Protein AF-A0A183SEM6-F1 (afdb_monomer_lite)

pLDDT: mean 70.95, std 29.08, range [21.05, 98.25]

Sequence (421 aa):
MVSKLGGPHFDLVSGVPAAAIPLATCIALKTKIPMILCRKAAKDYGTKKVIEGIWKKGQHCLVVEDVVTYGDSVAETTDLLRANGLIVNHAVVVVERQQGATQNLAANRNVKLHALLTFNDLLMTLLNDGCISEERVQAAKSYNAKWQFNSVRSLRPAASLSDVHFSPDIGQLLFQYMKTKCSRLCLTFDSPAYAEEIISLAERLAPKLCALMLHPELVPDFSPDFTDRLRLLANRKGFLLIADRKLADVGKITRHQLIGGQFRLADWCDLLTVHALTGTDQLAALRKLKQSAQQSTSLSALIVGEIDTESEPHLGDDEAVICPTIGIADRLGYQHVLSISHPDENIIQQMPAPRPRVHLRGLLPRRKAEEGVGQQETVFHTRAQKKEAFIVAATETVGTQHALPGSVVRPDAGIEVTKDN

Radius of gyration: 31.83 Å; chains: 1; bounding box: 105×72×71 Å

Organism: Schistocephalus solidus (NCBI:txid70667)

Foldseek 3Di:
DVVPPPDDDAQEEEEQPDPRRVVSVVVCVVVVRHYKYADPAFDPDDPSDRIDDDDDAAGEYEYEYAEDAQCVSVVVVCVVCVVVRYHYQEYEYAEYAQLANQVNCCPVPNHHYHYVYYVVNVLVVCVVVVVDDPVVSVVSVVVSVCRHNPNDPPVCVLVPVVVDDDPPPVVVLLVVLCVQLVEDDEAEDPAADELVRLLVVCLVCLSHHAEYEYQLVSHPPDAPVSLVSVQVSCVVSRHFYEYEPQADDALVVLLCVCCHDRCVVQVRGLEYEYECNRPCRVVVSVVVQCVDPVRPGNYDYDYCPDDDDPDDPDDDDDDPDSDPPPPPPPDPDDDDDDPDDDDDDDDDDDDDDDDDDDDDDDDDDDDDDDDDDDDDDDDDDDDDDDDDDDDDDDDDDDDDDDDDYDDDDDDDDYDDDDDDD

Structure (mmCIF, N/CA/C/O backbone):
data_AF-A0A183SEM6-F1
#
_entry.id   AF-A0A183SEM6-F1
#
loop_
_atom_site.group_PDB
_atom_site.id
_atom_site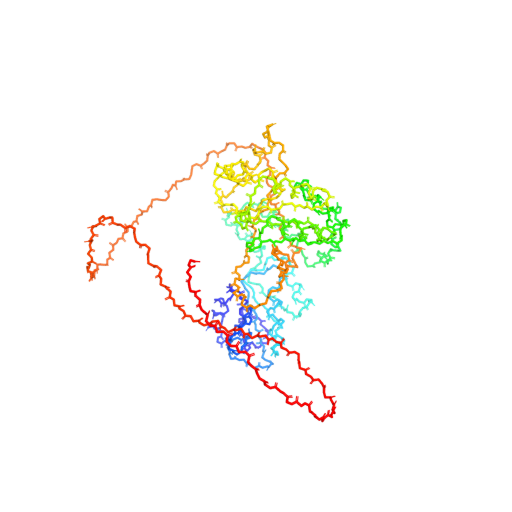.type_symbol
_atom_site.label_atom_id
_atom_site.label_alt_id
_atom_site.label_comp_id
_atom_site.label_asym_id
_atom_site.label_entity_id
_atom_site.label_seq_id
_atom_site.pdbx_PDB_ins_code
_atom_site.Cartn_x
_atom_site.Cartn_y
_atom_site.Cartn_z
_atom_site.occupancy
_atom_site.B_iso_or_equiv
_atom_site.auth_seq_id
_atom_site.auth_comp_id
_atom_site.auth_asym_id
_atom_site.auth_atom_id
_atom_site.pdbx_PDB_model_num
ATOM 1 N N . MET A 1 1 ? -15.946 -21.617 -17.859 1.00 68.75 1 MET A N 1
ATOM 2 C CA . MET A 1 1 ? -15.611 -20.240 -18.270 1.00 68.75 1 MET A CA 1
ATOM 3 C C . MET A 1 1 ? -14.484 -20.249 -19.287 1.00 68.75 1 MET A C 1
ATOM 5 O O . MET A 1 1 ? -14.795 -20.012 -20.437 1.00 68.75 1 MET A O 1
ATOM 9 N N . VAL A 1 2 ? -13.252 -20.641 -18.928 1.00 71.50 2 VAL A N 1
ATOM 10 C CA . VAL A 1 2 ? -12.099 -20.709 -19.860 1.00 71.50 2 VAL A CA 1
ATOM 11 C C . VAL A 1 2 ? -12.403 -21.494 -21.146 1.00 71.50 2 VAL A C 1
ATOM 13 O O . VAL A 1 2 ? -12.196 -20.981 -22.237 1.00 71.50 2 VAL A O 1
ATOM 16 N N . SER A 1 3 ? -13.021 -22.676 -21.038 1.00 66.69 3 SER A N 1
ATOM 17 C CA . SER A 1 3 ? -13.449 -23.489 -22.193 1.00 66.69 3 SER A CA 1
ATOM 18 C C . SER A 1 3 ? -14.551 -22.865 -23.064 1.00 66.69 3 SER A C 1
ATOM 20 O O . SER A 1 3 ? -14.801 -23.340 -24.164 1.00 66.69 3 SER A O 1
ATOM 22 N N . LYS A 1 4 ? -15.233 -21.825 -22.570 1.00 65.94 4 LYS A N 1
ATOM 23 C CA . LYS A 1 4 ? -16.342 -21.130 -23.243 1.00 65.94 4 LYS A CA 1
ATOM 24 C C . LYS A 1 4 ? -15.936 -19.754 -23.788 1.00 65.94 4 LYS A C 1
ATOM 26 O O . LYS A 1 4 ? -16.792 -19.059 -24.319 1.00 65.94 4 LYS A O 1
ATOM 31 N N . LEU A 1 5 ? -14.671 -19.339 -23.651 1.00 67.00 5 LEU A N 1
ATOM 32 C CA . LEU A 1 5 ? -14.230 -17.978 -23.992 1.00 67.00 5 LEU A CA 1
ATOM 33 C C . LEU A 1 5 ? -14.243 -17.646 -25.495 1.00 67.00 5 LEU A C 1
ATOM 35 O O . LEU A 1 5 ? -13.982 -16.496 -25.833 1.00 67.00 5 LEU A O 1
ATOM 39 N N . GLY A 1 6 ? -14.571 -18.595 -26.382 1.00 51.41 6 GLY A N 1
ATOM 40 C CA . GLY A 1 6 ? -14.838 -18.342 -27.809 1.00 51.41 6 GLY A CA 1
ATOM 41 C C . GLY A 1 6 ? -13.723 -17.610 -28.571 1.00 51.41 6 GLY A C 1
ATOM 42 O O . GLY A 1 6 ? -13.995 -17.007 -29.603 1.00 51.41 6 GLY A O 1
ATOM 43 N N . GLY A 1 7 ? -12.499 -17.609 -28.035 1.00 54.56 7 GLY A N 1
ATOM 44 C CA . GLY A 1 7 ? -11.352 -16.836 -28.512 1.00 54.56 7 GLY A CA 1
ATOM 45 C C . GLY A 1 7 ? -10.198 -17.723 -28.989 1.00 54.56 7 GLY A C 1
ATOM 46 O O . GLY A 1 7 ? -10.381 -18.938 -29.100 1.00 54.56 7 GLY A O 1
ATOM 47 N N . PRO A 1 8 ? -9.018 -17.137 -29.281 1.00 55.16 8 PRO A N 1
ATOM 48 C CA . PRO A 1 8 ? -7.863 -17.886 -29.763 1.00 55.16 8 PRO A CA 1
ATOM 49 C C . PRO A 1 8 ? -7.499 -19.016 -28.798 1.00 55.16 8 PRO A C 1
ATOM 51 O O . PRO A 1 8 ? -7.670 -18.905 -27.583 1.00 55.16 8 PRO A O 1
ATOM 54 N N . HIS A 1 9 ? -6.988 -20.107 -29.362 1.00 80.88 9 HIS A N 1
ATOM 55 C CA . HIS A 1 9 ? -6.357 -21.175 -28.601 1.00 80.88 9 HIS A CA 1
ATOM 56 C C . HIS A 1 9 ? -5.271 -20.565 -27.699 1.00 80.88 9 HIS A C 1
ATOM 58 O O . HIS A 1 9 ? -4.384 -19.869 -28.191 1.00 80.88 9 HIS A O 1
ATOM 64 N N . PHE A 1 10 ? -5.367 -20.766 -26.383 1.00 92.31 10 PHE A N 1
ATOM 65 C CA . PHE A 1 10 ? -4.325 -20.330 -25.455 1.00 92.31 10 PHE A CA 1
ATOM 66 C C . PHE A 1 10 ? -3.257 -21.412 -25.374 1.00 92.31 10 PHE A C 1
ATOM 68 O O . PHE A 1 10 ? -3.556 -22.568 -25.078 1.00 92.31 10 PHE A O 1
ATOM 75 N N . ASP A 1 11 ? -2.012 -21.023 -25.606 1.00 95.19 11 ASP A N 1
ATOM 76 C CA . ASP A 1 11 ? -0.867 -21.926 -25.536 1.00 95.19 11 ASP A CA 1
ATOM 77 C C . ASP A 1 11 ? -0.330 -22.041 -24.111 1.00 95.19 11 ASP A C 1
ATOM 79 O O . ASP A 1 11 ? 0.285 -23.047 -23.765 1.00 95.19 11 ASP A O 1
ATOM 83 N N . LEU A 1 12 ? -0.535 -20.996 -23.303 1.00 97.00 12 LEU A N 1
ATOM 84 C CA . LEU A 1 12 ? -0.020 -20.877 -21.946 1.00 97.00 12 LEU A CA 1
ATOM 85 C C . LEU A 1 12 ? -1.071 -20.274 -21.008 1.00 97.00 12 LEU A C 1
ATOM 87 O O . LEU A 1 12 ? -1.920 -19.479 -21.421 1.00 97.00 12 LEU A O 1
ATOM 91 N N . VAL A 1 13 ? -0.964 -20.594 -19.722 1.00 96.56 13 VAL A N 1
ATOM 92 C CA . VAL A 1 13 ? -1.668 -19.898 -18.640 1.00 96.56 13 VAL A CA 1
ATOM 93 C C . VAL A 1 13 ? -0.667 -19.391 -17.604 1.00 96.56 13 VAL A C 1
ATOM 95 O O . VAL A 1 13 ? 0.294 -20.084 -17.274 1.00 96.56 13 VAL A O 1
ATOM 98 N N . SER A 1 14 ? -0.885 -18.186 -17.086 1.00 97.12 14 SER A N 1
ATOM 99 C CA . SER A 1 14 ? -0.081 -17.597 -16.013 1.00 97.12 14 SER A CA 1
ATOM 100 C C . SER A 1 14 ? -0.993 -16.998 -14.951 1.00 97.12 14 SER A C 1
ATOM 102 O O . SER A 1 14 ? -1.895 -16.225 -15.269 1.00 97.12 14 SER A O 1
ATOM 104 N N . GLY A 1 15 ? -0.777 -17.371 -13.693 1.00 96.44 15 GLY A N 1
ATOM 105 C CA . GLY A 1 15 ? -1.459 -16.756 -12.556 1.00 96.44 15 GLY A CA 1
ATOM 106 C C . GLY A 1 15 ? -0.686 -15.542 -12.066 1.00 96.44 15 GLY A C 1
ATOM 107 O O . GLY A 1 15 ? 0.537 -15.621 -11.929 1.00 96.44 15 GLY A O 1
ATOM 108 N N . VAL A 1 16 ? -1.381 -14.446 -11.768 1.00 94.62 16 VAL A N 1
ATOM 109 C CA . VAL A 1 16 ? -0.766 -13.296 -11.100 1.00 94.62 16 VAL A CA 1
ATOM 110 C C . VAL A 1 16 ? -0.279 -13.723 -9.702 1.00 94.62 16 VAL A C 1
ATOM 112 O O . VAL A 1 16 ? -1.039 -14.303 -8.917 1.00 94.62 16 VAL A O 1
ATOM 115 N N . PRO A 1 17 ? 1.005 -13.509 -9.366 1.00 87.81 17 PRO A N 1
ATOM 116 C CA . PRO A 1 17 ? 1.529 -13.924 -8.072 1.00 87.81 17 PRO A CA 1
ATOM 117 C C . PRO A 1 17 ? 0.968 -13.100 -6.901 1.00 87.81 17 PRO A C 1
ATOM 119 O O . PRO A 1 17 ? 0.936 -11.872 -6.961 1.00 87.81 17 PRO A O 1
ATOM 122 N N . ALA A 1 18 ? 0.622 -13.701 -5.758 1.00 86.69 18 ALA A N 1
ATOM 123 C CA . ALA A 1 18 ? 0.718 -15.129 -5.413 1.00 86.69 18 ALA A CA 1
ATOM 124 C C . ALA A 1 18 ? -0.643 -15.854 -5.398 1.00 86.69 18 ALA A C 1
ATOM 126 O O . ALA A 1 18 ? -0.702 -17.063 -5.628 1.00 86.69 18 ALA A O 1
ATOM 127 N N . ALA A 1 19 ? -1.729 -15.123 -5.133 1.00 89.38 19 ALA A N 1
ATOM 128 C CA . ALA A 1 19 ? -3.041 -15.690 -4.824 1.00 89.38 19 ALA A CA 1
ATOM 129 C C . ALA A 1 19 ? -3.693 -16.414 -6.012 1.00 89.38 19 ALA A C 1
ATOM 131 O O . ALA A 1 19 ? -4.399 -17.404 -5.816 1.00 89.38 19 ALA A O 1
ATOM 132 N N . ALA A 1 20 ? -3.403 -15.996 -7.247 1.00 94.12 2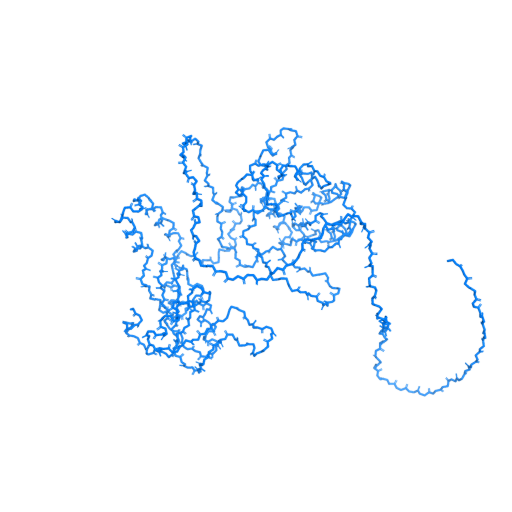0 ALA A N 1
ATOM 133 C CA . ALA A 1 20 ? -3.969 -16.622 -8.436 1.00 94.12 20 ALA A CA 1
ATOM 134 C C . ALA A 1 20 ? -3.182 -17.847 -8.937 1.00 94.12 20 ALA A C 1
ATOM 136 O O . ALA A 1 20 ? -3.650 -18.548 -9.836 1.00 94.12 20 ALA A O 1
ATOM 137 N N . ILE A 1 21 ? -2.019 -18.167 -8.353 1.00 93.94 21 ILE A N 1
ATOM 138 C CA . ILE A 1 21 ? -1.197 -19.322 -8.761 1.00 93.94 21 ILE A CA 1
ATOM 139 C C . ILE A 1 21 ? -1.955 -20.653 -8.593 1.00 93.94 21 ILE A C 1
ATOM 141 O O . ILE A 1 21 ? -1.994 -21.429 -9.555 1.00 93.94 21 ILE A O 1
ATOM 145 N N . PRO A 1 22 ? -2.608 -20.953 -7.447 1.00 96.25 22 PRO A N 1
ATOM 146 C CA . PRO A 1 22 ? -3.384 -22.186 -7.304 1.00 96.25 22 PRO A CA 1
ATOM 147 C C . PRO A 1 22 ? -4.559 -22.264 -8.288 1.00 96.25 22 PRO A C 1
ATOM 149 O O . PRO A 1 22 ? -4.861 -23.339 -8.813 1.00 96.25 22 PRO A O 1
ATOM 152 N N . LEU A 1 23 ? -5.196 -21.127 -8.593 1.00 95.25 23 LEU A N 1
ATOM 153 C CA . LEU A 1 23 ? -6.287 -21.050 -9.567 1.00 95.25 23 LEU A CA 1
ATOM 154 C C . LEU A 1 23 ? -5.790 -21.343 -10.986 1.00 95.25 23 LEU A C 1
ATOM 156 O O . LEU A 1 23 ? -6.362 -22.193 -11.672 1.00 95.25 23 LEU A O 1
ATOM 160 N N . ALA A 1 24 ? -4.694 -20.706 -11.404 1.00 95.56 24 ALA A N 1
ATOM 161 C CA . ALA A 1 24 ? -4.040 -20.969 -12.682 1.00 95.56 24 ALA A CA 1
ATOM 162 C C . ALA A 1 24 ? -3.592 -22.434 -12.797 1.00 95.56 24 ALA A C 1
ATOM 164 O O . ALA A 1 24 ? -3.803 -23.059 -13.835 1.00 95.56 24 ALA A O 1
ATOM 165 N N . THR A 1 25 ? -3.086 -23.017 -11.706 1.00 95.56 25 THR A N 1
ATOM 166 C CA . THR A 1 25 ? -2.716 -24.440 -11.635 1.00 95.56 25 THR A CA 1
ATOM 167 C C . THR A 1 25 ? -3.931 -25.336 -11.880 1.00 95.56 25 THR A C 1
ATOM 169 O O . THR A 1 25 ? -3.885 -26.251 -12.704 1.00 95.56 25 THR A O 1
ATOM 172 N N . CYS A 1 26 ? -5.059 -25.057 -11.220 1.00 95.06 26 CYS A N 1
ATOM 173 C CA . CYS A 1 26 ? -6.300 -25.806 -11.426 1.00 95.06 26 CYS A CA 1
ATOM 174 C C . CYS A 1 26 ? -6.819 -25.682 -12.866 1.00 95.06 26 CYS A C 1
ATOM 176 O O . CYS A 1 26 ? -7.302 -26.665 -13.439 1.00 95.06 26 CYS A O 1
ATOM 178 N N . ILE A 1 27 ? -6.713 -24.491 -13.463 1.00 93.06 27 ILE A N 1
ATOM 179 C CA . ILE A 1 27 ? -7.078 -24.250 -14.863 1.00 93.06 27 ILE A CA 1
ATOM 180 C C . ILE A 1 27 ? -6.174 -25.064 -15.791 1.00 93.06 27 ILE A C 1
ATOM 182 O O . ILE A 1 27 ? -6.699 -25.787 -16.638 1.00 93.06 27 ILE A O 1
ATOM 186 N N . ALA A 1 28 ? -4.854 -25.018 -15.607 1.00 94.44 28 ALA A N 1
ATOM 187 C CA . ALA A 1 28 ? -3.884 -25.777 -16.397 1.00 94.44 28 ALA A CA 1
ATOM 188 C C . ALA A 1 28 ? -4.168 -27.287 -16.355 1.00 94.44 28 ALA A C 1
ATOM 190 O O . ALA A 1 28 ? -4.280 -27.941 -17.391 1.00 94.44 28 ALA A O 1
ATOM 191 N N . LEU A 1 29 ? -4.393 -27.842 -15.158 1.00 93.88 29 LEU A N 1
ATOM 192 C CA . LEU A 1 29 ? -4.668 -29.271 -14.972 1.00 93.88 29 LEU A CA 1
ATOM 193 C C . LEU A 1 29 ? -5.950 -29.735 -15.676 1.00 93.88 29 LEU A C 1
ATOM 195 O O . LEU A 1 29 ? -5.971 -30.832 -16.253 1.00 93.88 29 LEU A O 1
ATOM 199 N N . LYS A 1 30 ? -7.008 -28.912 -15.626 1.00 92.75 30 LYS A N 1
ATOM 200 C CA . LYS A 1 30 ? -8.309 -29.211 -16.244 1.00 92.75 30 LYS A CA 1
ATOM 201 C C . LYS A 1 30 ? -8.315 -28.998 -17.755 1.00 92.75 30 LYS A C 1
ATOM 203 O O . LYS A 1 30 ? -8.950 -29.771 -18.462 1.00 92.75 30 LYS A O 1
ATOM 208 N N . THR A 1 31 ? -7.644 -27.958 -18.241 1.00 89.88 31 THR A N 1
ATOM 209 C CA . THR A 1 31 ? -7.641 -27.582 -19.668 1.00 89.88 31 THR A CA 1
ATOM 210 C C . THR A 1 31 ? -6.516 -28.232 -20.464 1.00 89.88 31 THR A C 1
ATOM 212 O O . THR A 1 31 ? -6.572 -28.226 -21.686 1.00 89.88 31 THR A O 1
ATOM 215 N N . LYS A 1 32 ? -5.511 -28.794 -19.781 1.00 91.62 32 LYS A N 1
ATOM 216 C CA . LYS A 1 32 ? -4.257 -29.292 -20.367 1.00 91.62 32 LYS A CA 1
ATOM 217 C C . LYS A 1 32 ? -3.419 -28.213 -21.063 1.00 91.62 32 LYS A C 1
ATOM 219 O O . LYS A 1 32 ? -2.480 -28.551 -21.776 1.00 91.62 32 LYS A O 1
ATOM 224 N N . ILE A 1 33 ? -3.706 -26.936 -20.810 1.00 93.94 33 ILE A N 1
ATOM 225 C CA . ILE A 1 33 ? -2.869 -25.816 -21.243 1.00 93.94 33 ILE A CA 1
ATOM 226 C C . ILE A 1 33 ? -1.652 -25.735 -20.303 1.00 93.94 33 ILE A C 1
ATOM 228 O O . ILE A 1 33 ? -1.846 -25.693 -19.084 1.00 93.94 33 ILE A O 1
ATOM 232 N N . PRO A 1 34 ? -0.409 -25.725 -20.821 1.00 95.38 34 PRO A N 1
ATOM 233 C CA . PRO A 1 34 ? 0.791 -25.552 -20.008 1.00 95.38 34 PRO A CA 1
ATOM 234 C C . PRO A 1 34 ? 0.765 -24.267 -19.173 1.00 95.38 34 PRO A C 1
ATOM 236 O O . PRO A 1 34 ? 0.323 -23.215 -19.631 1.00 95.38 34 PRO A O 1
ATOM 239 N N . MET A 1 35 ? 1.275 -24.342 -17.945 1.00 95.88 35 MET A N 1
ATOM 240 C CA . MET A 1 35 ? 1.383 -23.189 -17.054 1.00 95.88 35 MET A CA 1
ATOM 241 C C . MET A 1 35 ? 2.810 -22.645 -17.025 1.00 95.88 35 MET A C 1
ATOM 243 O O . MET A 1 35 ? 3.772 -23.411 -16.955 1.00 95.88 35 MET A O 1
ATOM 247 N N . ILE A 1 36 ? 2.921 -21.321 -17.013 1.00 96.62 36 ILE A N 1
ATOM 248 C CA . ILE A 1 36 ? 4.140 -20.587 -16.664 1.00 96.62 36 ILE A CA 1
ATOM 249 C C . ILE A 1 36 ? 3.896 -19.752 -15.408 1.00 96.62 36 ILE A C 1
ATOM 251 O O . ILE A 1 36 ? 2.752 -19.488 -15.032 1.00 96.62 36 ILE A O 1
ATOM 255 N N . LEU A 1 37 ? 4.975 -19.343 -14.748 1.00 92.81 37 LEU A N 1
ATOM 256 C CA . LEU A 1 37 ? 4.913 -18.533 -13.536 1.00 92.81 37 LEU A CA 1
ATOM 257 C C . LEU A 1 37 ? 5.765 -17.275 -13.700 1.00 92.81 37 LEU A C 1
ATOM 259 O O . LEU A 1 37 ? 6.971 -17.359 -13.917 1.00 92.81 37 LEU A O 1
ATOM 263 N N . CYS A 1 38 ? 5.144 -16.112 -13.544 1.00 88.12 38 CYS A N 1
ATOM 264 C CA . CYS A 1 38 ? 5.856 -14.843 -13.428 1.00 88.12 38 CYS A CA 1
ATOM 265 C C . CYS A 1 38 ? 6.365 -14.658 -11.992 1.00 88.12 38 CYS A C 1
ATOM 267 O O . CYS A 1 38 ? 5.668 -15.000 -11.039 1.00 88.12 38 CYS A O 1
ATOM 269 N N . ARG A 1 39 ? 7.563 -14.103 -11.811 1.00 75.62 39 ARG A N 1
ATOM 270 C CA . ARG A 1 39 ? 8.061 -13.669 -10.495 1.00 75.62 39 ARG A CA 1
ATOM 271 C C . ARG A 1 39 ? 7.871 -12.156 -10.349 1.00 75.62 39 ARG A C 1
ATOM 273 O O . ARG A 1 39 ? 8.020 -11.435 -11.329 1.00 75.62 39 ARG A O 1
ATOM 280 N N . LYS A 1 40 ? 7.586 -11.675 -9.129 1.00 65.19 40 LYS A N 1
ATOM 281 C CA . LYS A 1 40 ? 7.569 -10.227 -8.828 1.00 65.19 40 LYS A CA 1
ATOM 282 C C . LYS A 1 40 ? 8.971 -9.601 -8.829 1.00 65.19 40 LYS A C 1
ATOM 284 O O . LYS A 1 40 ? 9.100 -8.452 -9.218 1.00 65.19 40 LYS A O 1
ATOM 289 N N . ALA A 1 41 ? 10.000 -10.364 -8.459 1.00 59.81 41 ALA A N 1
ATOM 290 C CA . ALA A 1 41 ? 11.400 -9.944 -8.490 1.00 59.81 41 ALA A CA 1
ATOM 291 C C . ALA A 1 41 ? 12.276 -11.012 -9.169 1.00 59.81 41 ALA A C 1
ATOM 293 O O . ALA A 1 41 ? 12.003 -12.218 -9.073 1.00 59.81 41 ALA A O 1
ATOM 294 N N . ALA A 1 42 ? 13.316 -10.573 -9.882 1.00 55.84 42 ALA A N 1
ATOM 295 C CA . ALA A 1 42 ? 14.339 -11.473 -10.407 1.00 55.84 42 ALA A CA 1
ATOM 296 C C . ALA A 1 42 ? 15.181 -12.028 -9.247 1.00 55.84 42 ALA A C 1
ATOM 298 O O . ALA A 1 42 ? 15.347 -11.371 -8.232 1.00 55.84 42 ALA A O 1
ATOM 299 N N . LYS A 1 43 ? 15.714 -13.245 -9.387 1.00 50.06 43 LYS A N 1
ATOM 300 C CA . LYS A 1 43 ? 16.716 -13.751 -8.436 1.00 50.06 43 LYS A CA 1
ATOM 301 C C . LYS A 1 43 ? 18.045 -13.012 -8.628 1.00 50.06 43 LYS A C 1
ATOM 303 O O . LYS A 1 43 ? 18.485 -12.900 -9.774 1.00 50.06 43 LYS A O 1
ATOM 308 N N . ASP A 1 44 ? 18.736 -12.687 -7.537 1.00 46.09 44 ASP A N 1
ATOM 309 C CA . ASP A 1 44 ? 20.109 -12.146 -7.577 1.00 46.09 44 ASP A CA 1
ATOM 310 C C . ASP A 1 44 ? 21.155 -13.197 -7.961 1.00 46.09 44 ASP A C 1
ATOM 312 O O . ASP A 1 44 ? 22.206 -12.873 -8.517 1.00 46.09 44 ASP A O 1
ATOM 316 N N . TYR A 1 45 ? 20.831 -14.482 -7.766 1.00 43.31 45 TYR A N 1
ATOM 317 C CA . TYR A 1 45 ? 21.693 -15.611 -8.112 1.00 43.31 45 TYR A CA 1
ATOM 318 C C . TYR A 1 45 ? 20.993 -16.642 -9.019 1.00 43.31 45 TYR A C 1
ATOM 320 O O . TYR A 1 45 ? 19.817 -16.979 -8.843 1.00 43.31 45 TYR A O 1
ATOM 328 N N . GLY A 1 46 ? 21.721 -17.181 -10.004 1.00 57.22 46 GLY A N 1
ATOM 329 C CA . GLY A 1 46 ? 21.207 -18.112 -11.021 1.00 57.22 46 GLY A CA 1
ATOM 330 C C . GLY A 1 46 ? 20.810 -17.430 -12.341 1.00 57.22 46 GLY A C 1
ATOM 331 O O . GLY A 1 46 ? 21.304 -16.360 -12.671 1.00 57.22 46 GLY A O 1
ATOM 332 N N . THR A 1 47 ? 19.917 -18.039 -13.134 1.00 54.03 47 THR A N 1
ATOM 333 C CA . THR A 1 47 ? 19.626 -17.618 -14.527 1.00 54.03 47 THR A CA 1
ATOM 334 C C . THR A 1 47 ? 18.880 -16.280 -14.687 1.00 54.03 47 THR A C 1
ATOM 336 O O . THR A 1 47 ? 18.490 -15.960 -15.807 1.00 54.03 47 THR A O 1
ATOM 339 N N . LYS A 1 48 ? 18.621 -15.529 -13.602 1.00 61.25 48 LYS A N 1
ATOM 340 C CA . LYS A 1 48 ? 17.888 -14.239 -13.574 1.00 61.25 48 LYS A CA 1
ATOM 341 C C . LYS A 1 48 ? 16.564 -14.224 -14.366 1.00 61.25 48 LYS A C 1
ATOM 343 O O . LYS A 1 48 ? 16.129 -13.190 -14.863 1.00 61.25 48 LYS A O 1
ATOM 348 N N . LYS A 1 49 ? 15.907 -15.382 -14.510 1.00 69.62 49 LYS A N 1
ATOM 349 C CA . LYS A 1 49 ? 14.677 -15.517 -15.304 1.00 69.62 49 LYS A CA 1
ATOM 350 C C . LYS A 1 49 ? 13.484 -14.987 -14.516 1.00 69.62 49 LYS A C 1
ATOM 352 O O . LYS A 1 49 ? 13.227 -15.435 -13.403 1.00 69.62 49 LYS A O 1
ATOM 357 N N . VAL A 1 50 ? 12.739 -14.070 -15.128 1.00 81.31 50 VAL A N 1
ATOM 358 C CA . VAL A 1 50 ? 11.522 -13.475 -14.547 1.00 81.31 50 VAL A CA 1
ATOM 359 C C . VAL A 1 50 ? 10.272 -14.325 -14.842 1.00 81.31 50 VAL A C 1
ATOM 361 O O . VAL A 1 50 ? 9.247 -14.176 -14.182 1.00 81.31 50 VAL A O 1
ATOM 364 N N . ILE A 1 51 ? 10.373 -15.264 -15.795 1.00 91.12 51 ILE A N 1
ATOM 365 C CA . ILE A 1 51 ? 9.336 -16.241 -16.155 1.00 91.12 51 ILE A CA 1
ATOM 366 C C . ILE A 1 51 ? 9.897 -17.657 -15.983 1.00 91.12 51 ILE A C 1
ATOM 368 O O . ILE A 1 51 ? 10.905 -18.013 -16.598 1.00 91.12 51 ILE A O 1
ATOM 372 N N . GLU A 1 52 ? 9.220 -18.462 -15.173 1.00 90.31 52 GLU A N 1
ATOM 373 C CA . GLU A 1 52 ? 9.494 -19.880 -14.941 1.00 90.31 52 GLU A CA 1
ATOM 374 C C . GLU A 1 52 ? 8.566 -20.767 -15.780 1.00 90.31 52 GLU A C 1
ATOM 376 O O . GLU A 1 52 ? 7.408 -20.424 -16.028 1.00 90.31 52 GLU A O 1
ATOM 381 N N . GLY A 1 53 ? 9.067 -21.939 -16.176 1.00 90.75 53 GLY A N 1
ATOM 382 C CA . GLY A 1 53 ? 8.358 -22.891 -17.035 1.00 90.75 53 GLY A CA 1
ATOM 383 C C . GLY A 1 53 ? 8.882 -22.921 -18.474 1.00 90.75 53 GLY A C 1
ATOM 384 O O . GLY A 1 53 ? 9.875 -22.275 -18.813 1.00 90.75 53 GLY A O 1
ATOM 385 N N . ILE A 1 54 ? 8.227 -23.717 -19.324 1.00 92.94 54 ILE A N 1
ATOM 386 C CA . ILE A 1 54 ? 8.613 -23.916 -20.728 1.00 92.94 54 ILE A CA 1
ATOM 387 C C . ILE A 1 54 ? 7.720 -23.050 -21.612 1.00 92.94 54 ILE A C 1
ATOM 389 O O . ILE A 1 54 ? 6.506 -23.234 -21.633 1.00 92.94 54 ILE A O 1
ATOM 393 N N . TRP A 1 55 ? 8.328 -22.135 -22.364 1.00 95.25 55 TRP A N 1
ATOM 394 C CA . TRP A 1 55 ? 7.617 -21.219 -23.253 1.00 95.25 55 TRP A CA 1
ATOM 395 C C . TRP A 1 55 ? 8.468 -20.821 -24.463 1.00 95.25 55 TRP A C 1
ATOM 397 O O . TRP A 1 55 ? 9.689 -21.000 -24.482 1.00 95.25 55 TRP A O 1
ATOM 407 N N . LYS A 1 56 ? 7.804 -20.287 -25.488 1.00 95.81 56 LYS A N 1
ATOM 408 C CA . LYS A 1 56 ? 8.382 -19.773 -26.733 1.00 95.81 56 LYS A CA 1
ATOM 409 C C . LYS A 1 56 ? 7.756 -18.421 -27.070 1.00 95.81 56 LYS A C 1
ATOM 411 O O . LYS A 1 56 ? 6.586 -18.178 -26.780 1.00 95.81 56 LYS A O 1
ATOM 416 N N . LYS A 1 57 ? 8.530 -17.543 -27.713 1.00 96.25 57 LYS A N 1
ATOM 417 C CA . LYS A 1 57 ? 8.024 -16.260 -28.225 1.00 96.25 57 LYS A CA 1
ATOM 418 C C . LYS A 1 57 ? 6.874 -16.489 -29.211 1.00 96.25 57 LYS A C 1
ATOM 420 O O . LYS A 1 57 ? 6.887 -17.465 -29.957 1.00 96.25 57 LYS A O 1
ATOM 425 N N . GLY A 1 58 ? 5.905 -15.581 -29.212 1.00 96.00 58 GLY A N 1
ATOM 426 C CA . GLY A 1 58 ? 4.708 -15.633 -30.051 1.00 96.00 58 GLY A CA 1
ATOM 427 C C . GLY A 1 58 ? 3.559 -16.473 -29.487 1.00 96.00 58 GLY A C 1
ATOM 428 O O . GLY A 1 58 ? 2.482 -16.451 -30.066 1.00 96.00 58 GLY A O 1
ATOM 429 N N . GLN A 1 59 ? 3.748 -17.182 -28.367 1.00 96.69 59 GLN A N 1
ATOM 430 C CA . GLN A 1 59 ? 2.670 -17.950 -27.739 1.00 96.69 59 GLN A CA 1
ATOM 431 C C . GLN A 1 59 ? 1.621 -17.046 -27.078 1.00 96.69 59 GLN A C 1
ATOM 433 O O . GLN A 1 59 ? 1.959 -16.035 -26.451 1.00 96.69 59 GLN A O 1
ATOM 438 N N . HIS A 1 60 ? 0.354 -17.450 -27.177 1.00 96.19 60 HIS A N 1
ATOM 439 C CA . HIS A 1 60 ? -0.772 -16.778 -26.534 1.00 96.19 60 HIS A CA 1
ATOM 440 C C . HIS A 1 60 ? -0.907 -17.221 -25.074 1.00 96.19 60 HIS A C 1
ATOM 442 O O . HIS A 1 60 ? -1.219 -18.378 -24.790 1.00 96.19 60 HIS A O 1
ATOM 448 N N . CYS A 1 61 ? -0.707 -16.292 -24.140 1.00 96.81 61 CYS A N 1
ATOM 449 C CA . CYS A 1 61 ? -0.809 -16.541 -22.708 1.00 96.81 61 CYS A CA 1
ATOM 450 C C . CYS A 1 61 ? -2.093 -15.937 -22.126 1.00 96.81 61 CYS A C 1
ATOM 452 O O . CYS A 1 61 ? -2.353 -14.738 -22.258 1.00 96.81 61 CYS A O 1
ATOM 454 N N . LEU A 1 62 ? -2.875 -16.771 -21.439 1.00 96.94 62 LEU A N 1
ATOM 455 C CA . LEU A 1 62 ? -4.010 -16.354 -20.620 1.00 96.94 62 LEU A CA 1
ATOM 456 C C . LEU A 1 62 ? -3.522 -15.935 -19.230 1.00 96.94 62 LEU A C 1
ATOM 458 O O . LEU A 1 62 ? -2.895 -16.735 -18.536 1.00 96.94 62 LEU A O 1
ATOM 462 N N . VAL A 1 63 ? -3.846 -14.714 -18.802 1.00 97.69 63 VAL A N 1
ATOM 463 C CA . VAL A 1 63 ? -3.586 -14.269 -17.423 1.00 97.69 63 VAL A CA 1
ATOM 464 C C . VAL A 1 63 ? -4.770 -14.634 -16.526 1.00 97.69 63 VAL A C 1
ATOM 466 O O . VAL A 1 63 ? -5.925 -14.475 -16.919 1.00 97.69 63 VAL A O 1
ATOM 469 N N . VAL A 1 64 ? -4.492 -15.134 -15.327 1.00 97.56 64 VAL A N 1
ATOM 470 C CA . VAL A 1 64 ? -5.494 -15.516 -14.325 1.00 97.56 64 VAL A CA 1
ATOM 471 C C . VAL A 1 64 ? -5.271 -14.705 -13.059 1.00 97.56 64 VAL A C 1
ATOM 473 O O . VAL A 1 64 ? -4.146 -14.638 -12.572 1.00 97.56 64 VAL A O 1
ATOM 476 N N . GLU A 1 65 ? -6.346 -14.143 -12.520 1.00 96.31 65 GLU A N 1
ATOM 477 C CA . GLU A 1 65 ? -6.365 -13.391 -11.266 1.00 96.31 65 GLU A CA 1
ATOM 478 C C . GLU A 1 65 ? -7.454 -13.929 -10.323 1.00 96.31 65 GLU A C 1
ATOM 480 O O . GLU A 1 65 ? -8.447 -14.514 -10.772 1.00 96.31 65 GLU A O 1
ATOM 485 N N . ASP A 1 66 ? -7.293 -13.747 -9.015 1.00 96.25 66 ASP A N 1
ATOM 486 C CA . ASP A 1 66 ? -8.338 -14.075 -8.042 1.00 96.25 66 ASP A CA 1
ATOM 487 C C . ASP A 1 66 ? -9.384 -12.951 -7.948 1.00 96.25 66 ASP A C 1
ATOM 489 O O . ASP A 1 66 ? -10.566 -13.164 -8.237 1.00 96.25 66 ASP A O 1
ATOM 493 N N . VAL A 1 67 ? -8.955 -11.733 -7.626 1.00 95.62 67 VAL A N 1
ATOM 494 C CA . VAL A 1 67 ? -9.809 -10.559 -7.447 1.00 95.62 67 VAL A CA 1
ATOM 495 C C . VAL A 1 67 ? -9.173 -9.358 -8.127 1.00 95.62 67 VAL A C 1
ATOM 497 O O . VAL A 1 67 ? -7.999 -9.067 -7.931 1.00 95.62 67 VAL A O 1
ATOM 500 N N . VAL A 1 68 ? -9.962 -8.593 -8.880 1.00 94.81 68 VAL A N 1
ATOM 501 C CA . VAL A 1 68 ? -9.460 -7.399 -9.566 1.00 94.81 68 VAL A CA 1
ATOM 502 C C . VAL A 1 68 ? -10.242 -6.148 -9.188 1.00 94.81 68 VAL A C 1
ATOM 504 O O . VAL A 1 68 ? -11.471 -6.151 -9.136 1.00 94.81 68 VAL A O 1
ATOM 507 N N . THR A 1 69 ? -9.511 -5.063 -8.925 1.00 93.25 69 THR A N 1
ATOM 508 C CA . THR A 1 69 ? -10.045 -3.721 -8.647 1.00 93.25 69 THR A CA 1
ATOM 509 C C . THR A 1 69 ? -9.966 -2.835 -9.891 1.00 93.25 69 THR A C 1
ATOM 511 O O . THR A 1 69 ? -10.922 -2.777 -10.662 1.00 93.25 69 THR A O 1
ATOM 514 N N . TYR A 1 70 ? -8.818 -2.187 -10.102 1.00 90.94 70 TYR A N 1
ATOM 515 C CA . TYR A 1 70 ? -8.502 -1.340 -11.255 1.00 90.94 70 TYR A CA 1
ATOM 516 C C . TYR A 1 70 ? -7.672 -2.083 -12.320 1.00 90.94 70 TYR A C 1
ATOM 518 O O . TYR A 1 70 ? -7.569 -1.633 -13.457 1.00 90.94 70 TYR A O 1
ATOM 526 N N . GLY A 1 71 ? -7.108 -3.250 -11.989 1.00 92.69 71 GLY A N 1
ATOM 527 C CA . GLY A 1 71 ? -6.391 -4.104 -12.946 1.00 92.69 71 GLY A CA 1
ATOM 528 C C . GLY A 1 71 ? -4.877 -3.908 -13.014 1.00 92.69 71 GLY A C 1
ATOM 529 O O . GLY A 1 71 ? -4.258 -4.484 -13.900 1.00 92.69 71 GLY A O 1
ATOM 530 N N . ASP A 1 72 ? -4.274 -3.153 -12.092 1.00 90.25 72 ASP A N 1
ATOM 531 C CA . ASP A 1 72 ? -2.835 -2.842 -12.127 1.00 90.25 72 ASP A CA 1
ATOM 532 C C . ASP A 1 72 ? -1.957 -4.111 -12.093 1.00 90.25 72 ASP A C 1
ATOM 534 O O . ASP A 1 72 ? -1.087 -4.272 -12.942 1.00 90.25 72 ASP A O 1
ATOM 538 N N . SER A 1 73 ? -2.249 -5.089 -11.229 1.00 91.56 73 SER A N 1
ATOM 539 C CA . SER A 1 73 ? -1.469 -6.342 -11.151 1.00 91.56 73 SER A CA 1
ATOM 540 C C . SER A 1 73 ? -1.580 -7.216 -12.410 1.00 91.56 73 SER A C 1
ATOM 542 O O . SER A 1 73 ? -0.604 -7.830 -12.853 1.00 91.56 73 SER A O 1
ATOM 544 N N . VAL A 1 74 ? -2.758 -7.222 -13.042 1.00 95.06 74 VAL A N 1
ATOM 545 C CA . VAL A 1 74 ? -2.968 -7.874 -14.343 1.00 95.06 74 VAL A CA 1
ATOM 546 C C . VAL A 1 74 ? -2.188 -7.137 -15.435 1.00 95.06 74 VAL A C 1
ATOM 548 O O . VAL A 1 74 ? -1.599 -7.789 -16.300 1.00 95.06 74 VAL A O 1
ATOM 551 N N . ALA A 1 75 ? -2.148 -5.802 -15.396 1.00 94.00 75 ALA A N 1
ATOM 552 C CA . ALA A 1 75 ? -1.397 -4.983 -16.343 1.00 94.00 75 ALA A CA 1
ATOM 553 C C . ALA A 1 75 ? 0.120 -5.197 -16.210 1.00 94.00 75 ALA A C 1
ATOM 555 O O . ALA A 1 75 ? 0.771 -5.481 -17.210 1.00 94.00 75 ALA A O 1
ATOM 556 N N . GLU A 1 76 ? 0.666 -5.169 -14.993 1.00 92.12 76 GLU A N 1
ATOM 557 C CA . GLU A 1 76 ? 2.083 -5.453 -14.716 1.00 92.12 76 GLU A CA 1
ATOM 558 C C . GLU A 1 76 ? 2.490 -6.839 -15.237 1.00 92.12 76 GLU A C 1
ATOM 560 O O . GLU A 1 76 ? 3.480 -6.989 -15.956 1.00 92.12 76 GLU A O 1
ATOM 565 N N . THR A 1 77 ? 1.677 -7.859 -14.945 1.00 94.00 77 THR A N 1
ATOM 566 C CA . THR A 1 77 ? 1.918 -9.229 -15.424 1.00 94.00 77 THR A CA 1
ATOM 567 C C . THR A 1 77 ? 1.841 -9.310 -16.951 1.00 94.00 77 THR A C 1
ATOM 569 O O . THR A 1 77 ? 2.671 -9.961 -17.586 1.00 94.00 77 THR A O 1
ATOM 572 N N . THR A 1 78 ? 0.864 -8.629 -17.554 1.00 96.06 78 THR A N 1
ATOM 573 C CA . THR A 1 78 ? 0.697 -8.538 -19.013 1.00 96.06 78 THR A CA 1
ATOM 574 C C . THR A 1 78 ? 1.926 -7.918 -19.671 1.00 96.06 78 THR A C 1
ATOM 576 O O . THR A 1 78 ? 2.421 -8.441 -20.670 1.00 96.06 78 THR A O 1
ATOM 579 N N . ASP A 1 79 ? 2.432 -6.825 -19.108 1.00 94.31 79 ASP A N 1
ATOM 580 C CA . ASP A 1 79 ? 3.577 -6.090 -19.635 1.00 94.31 79 ASP A CA 1
ATOM 581 C C . ASP A 1 79 ? 4.853 -6.909 -19.552 1.00 94.31 79 ASP A C 1
ATOM 583 O O . ASP A 1 79 ? 5.588 -7.001 -20.535 1.00 94.31 79 ASP A O 1
ATOM 587 N N . LEU A 1 80 ? 5.070 -7.576 -18.420 1.00 93.88 80 LEU A N 1
ATOM 588 C CA . LEU A 1 80 ? 6.194 -8.482 -18.234 1.00 93.88 80 LEU A CA 1
ATOM 589 C C . LEU A 1 80 ? 6.189 -9.608 -19.279 1.00 93.88 80 LEU A C 1
ATOM 591 O O . LEU A 1 80 ? 7.212 -9.882 -19.913 1.00 93.88 80 LEU A O 1
ATOM 595 N N . LEU A 1 81 ? 5.041 -10.260 -19.478 1.00 95.44 81 LEU A N 1
ATOM 596 C CA . LEU A 1 81 ? 4.893 -11.343 -20.454 1.00 95.44 81 LEU A CA 1
ATOM 597 C C . LEU A 1 81 ? 5.139 -10.836 -21.885 1.00 95.44 81 LEU A C 1
ATOM 599 O O . LEU A 1 81 ? 5.881 -11.460 -22.649 1.00 95.44 81 LEU A O 1
ATOM 603 N N . ARG A 1 82 ? 4.578 -9.672 -22.235 1.00 96.38 82 ARG A N 1
ATOM 604 C CA . ARG A 1 82 ? 4.753 -9.046 -23.556 1.00 96.38 82 ARG A CA 1
ATOM 605 C C . ARG A 1 82 ? 6.185 -8.597 -23.817 1.00 96.38 82 ARG A C 1
ATOM 607 O O . ARG A 1 82 ? 6.688 -8.832 -24.913 1.00 96.38 82 ARG A O 1
ATOM 614 N N . ALA A 1 83 ? 6.868 -8.038 -22.820 1.00 94.12 83 ALA A N 1
ATOM 615 C CA . ALA A 1 83 ? 8.282 -7.667 -22.914 1.00 94.12 83 ALA A CA 1
ATOM 616 C C . ALA A 1 83 ? 9.180 -8.879 -23.226 1.00 94.12 83 ALA A C 1
ATOM 618 O O . ALA A 1 83 ? 10.214 -8.745 -23.877 1.00 94.12 83 ALA A O 1
ATOM 619 N N . ASN A 1 84 ? 8.754 -10.082 -22.831 1.00 93.50 84 ASN A N 1
ATOM 620 C CA . ASN A 1 84 ? 9.437 -11.338 -23.138 1.00 93.50 84 ASN A CA 1
ATOM 621 C C . ASN A 1 84 ? 8.980 -11.985 -24.463 1.00 93.50 84 ASN A C 1
ATOM 623 O O . ASN A 1 84 ? 9.481 -13.044 -24.844 1.00 93.50 84 ASN A O 1
ATOM 627 N N . GLY A 1 85 ? 8.089 -11.331 -25.213 1.00 95.06 85 GLY A N 1
ATOM 628 C CA . GLY A 1 85 ? 7.637 -11.756 -26.537 1.00 95.06 85 GLY A CA 1
ATOM 629 C C . GLY A 1 85 ? 6.424 -12.685 -26.531 1.00 95.06 85 GLY A C 1
ATOM 630 O O . GLY A 1 85 ? 6.192 -13.357 -27.535 1.00 95.06 85 GLY A O 1
ATOM 631 N N . LEU A 1 86 ? 5.672 -12.761 -25.431 1.00 96.94 86 LEU A N 1
ATOM 632 C CA . LEU A 1 86 ? 4.391 -13.470 -25.378 1.00 96.94 86 LEU A CA 1
ATOM 633 C C . LEU A 1 86 ? 3.234 -12.555 -25.787 1.00 96.94 86 LEU A C 1
ATOM 635 O O . LEU A 1 86 ? 3.287 -11.335 -25.628 1.00 96.94 86 LEU A O 1
ATOM 639 N N . ILE A 1 87 ? 2.159 -13.155 -26.288 1.00 97.00 87 ILE A N 1
ATOM 640 C CA . ILE A 1 87 ? 0.946 -12.443 -26.683 1.00 97.00 87 ILE A CA 1
ATOM 641 C C . ILE A 1 87 ? -0.089 -12.600 -25.569 1.00 97.00 87 ILE A C 1
ATOM 643 O O . ILE A 1 87 ? -0.495 -13.708 -25.235 1.00 97.00 87 ILE A O 1
ATOM 647 N N . VAL A 1 88 ? -0.540 -11.489 -24.991 1.00 97.00 88 VAL A N 1
ATOM 648 C CA . VAL A 1 88 ? -1.538 -11.483 -23.909 1.00 97.00 88 VAL A CA 1
ATOM 649 C C . VAL A 1 88 ? -2.690 -10.581 -24.319 1.00 97.00 88 VAL A C 1
ATOM 651 O O . VAL A 1 88 ? -2.516 -9.372 -24.356 1.00 97.00 88 VAL A O 1
ATOM 654 N N . ASN A 1 89 ? -3.858 -11.134 -24.641 1.00 95.94 89 ASN A N 1
ATOM 655 C CA . ASN A 1 89 ? -5.051 -10.348 -25.013 1.00 95.94 89 ASN A CA 1
ATOM 656 C C . ASN A 1 89 ? -6.252 -10.614 -24.103 1.00 95.94 89 ASN A C 1
ATOM 658 O O . ASN A 1 89 ? -7.270 -9.938 -24.217 1.00 95.94 89 ASN A O 1
ATOM 662 N N . HIS A 1 90 ? -6.156 -11.605 -23.218 1.00 96.19 90 HIS A N 1
ATOM 663 C CA . HIS A 1 90 ? -7.251 -12.025 -22.357 1.00 96.19 90 HIS A CA 1
ATOM 664 C C . HIS A 1 90 ? -6.746 -12.234 -20.934 1.00 96.19 90 HIS A C 1
ATOM 666 O O . HIS A 1 90 ? -5.669 -12.797 -20.724 1.00 96.19 90 HIS A O 1
ATOM 672 N N . ALA A 1 91 ? -7.567 -11.822 -19.973 1.00 97.06 91 ALA A N 1
ATOM 673 C CA . ALA A 1 91 ? -7.391 -12.134 -18.565 1.00 97.06 91 ALA A CA 1
ATOM 674 C C . ALA A 1 91 ? -8.702 -12.677 -17.988 1.00 97.06 91 ALA A C 1
ATOM 676 O O . ALA A 1 91 ? -9.779 -12.224 -18.372 1.00 97.06 91 ALA A O 1
ATOM 677 N N . VAL A 1 92 ? -8.627 -13.640 -17.075 1.00 96.75 92 VAL A N 1
ATOM 678 C CA . VAL A 1 92 ? -9.785 -14.190 -16.358 1.00 96.75 92 VAL A CA 1
ATOM 679 C C . VAL A 1 92 ? -9.629 -13.912 -14.876 1.00 96.75 92 VAL A C 1
ATOM 681 O O . VAL A 1 92 ? -8.553 -14.121 -14.326 1.00 96.75 92 VAL A O 1
ATOM 684 N N . VAL A 1 93 ? -10.711 -13.491 -14.231 1.00 97.12 93 VAL A N 1
ATOM 685 C CA . VAL A 1 93 ? -10.753 -13.221 -12.795 1.00 97.12 93 VAL A CA 1
ATOM 686 C C . VAL A 1 93 ? -11.945 -13.909 -12.139 1.00 97.12 93 VAL A C 1
ATOM 688 O O . VAL A 1 93 ? -13.004 -14.047 -12.759 1.00 97.12 93 VAL A O 1
ATOM 691 N N . VAL A 1 94 ? -11.795 -14.349 -10.886 1.00 96.12 94 VAL A N 1
ATOM 692 C CA . VAL A 1 94 ? -12.924 -14.904 -10.121 1.00 96.12 94 VAL A CA 1
ATOM 693 C C . VAL A 1 94 ? -13.887 -13.788 -9.727 1.00 96.12 94 VAL A C 1
ATOM 695 O O . VAL A 1 94 ? -15.076 -13.896 -10.013 1.00 96.12 94 VAL A O 1
ATOM 698 N N . VAL A 1 95 ? -13.384 -12.703 -9.132 1.00 96.25 95 VAL A N 1
ATOM 699 C CA . VAL A 1 95 ? -14.206 -11.554 -8.724 1.00 96.25 95 VAL A CA 1
ATOM 700 C C . VAL A 1 95 ? -13.702 -10.254 -9.344 1.00 96.25 95 VAL A C 1
ATOM 702 O O . VAL A 1 95 ? -12.623 -9.766 -9.014 1.00 96.25 95 VAL A O 1
ATOM 705 N N . GLU A 1 96 ? -14.520 -9.625 -10.182 1.00 95.50 96 GLU A N 1
ATOM 706 C CA . GLU A 1 96 ? -14.313 -8.234 -10.579 1.00 95.50 96 GLU A CA 1
ATOM 707 C C . GLU A 1 96 ? -15.023 -7.298 -9.605 1.00 95.50 96 GLU A C 1
ATOM 709 O O . GLU A 1 96 ? -16.251 -7.270 -9.509 1.00 95.50 96 GLU A O 1
ATOM 714 N N . ARG A 1 97 ? -14.251 -6.458 -8.912 1.00 94.81 97 ARG A N 1
ATOM 715 C CA . ARG A 1 97 ? -14.794 -5.509 -7.937 1.00 94.81 97 ARG A CA 1
ATOM 716 C C . ARG A 1 97 ? -15.546 -4.339 -8.565 1.00 94.81 97 ARG A C 1
ATOM 718 O O . ARG A 1 97 ? -16.058 -3.520 -7.825 1.00 94.81 97 ARG A O 1
ATOM 725 N N . GLN A 1 98 ? -15.633 -4.254 -9.893 1.00 93.31 98 GLN A N 1
ATOM 726 C CA . GLN A 1 98 ? -16.288 -3.176 -10.647 1.00 93.31 98 GLN A CA 1
ATOM 727 C C . GLN A 1 98 ? -15.730 -1.780 -10.324 1.00 93.31 98 GLN A C 1
ATOM 729 O O . GLN A 1 98 ? -16.471 -0.802 -10.251 1.00 93.31 98 GLN A O 1
ATOM 734 N N . GLN A 1 99 ? -14.408 -1.692 -10.145 1.00 92.06 99 GLN A N 1
ATOM 735 C CA . GLN A 1 99 ? -13.678 -0.442 -9.907 1.00 92.06 99 GLN A CA 1
ATOM 736 C C . GLN A 1 99 ? -12.876 0.001 -11.147 1.00 92.06 99 GLN A C 1
ATOM 738 O O . GLN A 1 99 ? -11.794 0.567 -11.038 1.00 92.06 99 GLN A O 1
ATOM 743 N N . GLY A 1 100 ? -13.386 -0.301 -12.346 1.00 90.94 100 GLY A N 1
ATOM 744 C CA . GLY A 1 100 ? -12.810 0.151 -13.617 1.00 90.94 100 GLY A CA 1
ATOM 745 C C . GLY A 1 100 ? -11.809 -0.790 -14.300 1.00 90.94 100 GLY A C 1
ATOM 746 O O . GLY A 1 100 ? -11.280 -0.419 -15.346 1.00 90.94 100 GLY A O 1
ATOM 747 N N . ALA A 1 101 ? -11.544 -1.990 -13.766 1.00 93.44 101 ALA A N 1
ATOM 748 C CA . ALA A 1 101 ? -10.577 -2.921 -14.360 1.00 93.44 101 ALA A CA 1
ATOM 749 C C . ALA A 1 101 ? -10.875 -3.291 -15.816 1.00 93.44 101 ALA A C 1
ATOM 751 O O . ALA A 1 101 ? -9.968 -3.233 -16.646 1.00 93.44 101 ALA A O 1
ATOM 752 N N . THR A 1 102 ? -12.123 -3.648 -16.142 1.00 94.00 102 THR A N 1
ATOM 753 C CA . THR A 1 102 ? -12.494 -4.041 -17.511 1.00 94.00 102 THR A CA 1
ATOM 754 C C . THR A 1 102 ? -12.153 -2.954 -18.526 1.00 94.00 102 THR A C 1
ATOM 756 O O . THR A 1 102 ? -11.542 -3.235 -19.558 1.00 94.00 102 THR A O 1
ATOM 759 N N . GLN A 1 103 ? -12.502 -1.704 -18.228 1.00 92.81 103 GLN A N 1
ATOM 760 C CA . GLN A 1 103 ? -12.253 -0.585 -19.128 1.00 92.81 103 GLN A CA 1
ATOM 761 C C . GLN A 1 103 ? -10.765 -0.213 -19.166 1.00 92.81 103 GLN A C 1
ATOM 763 O O . GLN A 1 103 ? -10.235 0.023 -20.249 1.00 92.81 103 GLN A O 1
ATOM 768 N N . ASN A 1 104 ? -10.073 -0.237 -18.020 1.00 92.44 104 ASN A N 1
ATOM 769 C CA . ASN A 1 104 ? -8.639 0.048 -17.931 1.00 92.44 104 ASN A CA 1
ATOM 770 C C . ASN A 1 104 ? -7.798 -0.922 -18.751 1.00 92.44 104 ASN A C 1
ATOM 772 O O . ASN A 1 104 ? -6.985 -0.505 -19.577 1.00 92.44 104 ASN A O 1
ATOM 776 N N . LEU A 1 105 ? -8.027 -2.218 -18.563 1.00 95.56 105 LEU A N 1
ATOM 777 C CA . LEU A 1 105 ? -7.294 -3.259 -19.272 1.00 95.56 105 LEU A CA 1
ATOM 778 C C . LEU A 1 105 ? -7.593 -3.232 -20.776 1.00 95.56 105 LEU A C 1
ATOM 780 O O . LEU A 1 105 ? -6.672 -3.385 -21.583 1.00 95.56 105 LEU A O 1
ATOM 784 N N . ALA A 1 106 ? -8.843 -2.968 -21.166 1.00 94.94 106 ALA A N 1
ATOM 785 C CA . ALA A 1 106 ? -9.214 -2.848 -22.571 1.00 94.94 106 ALA A CA 1
ATOM 786 C C . ALA A 1 106 ? -8.566 -1.621 -23.233 1.00 94.94 106 ALA A C 1
ATOM 788 O O . ALA A 1 106 ? -7.900 -1.765 -24.255 1.00 94.94 106 ALA A O 1
ATOM 789 N N . ALA A 1 107 ? -8.711 -0.433 -22.640 1.00 91.25 107 ALA A N 1
ATOM 790 C CA . ALA A 1 107 ? -8.250 0.820 -23.234 1.00 91.25 107 ALA A CA 1
ATOM 791 C C . ALA A 1 107 ? -6.721 0.944 -23.246 1.00 91.25 107 ALA A C 1
ATOM 793 O O . ALA A 1 107 ? -6.137 1.289 -24.269 1.00 91.25 107 ALA A O 1
ATOM 794 N N . ASN A 1 108 ? -6.067 0.638 -22.123 1.00 91.19 108 ASN A N 1
ATOM 795 C CA . ASN A 1 108 ? -4.639 0.913 -21.966 1.00 91.19 108 ASN A CA 1
ATOM 796 C C . ASN A 1 108 ? -3.759 -0.253 -22.403 1.00 91.19 108 ASN A C 1
ATOM 798 O O . ASN A 1 108 ? -2.594 -0.045 -22.732 1.00 91.19 108 ASN A O 1
ATOM 802 N N . ARG A 1 109 ? -4.286 -1.486 -22.399 1.00 93.44 109 ARG A N 1
ATOM 803 C CA . ARG A 1 109 ? -3.501 -2.691 -22.702 1.00 93.44 109 ARG A CA 1
ATOM 804 C C . ARG A 1 109 ? -4.104 -3.575 -23.772 1.00 93.44 109 ARG A C 1
ATOM 806 O O . ARG A 1 109 ? -3.452 -4.555 -24.120 1.00 93.44 109 ARG A O 1
ATOM 813 N N . ASN A 1 110 ? -5.270 -3.262 -24.331 1.00 95.75 110 ASN A N 1
ATOM 814 C CA . ASN A 1 110 ? -5.956 -4.143 -25.277 1.00 95.75 110 ASN A CA 1
ATOM 815 C C . ASN A 1 110 ? -6.101 -5.579 -24.722 1.00 95.75 110 ASN A C 1
ATOM 817 O O . ASN A 1 110 ? -5.829 -6.573 -25.404 1.00 95.75 110 ASN A O 1
ATOM 821 N N . VAL A 1 111 ? -6.436 -5.672 -23.429 1.00 96.56 111 VAL A N 1
ATOM 822 C CA . VAL A 1 111 ? -6.708 -6.924 -22.721 1.00 96.56 111 VAL A CA 1
ATOM 823 C C . VAL A 1 111 ? -8.190 -6.988 -22.388 1.00 96.56 111 VAL A C 1
ATOM 825 O O . VAL A 1 111 ? -8.718 -6.148 -21.662 1.00 96.56 111 VAL A O 1
ATOM 828 N N . LYS A 1 112 ? -8.865 -8.022 -22.889 1.00 96.44 112 LYS A N 1
ATOM 829 C CA . LYS A 1 112 ? -10.251 -8.324 -22.542 1.00 96.44 112 LYS A CA 1
ATOM 830 C C . LYS A 1 112 ? -10.290 -9.087 -21.220 1.00 96.44 112 LYS A C 1
ATOM 832 O O . LYS A 1 112 ? -9.872 -10.246 -21.161 1.00 96.44 112 LYS A O 1
ATOM 837 N N . LEU A 1 113 ? -10.799 -8.437 -20.178 1.00 96.25 113 LEU A N 1
ATOM 838 C CA . LEU A 1 113 ? -11.045 -9.055 -18.880 1.00 96.25 113 LEU A CA 1
ATOM 839 C C . LEU A 1 113 ? -12.361 -9.845 -18.903 1.00 96.25 113 LEU A C 1
ATOM 841 O O . LEU A 1 113 ? -13.372 -9.369 -19.416 1.00 96.25 113 LEU A O 1
ATOM 845 N N . HIS A 1 114 ? -12.346 -11.049 -18.337 1.00 95.75 114 HIS A N 1
ATOM 846 C CA . HIS A 1 114 ? -13.522 -11.898 -18.165 1.00 95.75 114 HIS A CA 1
ATOM 847 C C . HIS A 1 114 ? -13.685 -12.204 -16.677 1.00 95.75 114 HIS A C 1
ATOM 849 O O . HIS A 1 114 ? -12.804 -12.827 -16.087 1.00 95.75 114 HIS A O 1
ATOM 855 N N . ALA A 1 115 ? -14.806 -11.806 -16.081 1.00 95.56 115 ALA A N 1
ATOM 856 C CA . ALA A 1 115 ? -15.107 -12.046 -14.670 1.00 95.56 115 ALA A CA 1
ATOM 857 C C . ALA A 1 115 ? -16.077 -13.222 -14.490 1.00 95.56 115 ALA A C 1
ATOM 859 O O . ALA A 1 115 ? -17.028 -13.357 -15.263 1.00 95.56 115 ALA A O 1
ATOM 860 N N . LEU A 1 116 ? -15.833 -14.083 -13.496 1.00 94.62 116 LEU A N 1
ATOM 861 C CA . LEU A 1 116 ? -16.793 -15.126 -13.114 1.00 94.62 116 LEU A CA 1
ATOM 862 C C . LEU A 1 116 ? -17.952 -14.530 -12.311 1.00 94.62 116 LEU A C 1
ATOM 864 O O . LEU A 1 116 ? -19.103 -14.883 -12.549 1.00 94.62 116 LEU A O 1
ATOM 868 N N . LEU A 1 117 ? -17.626 -13.643 -11.373 1.00 95.50 117 LEU A N 1
ATOM 869 C CA . LEU A 1 117 ? -18.564 -12.886 -10.559 1.00 95.50 117 LEU A CA 1
ATOM 870 C C . LEU A 1 117 ? -18.152 -11.419 -10.551 1.00 95.50 117 LEU A C 1
ATOM 872 O O . LEU A 1 117 ? -16.966 -11.082 -10.528 1.00 95.50 117 LEU A O 1
ATOM 876 N N . THR A 1 118 ? -19.138 -10.540 -10.519 1.00 95.81 118 THR A N 1
ATOM 877 C CA . THR A 1 118 ? -18.944 -9.122 -10.235 1.00 95.81 118 THR A CA 1
ATOM 878 C C . THR A 1 118 ? -19.235 -8.824 -8.766 1.00 95.81 118 THR A C 1
ATOM 880 O O . THR A 1 118 ? -19.895 -9.594 -8.066 1.00 95.81 118 THR A O 1
ATOM 883 N N . PHE A 1 119 ? -18.774 -7.672 -8.279 1.00 94.88 119 PHE A N 1
ATOM 884 C CA . PHE A 1 119 ? -19.128 -7.195 -6.942 1.00 94.88 119 PHE A CA 1
ATOM 885 C C . PHE A 1 119 ? -20.641 -7.110 -6.740 1.00 94.88 119 PHE A C 1
ATOM 887 O O . PHE A 1 119 ? -21.144 -7.500 -5.690 1.00 94.88 119 PHE A O 1
ATOM 894 N N . ASN A 1 120 ? -21.377 -6.644 -7.752 1.00 94.81 120 ASN A N 1
ATOM 895 C CA . ASN A 1 120 ? -22.829 -6.603 -7.691 1.00 94.81 120 ASN A CA 1
ATOM 896 C C . ASN A 1 120 ? -23.443 -8.008 -7.589 1.00 94.81 120 ASN A C 1
ATOM 898 O O . ASN A 1 120 ? -24.364 -8.181 -6.797 1.00 94.81 120 ASN A O 1
ATOM 902 N N . ASP A 1 121 ? -22.917 -9.009 -8.303 1.00 96.62 121 ASP A N 1
ATOM 903 C CA . ASP A 1 121 ? -23.406 -10.394 -8.180 1.00 96.62 121 ASP A CA 1
ATOM 904 C C . ASP A 1 121 ? -23.251 -10.910 -6.744 1.00 96.62 121 ASP A C 1
ATOM 906 O O . ASP A 1 121 ? -24.180 -11.502 -6.192 1.00 96.62 121 ASP A O 1
ATOM 910 N N . LEU A 1 122 ? -22.112 -10.617 -6.102 1.00 96.00 122 LEU A N 1
ATOM 911 C CA . LEU A 1 122 ? -21.876 -10.961 -4.697 1.00 96.00 122 LEU A CA 1
ATOM 912 C C . LEU A 1 122 ? -22.854 -10.244 -3.758 1.00 96.00 122 LEU A C 1
ATOM 914 O O . LEU A 1 122 ? -23.449 -10.887 -2.898 1.00 96.00 122 LEU A O 1
ATOM 918 N N . LEU A 1 123 ? -23.046 -8.931 -3.927 1.00 95.94 123 LEU A N 1
ATOM 919 C CA . LEU A 1 123 ? -23.962 -8.153 -3.085 1.00 95.94 123 LEU A CA 1
ATOM 920 C C . LEU A 1 123 ? -25.403 -8.651 -3.197 1.00 95.94 123 LEU A C 1
ATOM 922 O O . LEU A 1 123 ? -26.069 -8.810 -2.178 1.00 95.94 123 LEU A O 1
ATOM 926 N N . MET A 1 124 ? -25.879 -8.911 -4.416 1.00 96.81 124 MET A N 1
ATOM 927 C CA . MET A 1 124 ? -27.247 -9.383 -4.628 1.00 96.81 124 MET A CA 1
ATOM 928 C C . MET A 1 124 ? -27.438 -10.805 -4.092 1.00 96.81 124 MET A C 1
ATOM 930 O O . MET A 1 124 ? -28.476 -11.087 -3.506 1.00 96.81 124 MET A O 1
ATOM 934 N N . THR A 1 125 ? -26.432 -11.677 -4.220 1.00 97.12 125 THR A N 1
ATOM 935 C CA . THR A 1 125 ? -26.482 -13.033 -3.643 1.00 97.12 125 THR A CA 1
ATOM 936 C C . THR A 1 125 ? -26.558 -12.974 -2.116 1.00 97.12 125 THR A C 1
ATOM 938 O O . THR A 1 125 ? -27.465 -13.545 -1.523 1.00 97.12 125 THR A O 1
ATOM 941 N N . LEU A 1 126 ? -25.670 -12.207 -1.475 1.00 96.50 126 LEU A N 1
ATOM 942 C CA . LEU A 1 126 ? -25.653 -12.068 -0.015 1.00 96.50 126 LEU A CA 1
ATOM 943 C C . LEU A 1 126 ? -26.917 -11.396 0.533 1.00 96.50 126 LEU A C 1
ATOM 945 O O . LEU A 1 126 ? -27.332 -11.709 1.648 1.00 96.50 126 LEU A O 1
ATOM 949 N N . LEU A 1 127 ? -27.511 -10.467 -0.220 1.00 96.94 127 LEU A N 1
ATOM 950 C CA . LEU A 1 127 ? -28.786 -9.852 0.141 1.00 96.94 127 LEU A CA 1
ATOM 951 C C . LEU A 1 127 ? -29.926 -10.873 0.082 1.00 96.94 127 LEU A C 1
ATOM 953 O O . LEU A 1 127 ? -30.683 -10.992 1.041 1.00 96.94 127 LEU A O 1
ATOM 957 N N . ASN A 1 128 ? -30.020 -11.626 -1.018 1.00 97.06 128 ASN A N 1
ATOM 958 C CA . ASN A 1 128 ? -31.052 -12.648 -1.207 1.00 97.06 128 ASN A CA 1
ATOM 959 C C . ASN A 1 128 ? -30.968 -13.754 -0.145 1.00 97.06 128 ASN A C 1
ATOM 961 O O . ASN A 1 128 ? -31.999 -14.245 0.308 1.00 97.06 128 ASN A O 1
ATOM 965 N N . ASP A 1 129 ? -29.753 -14.091 0.290 1.00 97.25 129 ASP A N 1
ATOM 966 C CA . ASP A 1 129 ? -29.505 -15.078 1.344 1.00 97.25 129 ASP A CA 1
ATOM 967 C C . ASP A 1 129 ? -29.675 -14.500 2.765 1.00 97.25 129 ASP A C 1
ATOM 969 O O . ASP A 1 129 ? -29.429 -15.191 3.754 1.00 97.25 129 ASP A O 1
ATOM 973 N N . GLY A 1 130 ? -30.054 -13.223 2.901 1.00 96.00 130 GLY A N 1
ATOM 974 C CA . GLY A 1 130 ? -30.257 -12.566 4.196 1.00 96.00 130 GLY A CA 1
ATOM 975 C C . GLY A 1 130 ? -28.970 -12.342 5.001 1.00 96.00 130 GLY A C 1
ATOM 976 O O . GLY A 1 130 ? -29.030 -12.068 6.199 1.00 96.00 130 GLY A O 1
ATOM 977 N N . CYS A 1 131 ? -27.795 -12.447 4.371 1.00 97.00 131 CYS A N 1
ATOM 978 C CA . CYS A 1 131 ? -26.491 -12.281 5.024 1.00 97.00 131 CYS A CA 1
ATOM 979 C C . CYS A 1 131 ? -26.119 -10.805 5.247 1.00 97.00 131 CYS A C 1
ATOM 981 O O . CYS A 1 131 ? -25.298 -10.488 6.113 1.00 97.00 131 CYS A O 1
ATOM 983 N N . ILE A 1 132 ? -26.689 -9.891 4.455 1.00 96.19 132 ILE A N 1
ATOM 984 C CA . ILE A 1 132 ? -26.484 -8.440 4.566 1.00 96.19 132 ILE A CA 1
ATOM 985 C C . ILE A 1 132 ? -27.807 -7.691 4.387 1.00 96.19 132 ILE A C 1
ATOM 987 O O . ILE A 1 132 ? -28.697 -8.156 3.685 1.00 96.19 132 ILE A O 1
ATOM 991 N N . SER A 1 133 ? -27.922 -6.513 5.003 1.00 96.81 133 SER A N 1
ATOM 992 C CA . SER A 1 133 ? -29.075 -5.626 4.830 1.00 96.81 133 SER A CA 1
ATOM 993 C C . SER A 1 133 ? -28.994 -4.819 3.531 1.00 96.81 133 SER A C 1
ATOM 995 O O . SER A 1 133 ? -27.911 -4.578 2.988 1.00 96.81 133 SER A O 1
ATOM 997 N N . GLU A 1 134 ? -30.141 -4.319 3.074 1.00 96.44 134 GLU A N 1
ATOM 998 C CA . GLU A 1 134 ? -30.241 -3.395 1.933 1.00 96.44 134 GLU A CA 1
ATOM 999 C C . GLU A 1 134 ? -29.415 -2.121 2.158 1.00 96.44 134 GLU A C 1
ATOM 1001 O O . GLU A 1 134 ? -28.749 -1.635 1.244 1.00 96.44 134 GLU A O 1
ATOM 1006 N N . GLU A 1 135 ? -29.365 -1.632 3.399 1.00 96.38 135 GLU A N 1
ATOM 1007 C CA . GLU A 1 135 ? -28.522 -0.502 3.792 1.00 96.38 135 GLU A CA 1
ATOM 1008 C C . GLU A 1 135 ? -27.033 -0.781 3.525 1.00 96.38 135 GLU A C 1
ATOM 1010 O O . GLU A 1 135 ? -26.335 0.047 2.933 1.00 96.38 135 GLU A O 1
ATOM 1015 N N . ARG A 1 136 ? -26.538 -1.976 3.883 1.00 94.12 136 ARG A N 1
ATOM 1016 C CA . ARG A 1 136 ? -25.145 -2.376 3.615 1.00 94.12 136 ARG A CA 1
ATOM 1017 C C . ARG A 1 136 ? -24.863 -2.503 2.123 1.00 94.12 136 ARG A C 1
ATOM 1019 O O . ARG A 1 136 ? -23.788 -2.098 1.676 1.00 94.12 136 ARG A O 1
ATOM 1026 N N . VAL A 1 137 ? -25.818 -3.016 1.346 1.00 95.56 137 VAL A N 1
ATOM 1027 C CA . VAL A 1 137 ? -25.714 -3.052 -0.122 1.00 95.56 137 VAL A CA 1
ATOM 1028 C C . VAL A 1 137 ? -25.589 -1.636 -0.679 1.00 95.56 137 VAL A C 1
ATOM 1030 O O . VAL A 1 137 ? -24.712 -1.376 -1.507 1.00 95.56 137 VAL A O 1
ATOM 1033 N N . GLN A 1 138 ? -26.409 -0.701 -0.198 1.00 94.00 138 GLN A N 1
ATOM 1034 C CA . GLN A 1 138 ? -26.386 0.683 -0.661 1.00 94.00 138 GLN A CA 1
ATOM 1035 C C . GLN A 1 138 ? -25.085 1.399 -0.282 1.00 94.00 138 GLN A C 1
ATOM 1037 O O . GLN A 1 138 ? -24.499 2.098 -1.118 1.00 94.00 138 GLN A O 1
ATOM 1042 N N . ALA A 1 139 ? -24.583 1.187 0.936 1.00 91.88 139 ALA A N 1
ATOM 1043 C CA . ALA A 1 139 ? -23.291 1.709 1.372 1.00 91.88 139 ALA A CA 1
ATOM 1044 C C . ALA A 1 139 ? -22.143 1.172 0.496 1.00 91.88 139 ALA A C 1
ATOM 1046 O O . ALA A 1 139 ? -21.302 1.942 0.023 1.00 91.88 139 ALA A O 1
ATOM 1047 N N . ALA A 1 140 ? -22.147 -0.133 0.201 1.00 90.81 140 ALA A N 1
ATOM 1048 C CA . ALA A 1 140 ? -21.149 -0.773 -0.653 1.00 90.81 140 ALA A CA 1
ATOM 1049 C C . ALA A 1 140 ? -21.191 -0.251 -2.101 1.00 90.81 140 ALA A C 1
ATOM 1051 O O . ALA A 1 140 ? -20.145 0.070 -2.672 1.00 90.81 140 ALA A O 1
ATOM 1052 N N . LYS A 1 141 ? -22.386 -0.094 -2.688 1.00 91.31 141 LYS A N 1
ATOM 1053 C CA . LYS A 1 141 ? -22.561 0.496 -4.028 1.00 91.31 141 LYS A CA 1
ATOM 1054 C C . LYS A 1 141 ? -22.085 1.948 -4.076 1.00 91.31 141 LYS A C 1
ATOM 1056 O O . LYS A 1 141 ? -21.360 2.326 -4.996 1.00 91.31 141 LYS A O 1
ATOM 1061 N N . SER A 1 142 ? -22.421 2.736 -3.054 1.00 89.50 142 SER A N 1
ATOM 1062 C CA . SER A 1 142 ? -21.996 4.138 -2.934 1.00 89.50 142 SER A CA 1
ATOM 1063 C C . SER A 1 142 ? -20.477 4.274 -2.821 1.00 89.50 142 SER A C 1
ATOM 1065 O O . SER A 1 142 ? -19.892 5.193 -3.392 1.00 89.50 142 SER A O 1
ATOM 1067 N N . TYR A 1 143 ? -19.813 3.349 -2.120 1.00 87.00 143 TYR A N 1
ATOM 1068 C CA . TYR A 1 143 ? -18.353 3.286 -2.088 1.00 87.00 143 TYR A CA 1
ATOM 1069 C C . TYR A 1 143 ? -17.776 3.006 -3.482 1.00 87.00 143 TYR A C 1
ATOM 1071 O O . TYR A 1 143 ? -16.875 3.713 -3.928 1.00 87.00 143 TYR A O 1
ATOM 1079 N N . ASN A 1 144 ? -18.316 2.015 -4.191 1.00 86.00 144 ASN A N 1
ATOM 1080 C CA . ASN A 1 144 ? -17.794 1.577 -5.486 1.00 86.00 144 ASN A CA 1
ATOM 1081 C C . ASN A 1 144 ? -17.977 2.610 -6.610 1.00 86.00 144 ASN A C 1
ATOM 1083 O O . ASN A 1 144 ? -17.129 2.730 -7.496 1.00 86.00 144 ASN A O 1
ATOM 1087 N N . ALA A 1 145 ? -19.058 3.392 -6.557 1.00 85.00 145 ALA A N 1
ATOM 1088 C CA . ALA A 1 145 ? -19.327 4.463 -7.516 1.00 85.00 145 ALA A CA 1
ATOM 1089 C C . ALA A 1 145 ? -18.228 5.544 -7.536 1.00 85.00 145 ALA A C 1
ATOM 1091 O O . ALA A 1 145 ? -18.036 6.201 -8.556 1.00 85.00 145 ALA A O 1
ATOM 1092 N N . LYS A 1 146 ? -17.466 5.700 -6.442 1.00 82.75 146 LYS A N 1
ATOM 1093 C CA . LYS A 1 146 ? -16.357 6.665 -6.340 1.00 82.75 146 LYS A CA 1
ATOM 1094 C C . LYS A 1 146 ? -15.103 6.254 -7.122 1.00 82.75 146 LYS A C 1
ATOM 1096 O O . LYS A 1 146 ? -14.215 7.081 -7.292 1.00 82.75 146 LYS A O 1
ATOM 1101 N N . TRP A 1 147 ? -15.013 5.001 -7.567 1.00 79.00 147 TRP A N 1
ATOM 1102 C CA . TRP A 1 147 ? -13.782 4.396 -8.086 1.00 79.00 147 TRP A CA 1
ATOM 1103 C C . TRP A 1 147 ? -13.984 3.819 -9.493 1.00 79.00 147 TRP A C 1
ATOM 1105 O O . TRP A 1 147 ? -13.804 2.625 -9.701 1.00 79.00 147 TRP A O 1
ATOM 1115 N N . GLN A 1 148 ? -14.409 4.637 -10.458 1.00 80.62 148 GLN A N 1
ATOM 1116 C CA . GLN A 1 148 ? -14.724 4.192 -11.824 1.00 80.62 148 GLN A CA 1
ATOM 1117 C C . GLN A 1 148 ? -13.626 4.566 -12.830 1.00 80.62 148 GLN A C 1
ATOM 1119 O O . GLN A 1 148 ? -12.860 5.499 -12.628 1.00 80.62 148 GLN A O 1
ATOM 1124 N N . PHE A 1 149 ? -13.566 3.873 -13.970 1.00 65.62 149 PHE A N 1
ATOM 1125 C CA . PHE A 1 149 ? -12.521 4.102 -14.981 1.00 65.62 149 PHE A CA 1
ATOM 1126 C C . PHE A 1 149 ? -12.473 5.547 -15.522 1.00 65.62 149 PHE A C 1
ATOM 1128 O O . PHE A 1 149 ? -11.397 6.091 -15.740 1.00 65.62 149 PHE A O 1
ATOM 1135 N N . ASN A 1 150 ? -13.638 6.192 -15.658 1.00 58.41 150 ASN A N 1
ATOM 1136 C CA . ASN A 1 150 ? -13.757 7.590 -16.089 1.00 58.41 150 ASN A CA 1
ATOM 1137 C C . ASN A 1 150 ? -13.877 8.587 -14.929 1.00 58.41 150 ASN A C 1
ATOM 1139 O O . ASN A 1 150 ? -14.014 9.785 -15.184 1.00 58.41 150 ASN A O 1
ATOM 1143 N N . SER A 1 151 ? -13.823 8.147 -13.662 1.00 48.31 151 SER A N 1
ATOM 1144 C CA . SER A 1 151 ? -13.576 9.099 -12.578 1.00 48.31 151 SER A CA 1
ATOM 1145 C C . SER A 1 151 ? -12.120 9.490 -12.708 1.00 48.31 151 SER A C 1
ATOM 1147 O O . SER A 1 151 ? -11.266 8.808 -12.154 1.00 48.31 151 SER A O 1
ATOM 1149 N N . VAL A 1 152 ? -11.875 10.497 -13.551 1.00 42.25 152 VAL A N 1
ATOM 1150 C CA . VAL A 1 152 ? -10.619 11.194 -13.805 1.00 42.25 152 VAL A CA 1
ATOM 1151 C C . VAL A 1 152 ? -9.582 10.799 -12.755 1.00 42.25 152 VAL A C 1
ATOM 1153 O O . VAL A 1 152 ? -9.392 11.473 -11.745 1.00 42.25 152 VAL A O 1
ATOM 1156 N N . ARG A 1 153 ? -8.849 9.713 -13.035 1.00 42.53 153 ARG A N 1
ATOM 1157 C CA . ARG A 1 153 ? -7.460 9.584 -12.616 1.00 42.53 153 ARG A CA 1
ATOM 1158 C C . ARG A 1 153 ? -6.723 10.568 -13.527 1.00 42.53 153 ARG A C 1
ATOM 1160 O O . ARG A 1 153 ? -5.824 10.210 -14.275 1.00 42.53 153 ARG A O 1
ATOM 1167 N N . SER A 1 154 ? -7.075 11.862 -13.432 1.00 34.69 154 SER A N 1
ATOM 1168 C CA . SER A 1 154 ? -6.004 12.835 -13.425 1.00 34.69 154 SER A CA 1
ATOM 1169 C C . SER A 1 154 ? -5.062 12.219 -12.409 1.00 34.69 154 SER A C 1
ATOM 1171 O O . SER A 1 154 ? -5.486 11.910 -11.287 1.00 34.69 154 SER A O 1
ATOM 1173 N N . LEU A 1 155 ? -3.810 12.012 -12.789 1.00 37.84 155 LEU A N 1
ATOM 1174 C CA . LEU A 1 155 ? -2.753 12.447 -11.897 1.00 37.84 155 LEU A CA 1
ATOM 1175 C C . LEU A 1 155 ? -3.311 13.721 -11.278 1.00 37.84 155 LEU A C 1
ATOM 1177 O O . LEU A 1 155 ? -3.392 14.721 -11.989 1.00 37.84 155 LEU A O 1
ATOM 1181 N N . ARG A 1 156 ? -3.922 13.648 -10.081 1.00 35.47 156 ARG A N 1
ATOM 1182 C CA . ARG A 1 156 ? -4.377 14.867 -9.432 1.00 35.47 156 ARG A CA 1
ATOM 1183 C C . ARG A 1 156 ? -3.081 15.656 -9.448 1.00 35.47 156 ARG A C 1
ATOM 1185 O O . ARG A 1 156 ? -2.113 15.110 -8.906 1.00 35.47 156 ARG A O 1
ATOM 1192 N N . PRO A 1 157 ? -2.979 16.804 -10.143 1.00 37.91 157 PRO A N 1
ATOM 1193 C CA . PRO A 1 157 ? -1.827 17.659 -9.918 1.00 37.91 157 PRO A CA 1
ATOM 1194 C C . PRO A 1 157 ? -1.809 17.787 -8.407 1.00 37.91 157 PRO A C 1
ATOM 1196 O O . PRO A 1 157 ? -2.857 18.176 -7.890 1.00 37.91 157 PRO A O 1
ATOM 1199 N N . ALA A 1 158 ? -0.769 17.218 -7.765 1.00 41.19 158 ALA A N 1
ATOM 1200 C CA . ALA A 1 158 ? -0.796 16.731 -6.382 1.00 41.19 158 ALA A CA 1
ATOM 1201 C C . ALA A 1 158 ? -1.829 17.532 -5.607 1.00 41.19 158 ALA A C 1
ATOM 1203 O O . ALA A 1 158 ? -1.572 18.727 -5.473 1.00 41.19 158 ALA A O 1
ATOM 1204 N N . ALA A 1 159 ? -3.012 16.930 -5.342 1.00 41.06 159 ALA A N 1
ATOM 1205 C CA . ALA A 1 159 ? -4.262 17.655 -5.055 1.00 41.06 159 ALA A CA 1
ATOM 1206 C C . ALA A 1 159 ? -3.927 18.972 -4.375 1.00 41.06 159 ALA A C 1
ATOM 1208 O O . ALA A 1 159 ? -3.214 18.895 -3.370 1.00 41.06 159 ALA A O 1
ATOM 1209 N N . SER A 1 160 ? -4.310 20.120 -4.959 1.00 46.88 160 SER A N 1
ATOM 1210 C CA . SER A 1 160 ? -3.868 21.419 -4.447 1.00 46.88 160 SER A CA 1
ATOM 1211 C C . SER A 1 160 ? -3.973 21.368 -2.927 1.00 46.88 160 SER A C 1
ATOM 1213 O O . SER A 1 160 ? -5.026 21.025 -2.398 1.00 46.88 160 SER A O 1
ATOM 1215 N N . LEU A 1 161 ? -2.836 21.495 -2.232 1.00 51.03 161 LEU A N 1
ATOM 1216 C CA . LEU A 1 161 ? -2.692 21.045 -0.836 1.00 51.03 161 LEU A CA 1
ATOM 1217 C C . LEU A 1 161 ? -3.673 21.738 0.133 1.00 51.03 161 LEU A C 1
ATOM 1219 O O . LEU A 1 161 ? -3.802 21.326 1.280 1.00 51.03 161 LEU A O 1
ATOM 1223 N N . SER A 1 162 ? -4.367 22.769 -0.349 1.00 48.47 162 SER A N 1
ATOM 1224 C CA . SER A 1 162 ? -5.545 23.412 0.231 1.00 48.47 162 SER A CA 1
ATOM 1225 C C . SER A 1 162 ? -6.773 22.504 0.397 1.00 48.47 162 SER A C 1
ATOM 1227 O O . SER A 1 162 ? -7.612 22.812 1.235 1.00 48.47 162 SER A O 1
ATOM 1229 N N . ASP A 1 163 ? -6.883 21.397 -0.342 1.00 44.72 163 ASP A N 1
ATOM 1230 C CA . ASP A 1 163 ? -8.064 20.516 -0.350 1.00 44.72 163 ASP A CA 1
ATOM 1231 C C . ASP A 1 163 ? -7.952 19.331 0.633 1.00 44.72 163 ASP A C 1
ATOM 1233 O O . ASP A 1 163 ? -8.844 18.480 0.707 1.00 44.72 163 ASP A O 1
ATOM 1237 N N . VAL A 1 164 ? -6.844 19.231 1.379 1.00 52.22 164 VAL A N 1
ATOM 1238 C CA . VAL A 1 164 ? -6.617 18.164 2.362 1.00 52.22 164 VAL A CA 1
ATOM 1239 C C . VAL A 1 164 ? -6.998 18.660 3.756 1.00 52.22 164 VAL A C 1
ATOM 1241 O O . VAL A 1 164 ? -6.324 19.501 4.344 1.00 52.22 164 VAL A O 1
ATOM 1244 N N . HIS A 1 165 ? -8.068 18.096 4.322 1.00 49.69 165 HIS A N 1
ATOM 1245 C CA . HIS A 1 165 ? -8.398 18.294 5.732 1.00 49.69 165 HIS A CA 1
ATOM 1246 C C . HIS A 1 165 ? -7.415 17.521 6.614 1.00 49.69 165 HIS A C 1
ATOM 1248 O O . HIS A 1 165 ? -7.511 16.304 6.774 1.00 49.69 165 HIS A O 1
ATOM 1254 N N . PHE A 1 166 ? -6.467 18.245 7.198 1.00 54.88 166 PHE A N 1
ATOM 1255 C CA . PHE A 1 166 ? -5.544 17.701 8.182 1.00 54.88 166 PHE A CA 1
ATOM 1256 C C . PHE A 1 166 ? -6.205 17.636 9.557 1.00 54.88 166 PHE A C 1
ATOM 1258 O O . PHE A 1 166 ? -6.574 18.656 10.132 1.00 54.88 166 PHE A O 1
ATOM 1265 N N . SER A 1 167 ? -6.312 16.427 10.093 1.00 50.00 167 SER A N 1
ATOM 1266 C CA . SER A 1 167 ? -6.534 16.165 11.513 1.00 50.00 167 SER A CA 1
ATOM 1267 C C . SER A 1 167 ? -5.443 15.170 11.913 1.00 50.00 167 SER A C 1
ATOM 1269 O O . SER A 1 167 ? -5.517 14.034 11.436 1.00 50.00 167 SER A O 1
ATOM 1271 N N . PRO A 1 168 ? -4.375 15.548 12.657 1.00 61.50 168 PRO A N 1
ATOM 1272 C CA . PRO A 1 168 ? -4.158 16.713 13.543 1.00 61.50 168 PRO A CA 1
ATOM 1273 C C . PRO A 1 168 ? -3.326 17.876 12.937 1.00 61.50 168 PRO A C 1
ATOM 1275 O O . PRO A 1 168 ? -2.715 17.716 11.880 1.00 61.50 168 PRO A O 1
ATOM 1278 N N . ASP A 1 169 ? -3.218 19.001 13.667 1.00 73.38 169 ASP A N 1
ATOM 1279 C CA . ASP A 1 169 ? -2.420 20.213 13.343 1.00 73.38 169 ASP A CA 1
ATOM 1280 C C . ASP A 1 169 ? -0.974 19.921 12.906 1.00 73.38 169 ASP A C 1
ATOM 1282 O O . ASP A 1 169 ? -0.403 20.618 12.069 1.00 73.38 169 ASP A O 1
ATOM 1286 N N . ILE A 1 170 ? -0.386 18.838 13.420 1.00 83.75 170 ILE A N 1
ATOM 1287 C CA . ILE A 1 170 ? 0.979 18.421 13.087 1.00 83.75 170 ILE A CA 1
ATOM 1288 C C . ILE A 1 170 ? 1.157 18.077 11.603 1.00 83.75 170 ILE A C 1
ATOM 1290 O O . ILE A 1 170 ? 2.227 18.298 11.037 1.00 83.75 170 ILE A O 1
ATOM 1294 N N . GLY A 1 171 ? 0.097 17.578 10.956 1.00 82.88 171 GLY A N 1
ATOM 1295 C CA . GLY A 1 171 ? 0.096 17.333 9.520 1.00 82.88 171 GLY A CA 1
ATOM 1296 C C . GLY A 1 171 ? 0.273 18.644 8.763 1.00 82.88 171 GLY A C 1
ATOM 1297 O O . GLY A 1 171 ? 1.179 18.758 7.946 1.00 82.88 171 GLY A O 1
ATOM 1298 N N . GLN A 1 172 ? -0.518 19.666 9.106 1.00 83.88 172 GLN A N 1
ATOM 1299 C CA . GLN A 1 172 ? -0.411 20.994 8.490 1.00 83.88 172 GLN A CA 1
ATOM 1300 C C . GLN A 1 172 ? 0.998 21.567 8.636 1.00 83.88 172 GLN A C 1
ATOM 1302 O O . GLN A 1 172 ? 1.555 22.077 7.664 1.00 83.88 172 GLN A O 1
ATOM 1307 N N . LEU A 1 173 ? 1.592 21.421 9.824 1.00 87.19 173 LEU A N 1
ATOM 1308 C CA . LEU A 1 173 ? 2.942 21.901 10.102 1.00 87.19 173 LEU A CA 1
ATOM 1309 C C . LEU A 1 173 ? 4.002 21.191 9.243 1.00 87.19 173 LEU A C 1
ATOM 1311 O O . LEU A 1 173 ? 4.834 21.856 8.625 1.00 87.19 173 LEU A O 1
ATOM 1315 N N . LEU A 1 174 ? 3.937 19.859 9.126 1.00 90.75 174 LEU A N 1
ATOM 1316 C CA . LEU A 1 174 ? 4.832 19.103 8.243 1.00 90.75 174 LEU A CA 1
ATOM 1317 C C . LEU A 1 174 ? 4.702 19.571 6.789 1.00 90.75 174 LEU A C 1
ATOM 1319 O O . LEU A 1 174 ? 5.705 19.838 6.126 1.00 90.75 174 LEU A O 1
ATOM 1323 N N . PHE A 1 175 ? 3.470 19.726 6.302 1.00 86.06 175 PHE A N 1
ATOM 1324 C CA . PHE A 1 175 ? 3.217 20.208 4.945 1.00 86.06 175 PHE A CA 1
ATOM 1325 C C . PHE A 1 175 ? 3.735 21.631 4.725 1.00 86.06 175 PHE A C 1
ATOM 1327 O O . PHE A 1 175 ? 4.289 21.927 3.663 1.00 86.06 175 PHE A O 1
ATOM 1334 N N . GLN A 1 176 ? 3.610 22.504 5.724 1.00 88.62 176 GLN A N 1
ATOM 1335 C CA . GLN A 1 176 ? 4.180 23.845 5.682 1.00 88.62 176 GLN A CA 1
ATOM 1336 C C . GLN A 1 176 ? 5.706 23.799 5.552 1.00 88.62 176 GLN A C 1
ATOM 1338 O O . GLN A 1 176 ? 6.258 24.541 4.733 1.00 88.62 176 GLN A O 1
ATOM 1343 N N . TYR A 1 177 ? 6.390 22.919 6.290 1.00 91.75 177 TYR A N 1
ATOM 1344 C CA . TYR A 1 177 ? 7.836 22.735 6.145 1.00 91.75 177 TYR A CA 1
ATOM 1345 C C . TYR A 1 177 ? 8.209 22.193 4.768 1.00 91.75 177 TYR A C 1
ATOM 1347 O O . TYR A 1 177 ? 9.073 22.773 4.112 1.00 91.75 177 TYR A O 1
ATOM 1355 N N . MET A 1 178 ? 7.505 21.170 4.277 1.00 90.75 178 MET A N 1
ATOM 1356 C CA . MET A 1 178 ? 7.741 20.607 2.943 1.00 90.75 178 MET A CA 1
ATOM 1357 C C . MET A 1 178 ? 7.597 21.660 1.841 1.00 90.75 178 MET A C 1
ATOM 1359 O O . MET A 1 178 ? 8.429 21.743 0.936 1.00 90.75 178 MET A O 1
ATOM 1363 N N . LYS A 1 179 ? 6.559 22.500 1.936 1.00 87.56 179 LYS A N 1
ATOM 1364 C CA . LYS A 1 179 ? 6.309 23.595 0.994 1.00 87.56 179 LYS A CA 1
ATOM 1365 C C . LYS A 1 179 ? 7.392 24.667 1.084 1.00 87.56 179 LYS A C 1
ATOM 1367 O O . LYS A 1 179 ? 7.962 25.034 0.063 1.00 87.56 179 LYS A O 1
ATOM 1372 N N . THR A 1 180 ? 7.687 25.151 2.290 1.00 91.50 180 THR A N 1
ATOM 1373 C CA . THR A 1 180 ? 8.652 26.242 2.508 1.00 91.50 180 THR A CA 1
ATOM 1374 C C . THR A 1 180 ? 10.062 25.837 2.083 1.00 91.50 180 THR A C 1
ATOM 1376 O O . THR A 1 180 ? 10.782 26.633 1.489 1.00 91.50 180 THR A O 1
ATOM 1379 N N . LYS A 1 181 ? 10.442 24.583 2.339 1.00 91.94 181 LYS A N 1
ATOM 1380 C CA . LYS A 1 181 ? 11.768 24.040 2.020 1.00 91.94 181 LYS A CA 1
ATOM 1381 C C . LYS A 1 181 ? 11.856 23.391 0.642 1.00 91.94 181 LYS A C 1
ATOM 1383 O O . LYS A 1 181 ? 12.924 22.910 0.274 1.00 91.94 181 LYS A O 1
ATOM 1388 N N . CYS A 1 182 ? 10.747 23.335 -0.101 1.00 90.38 182 CYS A N 1
ATOM 1389 C CA . CYS A 1 182 ? 10.638 22.606 -1.369 1.00 90.38 182 CYS A CA 1
ATOM 1390 C C . CYS A 1 182 ? 11.238 21.190 -1.285 1.00 90.38 182 CYS A C 1
ATOM 1392 O O . CYS A 1 182 ? 11.986 20.758 -2.161 1.00 90.38 182 CYS A O 1
ATOM 1394 N N . SER A 1 183 ? 10.941 20.478 -0.198 1.00 89.31 183 SER A N 1
ATOM 1395 C CA . SER A 1 183 ? 11.576 19.206 0.138 1.00 89.31 183 SER A CA 1
ATOM 1396 C C . SER A 1 183 ? 10.584 18.239 0.772 1.00 89.31 183 SER A C 1
ATOM 1398 O O . SER A 1 183 ? 9.525 18.627 1.259 1.00 89.31 183 SER A O 1
ATOM 1400 N N . ARG A 1 184 ? 10.931 16.953 0.745 1.00 90.06 184 ARG A N 1
ATOM 1401 C CA . ARG A 1 184 ? 10.226 15.877 1.457 1.00 90.06 184 ARG A CA 1
ATOM 1402 C C . ARG A 1 184 ? 11.182 15.025 2.294 1.00 90.06 184 ARG A C 1
ATOM 1404 O O . ARG A 1 184 ? 10.833 13.922 2.687 1.00 90.06 184 ARG A O 1
ATOM 1411 N N . LEU A 1 185 ? 12.398 15.521 2.523 1.00 93.81 185 LEU A N 1
ATOM 1412 C CA . LEU A 1 185 ? 13.460 14.774 3.184 1.00 93.81 185 LEU A CA 1
ATOM 1413 C C . LEU A 1 185 ? 13.118 14.519 4.657 1.00 93.81 185 LEU A C 1
ATOM 1415 O O . LEU A 1 185 ? 12.957 15.467 5.434 1.00 93.81 185 LEU A O 1
ATOM 1419 N N . CYS A 1 186 ? 13.073 13.242 5.025 1.00 96.06 186 CYS A N 1
ATOM 1420 C CA . CYS A 1 186 ? 13.146 12.773 6.400 1.00 96.06 186 CYS A CA 1
ATOM 1421 C C . CYS A 1 186 ? 14.534 12.161 6.613 1.00 96.06 186 CYS A C 1
ATOM 1423 O O . CYS A 1 186 ? 14.909 11.266 5.862 1.00 96.06 186 CYS A O 1
ATOM 1425 N N . LEU A 1 187 ? 15.299 12.660 7.582 1.00 95.62 187 LEU A N 1
ATOM 1426 C CA . LEU A 1 187 ? 16.588 12.071 7.958 1.00 95.62 187 LEU A CA 1
ATOM 1427 C C . LEU A 1 187 ? 16.353 10.990 9.010 1.00 95.62 187 LEU A C 1
ATOM 1429 O O . LEU A 1 187 ? 15.679 11.268 9.998 1.00 95.62 187 LEU A O 1
ATOM 1433 N N . THR A 1 188 ? 16.911 9.800 8.822 1.00 94.75 188 THR A N 1
ATOM 1434 C CA . THR A 1 188 ? 16.807 8.686 9.772 1.00 94.75 188 THR A CA 1
ATOM 1435 C C . THR A 1 188 ? 18.198 8.313 10.279 1.00 94.75 188 THR A C 1
ATOM 1437 O O . THR A 1 188 ? 19.178 8.417 9.542 1.00 94.75 188 THR A O 1
ATOM 1440 N N . PHE A 1 189 ? 18.293 7.929 11.551 1.00 91.69 189 PHE A N 1
ATOM 1441 C CA . PHE A 1 189 ? 19.514 7.380 12.141 1.00 91.69 189 PHE A CA 1
ATOM 1442 C C . PHE A 1 189 ? 19.250 5.931 12.543 1.00 91.69 189 PHE A C 1
ATOM 1444 O O . PHE A 1 189 ? 18.699 5.661 13.613 1.00 91.69 189 PHE A O 1
ATOM 1451 N N . ASP A 1 190 ? 19.641 5.023 11.649 1.00 88.25 190 ASP A N 1
ATOM 1452 C CA . ASP A 1 190 ? 19.378 3.582 11.753 1.00 88.25 190 ASP A CA 1
ATOM 1453 C C . ASP A 1 190 ? 20.617 2.793 12.246 1.00 88.25 190 ASP A C 1
ATOM 1455 O O . ASP A 1 190 ? 20.583 1.571 12.388 1.00 88.25 190 ASP A O 1
ATOM 1459 N N . SER A 1 191 ? 21.706 3.499 12.564 1.00 88.81 191 SER A N 1
ATOM 1460 C CA . SER A 1 191 ? 22.936 2.989 13.182 1.00 88.81 191 SER A CA 1
ATOM 1461 C C . SER A 1 191 ? 23.323 3.836 14.402 1.00 88.81 191 SER A C 1
ATOM 1463 O O . SER A 1 191 ? 22.869 4.979 14.505 1.00 88.81 191 SER A O 1
ATOM 1465 N N . PRO A 1 192 ? 24.159 3.322 15.328 1.00 94.88 192 PRO A N 1
ATOM 1466 C CA . PRO A 1 192 ? 24.611 4.099 16.476 1.00 94.88 192 PRO A CA 1
ATOM 1467 C C . PRO A 1 192 ? 25.258 5.430 16.073 1.00 94.88 192 PRO A C 1
ATOM 1469 O O . PRO A 1 192 ? 26.180 5.428 15.261 1.00 94.88 192 PRO A O 1
ATOM 1472 N N . ALA A 1 193 ? 24.792 6.540 16.649 1.00 94.31 193 ALA A N 1
ATOM 1473 C CA . ALA A 1 193 ? 25.298 7.885 16.366 1.00 94.31 193 ALA A CA 1
ATOM 1474 C C . ALA A 1 193 ? 25.293 8.744 17.637 1.00 94.31 193 ALA A C 1
ATOM 1476 O O . ALA A 1 193 ? 24.344 8.698 18.422 1.00 94.31 193 ALA A O 1
ATOM 1477 N N . TYR A 1 194 ? 26.349 9.532 17.842 1.00 97.50 194 TYR A N 1
ATOM 1478 C CA . TYR A 1 194 ? 26.480 10.389 19.025 1.00 97.50 194 TYR A CA 1
ATOM 1479 C C . TYR A 1 194 ? 25.676 11.689 18.884 1.00 97.50 194 TYR A C 1
ATOM 1481 O O . TYR A 1 194 ? 25.451 12.189 17.778 1.00 97.50 194 TYR A O 1
ATOM 1489 N N . ALA A 1 195 ? 25.283 12.276 20.015 1.00 98.00 195 ALA A N 1
ATOM 1490 C CA . ALA A 1 195 ? 24.453 13.479 20.078 1.00 98.00 195 ALA A CA 1
ATOM 1491 C C . ALA A 1 195 ? 24.968 14.639 19.198 1.00 98.00 195 ALA A C 1
ATOM 1493 O O . ALA A 1 195 ? 24.197 15.242 18.445 1.00 98.00 195 ALA A O 1
ATOM 1494 N N . GLU A 1 196 ? 26.271 14.935 19.252 1.00 97.62 196 GLU A N 1
ATOM 1495 C CA . GLU A 1 196 ? 26.879 16.024 18.468 1.00 97.62 196 GLU A CA 1
ATOM 1496 C C . GLU A 1 196 ? 26.867 15.756 16.960 1.00 97.62 196 GLU A C 1
ATOM 1498 O O . GLU A 1 196 ? 26.675 16.675 16.161 1.00 97.62 196 GLU A O 1
ATOM 1503 N N . GLU A 1 197 ? 27.032 14.497 16.554 1.00 97.06 197 GLU A N 1
ATOM 1504 C CA . GLU A 1 197 ? 26.979 14.102 15.148 1.00 97.06 197 GLU A CA 1
ATOM 1505 C C . GLU A 1 197 ? 25.572 14.318 14.581 1.00 97.06 197 GLU A C 1
ATOM 1507 O O . GLU A 1 197 ? 25.411 14.930 13.518 1.00 97.06 197 GLU A O 1
ATOM 1512 N N . ILE A 1 198 ? 24.551 13.903 15.340 1.00 98.19 198 ILE A N 1
ATOM 1513 C CA . ILE A 1 198 ? 23.140 14.085 14.987 1.00 98.19 198 ILE A CA 1
ATOM 1514 C C . ILE A 1 198 ? 22.813 15.575 14.840 1.00 98.19 198 ILE A C 1
ATOM 1516 O O . ILE A 1 198 ? 22.245 15.983 13.824 1.00 98.19 198 ILE A O 1
ATOM 1520 N N . ILE A 1 199 ? 23.197 16.401 15.822 1.00 98.25 199 ILE A N 1
ATOM 1521 C CA . ILE A 1 199 ? 22.953 17.853 15.804 1.00 98.25 199 ILE A CA 1
ATOM 1522 C C . ILE A 1 199 ? 23.669 18.510 14.616 1.00 98.25 199 ILE A C 1
ATOM 1524 O O . ILE A 1 199 ? 23.048 19.275 13.873 1.00 98.25 199 ILE A O 1
ATOM 1528 N N . SER A 1 200 ? 24.948 18.191 14.401 1.00 97.44 200 SER A N 1
ATOM 1529 C CA . SER A 1 200 ? 25.757 18.755 13.314 1.00 97.44 200 SER A CA 1
ATOM 1530 C C . SER A 1 200 ? 25.198 18.400 11.934 1.00 97.44 200 SER A C 1
ATOM 1532 O O . SER A 1 200 ? 25.071 19.262 11.055 1.00 97.44 200 SER A O 1
ATOM 1534 N N . LEU A 1 201 ? 24.803 17.140 11.720 1.00 96.88 201 LEU A N 1
ATOM 1535 C CA . LEU A 1 201 ? 24.193 16.711 10.462 1.00 96.88 201 LEU A CA 1
ATOM 1536 C C . LEU A 1 201 ? 22.816 17.357 10.253 1.00 96.88 201 LEU A C 1
ATOM 1538 O O . LEU A 1 201 ? 22.540 17.864 9.161 1.00 96.88 201 LEU A O 1
ATOM 1542 N N . ALA A 1 202 ? 21.982 17.406 11.295 1.00 97.62 202 ALA A N 1
ATOM 1543 C CA . ALA A 1 202 ? 20.680 18.065 11.245 1.00 97.62 202 ALA A CA 1
ATOM 1544 C C . ALA A 1 202 ? 20.806 19.557 10.906 1.00 97.62 202 ALA A C 1
ATOM 1546 O O . ALA A 1 202 ? 20.032 20.072 10.096 1.00 97.62 202 ALA A O 1
ATOM 1547 N N . GLU A 1 203 ? 21.797 20.257 11.467 1.00 97.56 203 GLU A N 1
ATOM 1548 C CA . GLU A 1 203 ? 22.035 21.669 11.168 1.00 97.56 203 GLU A CA 1
ATOM 1549 C C . GLU A 1 203 ? 22.501 21.887 9.722 1.00 97.56 203 GLU A C 1
ATOM 1551 O O . GLU A 1 203 ? 21.992 22.790 9.051 1.00 97.56 203 GLU A O 1
ATOM 1556 N N . ARG A 1 204 ? 23.398 21.039 9.203 1.00 97.31 204 ARG A N 1
ATOM 1557 C CA . ARG A 1 204 ? 23.836 21.109 7.797 1.00 97.31 204 ARG A CA 1
ATOM 1558 C C . ARG A 1 204 ? 22.695 20.840 6.815 1.00 97.31 204 ARG A C 1
ATOM 1560 O O . ARG A 1 204 ? 22.582 21.526 5.800 1.00 97.31 204 ARG A O 1
ATOM 1567 N N . LEU A 1 205 ? 21.834 19.866 7.116 1.00 96.25 205 LEU A N 1
ATOM 1568 C CA . LEU A 1 205 ? 20.705 19.483 6.259 1.00 96.25 205 LEU A CA 1
ATOM 1569 C C . LEU A 1 205 ? 19.451 20.335 6.480 1.00 96.25 205 LEU A C 1
ATOM 1571 O O . LEU A 1 205 ? 18.507 20.248 5.688 1.00 96.25 205 LEU A O 1
ATOM 1575 N N . ALA A 1 206 ? 19.442 21.197 7.499 1.00 95.06 206 ALA A N 1
ATOM 1576 C CA . ALA A 1 206 ? 18.309 22.028 7.892 1.00 95.06 206 ALA A CA 1
ATOM 1577 C C . ALA A 1 206 ? 17.571 22.729 6.732 1.00 95.06 206 ALA A C 1
ATOM 1579 O O . ALA A 1 206 ? 16.337 22.733 6.771 1.00 95.06 206 ALA A O 1
ATOM 1580 N N . PRO A 1 207 ? 18.233 23.276 5.685 1.00 95.56 207 PRO A N 1
ATOM 1581 C CA . PRO A 1 207 ? 17.533 23.916 4.567 1.00 95.56 207 PRO A CA 1
ATOM 1582 C C . PRO A 1 207 ? 16.589 22.985 3.791 1.00 95.56 207 PRO A C 1
ATOM 1584 O O . PRO A 1 207 ? 15.615 23.461 3.216 1.00 95.56 207 PRO A O 1
ATOM 1587 N N . LYS A 1 208 ? 16.852 21.670 3.784 1.00 94.12 208 LYS A N 1
ATOM 1588 C CA . LYS A 1 208 ? 16.037 20.655 3.091 1.00 94.12 208 LYS A CA 1
ATOM 1589 C C . LYS A 1 208 ? 15.311 19.702 4.046 1.00 94.12 208 LYS A C 1
ATOM 1591 O O . LYS A 1 208 ? 14.385 19.018 3.624 1.00 94.12 208 LYS A O 1
ATOM 1596 N N . LEU A 1 209 ? 15.703 19.635 5.312 1.00 96.31 209 LEU A N 1
ATOM 1597 C CA . LEU A 1 209 ? 15.160 18.692 6.288 1.00 96.31 209 LEU A CA 1
ATOM 1598 C C . LEU A 1 209 ? 13.717 19.040 6.688 1.00 96.31 209 LEU A C 1
ATOM 1600 O O . LEU A 1 209 ? 13.468 20.148 7.155 1.00 96.31 209 LEU A O 1
ATOM 1604 N N . CYS A 1 210 ? 12.772 18.112 6.527 1.00 96.44 210 CYS A N 1
ATOM 1605 C CA . CYS A 1 210 ? 11.366 18.295 6.930 1.00 96.44 210 CYS A CA 1
ATOM 1606 C C . CYS A 1 210 ? 11.024 17.540 8.219 1.00 96.44 210 CYS A C 1
ATOM 1608 O O . CYS A 1 210 ? 10.210 18.011 9.013 1.00 96.44 210 CYS A O 1
ATOM 1610 N N . ALA A 1 211 ? 11.669 16.396 8.436 1.00 97.31 211 ALA A N 1
ATOM 1611 C CA . ALA A 1 211 ? 11.565 15.611 9.655 1.00 97.31 211 ALA A CA 1
ATOM 1612 C C . ALA A 1 211 ? 12.891 14.902 9.953 1.00 97.31 211 ALA A C 1
ATOM 1614 O O . ALA A 1 211 ? 13.670 14.636 9.039 1.00 97.31 211 ALA A O 1
ATOM 1615 N N . LEU A 1 212 ? 13.137 14.599 11.221 1.00 98.00 212 LEU A N 1
ATOM 1616 C CA . LEU A 1 212 ? 14.276 13.822 11.691 1.00 98.00 212 LEU A CA 1
ATOM 1617 C C . LEU A 1 212 ? 13.755 12.708 12.595 1.00 98.00 212 LEU A C 1
ATOM 1619 O O . LEU A 1 212 ? 13.041 12.973 13.561 1.00 98.00 212 LEU A O 1
ATOM 1623 N N . MET A 1 213 ? 14.102 11.473 12.259 1.00 97.50 213 MET A N 1
ATOM 1624 C CA . MET A 1 213 ? 13.672 10.261 12.932 1.00 97.50 213 MET A CA 1
ATOM 1625 C C . MET A 1 213 ? 14.837 9.610 13.670 1.00 97.50 213 MET A C 1
ATOM 1627 O O . MET A 1 213 ? 15.909 9.420 13.098 1.00 97.50 213 MET A O 1
ATOM 1631 N N . LEU A 1 214 ? 14.608 9.266 14.937 1.00 95.50 214 LEU A N 1
ATOM 1632 C CA . LEU A 1 214 ? 15.593 8.621 15.798 1.00 95.50 214 LEU A CA 1
ATOM 1633 C C . LEU A 1 214 ? 15.040 7.349 16.421 1.00 95.50 214 LEU A C 1
ATOM 1635 O O . LEU A 1 214 ? 13.926 7.333 16.955 1.00 95.50 214 LEU A O 1
ATOM 1639 N N . HIS A 1 215 ? 15.898 6.339 16.479 1.00 95.38 215 HIS A N 1
ATOM 1640 C CA . HIS A 1 215 ? 15.853 5.324 17.517 1.00 95.38 215 HIS A CA 1
ATOM 1641 C C . HIS A 1 215 ? 16.653 5.841 18.719 1.00 95.38 215 HIS A C 1
ATOM 1643 O O . HIS A 1 215 ? 17.881 5.871 18.653 1.00 95.38 215 HIS A O 1
ATOM 1649 N N . PRO A 1 216 ? 16.014 6.273 19.822 1.00 94.56 216 PRO A N 1
ATOM 1650 C CA . PRO A 1 216 ? 16.756 6.827 20.954 1.00 94.56 216 PRO A CA 1
ATOM 1651 C C . PRO A 1 216 ? 17.673 5.782 21.613 1.00 94.56 216 PRO A C 1
ATOM 1653 O O . PRO A 1 216 ? 18.670 6.145 22.226 1.00 94.56 216 PRO A O 1
ATOM 1656 N N . GLU A 1 217 ? 17.390 4.487 21.430 1.00 94.88 217 GLU A N 1
ATOM 1657 C CA . GLU A 1 217 ? 18.280 3.386 21.817 1.00 94.88 217 GLU A CA 1
ATOM 1658 C C . GLU A 1 217 ? 19.617 3.361 21.063 1.00 94.88 217 GLU A C 1
ATOM 1660 O O . GLU A 1 217 ? 20.574 2.773 21.561 1.00 94.88 217 GLU A O 1
ATOM 1665 N N . LEU A 1 218 ? 19.689 3.972 19.878 1.00 95.69 218 LEU A N 1
ATOM 1666 C CA . LEU A 1 218 ? 20.900 4.040 19.057 1.00 95.69 218 LEU A CA 1
ATOM 1667 C C . LEU A 1 218 ? 21.728 5.305 19.326 1.00 95.69 218 LEU A C 1
ATOM 1669 O O . LEU A 1 218 ? 22.713 5.533 18.637 1.00 95.69 218 LEU A O 1
ATOM 1673 N N . VAL A 1 219 ? 21.371 6.120 20.322 1.00 97.00 219 VAL A N 1
ATOM 1674 C CA . VAL A 1 219 ? 22.159 7.296 20.719 1.00 97.00 219 VAL A CA 1
ATOM 1675 C C . VAL A 1 219 ? 22.914 6.962 22.012 1.00 97.00 219 VAL A C 1
ATOM 1677 O O . VAL A 1 219 ? 22.301 6.972 23.081 1.00 97.00 219 VAL A O 1
ATOM 1680 N N . PRO A 1 220 ? 24.219 6.620 21.965 1.00 96.94 220 PRO A N 1
ATOM 1681 C CA . PRO A 1 220 ? 24.937 6.101 23.135 1.00 96.94 220 PRO A CA 1
ATOM 1682 C C . PRO A 1 220 ? 24.991 7.081 24.314 1.00 96.94 220 PRO A C 1
ATOM 1684 O O . PRO A 1 220 ? 24.970 6.668 25.471 1.00 96.94 220 PRO A O 1
ATOM 1687 N N . ASP A 1 221 ? 25.048 8.377 24.017 1.00 96.81 221 ASP A N 1
ATOM 1688 C CA . ASP A 1 221 ? 25.089 9.496 24.959 1.00 96.81 221 ASP A CA 1
ATOM 1689 C C . ASP A 1 221 ? 23.734 10.224 25.070 1.00 96.81 221 ASP A C 1
ATOM 1691 O O . ASP A 1 221 ? 23.679 11.423 25.362 1.00 96.81 221 ASP A O 1
ATOM 1695 N N . PHE A 1 222 ? 22.624 9.500 24.854 1.00 97.38 222 PHE A N 1
ATOM 1696 C CA . PHE A 1 222 ? 21.274 10.054 24.968 1.00 97.38 222 PHE A CA 1
ATOM 1697 C C . PHE A 1 222 ? 21.070 10.730 26.328 1.00 97.38 222 PHE A C 1
ATOM 1699 O O . PHE A 1 222 ? 21.198 10.111 27.387 1.00 97.38 222 PHE A O 1
ATOM 1706 N N . SER A 1 223 ? 20.691 12.005 26.301 1.00 96.62 223 SER A N 1
ATOM 1707 C CA . SER A 1 223 ? 20.489 12.806 27.505 1.00 96.62 223 SER A CA 1
ATOM 1708 C C . SER A 1 223 ? 19.367 13.833 27.323 1.00 96.62 223 SER A C 1
ATOM 1710 O O . SER A 1 223 ? 19.054 14.207 26.189 1.00 96.62 223 SER A O 1
ATOM 1712 N N . PRO A 1 224 ? 18.776 14.335 28.426 1.00 95.31 224 PRO A N 1
ATOM 1713 C CA . PRO A 1 224 ? 17.821 15.439 28.366 1.00 95.31 224 PRO A CA 1
ATOM 1714 C C . PRO A 1 224 ? 18.391 16.686 27.674 1.00 95.31 224 PRO A C 1
ATOM 1716 O O . PRO A 1 224 ? 17.716 17.280 26.839 1.00 95.31 224 PRO A O 1
ATOM 1719 N N . ASP A 1 225 ? 19.661 17.021 27.940 1.00 96.56 225 ASP A N 1
ATOM 1720 C CA . ASP A 1 225 ? 20.358 18.137 27.285 1.00 96.56 225 ASP A CA 1
ATOM 1721 C C . ASP A 1 225 ? 20.399 17.969 25.759 1.00 96.56 225 ASP A C 1
ATOM 1723 O O . ASP A 1 225 ? 20.056 18.892 25.019 1.00 96.56 225 ASP A O 1
ATOM 1727 N N . PHE A 1 226 ? 20.744 16.770 25.275 1.00 97.62 226 PHE A N 1
ATOM 1728 C CA . PHE A 1 226 ? 20.700 16.464 23.846 1.00 97.62 226 PHE A CA 1
ATOM 1729 C C . PHE A 1 226 ? 19.299 16.695 23.268 1.00 97.62 226 PHE A C 1
ATOM 1731 O O . PHE A 1 226 ? 19.159 17.366 22.242 1.00 97.62 226 PHE A O 1
ATOM 1738 N N . THR A 1 227 ? 18.255 16.186 23.927 1.00 95.81 227 THR A N 1
ATOM 1739 C CA . THR A 1 227 ? 16.883 16.347 23.434 1.00 95.81 227 THR A CA 1
ATOM 1740 C C . THR A 1 227 ? 16.408 17.799 23.451 1.00 95.81 227 THR A C 1
ATOM 1742 O O . THR A 1 227 ? 15.730 18.218 22.512 1.00 95.81 227 THR A O 1
ATOM 1745 N N . ASP A 1 228 ? 16.817 18.591 24.445 1.00 95.88 228 ASP A N 1
ATOM 1746 C CA . ASP A 1 228 ? 16.502 20.019 24.532 1.00 95.88 228 ASP A CA 1
ATOM 1747 C C . ASP A 1 228 ? 17.189 20.805 23.409 1.00 95.88 228 ASP A C 1
ATOM 1749 O O . ASP A 1 228 ? 16.553 21.613 22.719 1.00 95.88 228 ASP A O 1
ATOM 1753 N N . ARG A 1 229 ? 18.474 20.525 23.154 1.00 98.00 229 ARG A N 1
ATOM 1754 C CA . ARG A 1 229 ? 19.233 21.137 22.052 1.00 98.00 229 ARG A CA 1
ATOM 1755 C C . ARG A 1 229 ? 18.666 20.750 20.689 1.00 98.00 229 ARG A C 1
ATOM 1757 O O . ARG A 1 229 ? 18.491 21.621 19.830 1.00 98.00 229 ARG A O 1
ATOM 1764 N N . LEU A 1 230 ? 18.316 19.479 20.495 1.00 97.38 230 LEU A N 1
ATOM 1765 C CA . LEU A 1 230 ? 17.707 18.993 19.258 1.00 97.38 230 LEU A CA 1
ATOM 1766 C C . LEU A 1 230 ? 16.322 19.616 19.030 1.00 97.38 230 LEU A C 1
ATOM 1768 O O . LEU A 1 230 ? 16.025 20.064 17.920 1.00 97.38 230 LEU A O 1
ATOM 1772 N N . ARG A 1 231 ? 15.495 19.719 20.077 1.00 95.94 231 ARG A N 1
ATOM 1773 C CA . ARG A 1 231 ? 14.189 20.391 20.023 1.00 95.94 231 ARG A CA 1
ATOM 1774 C C . ARG A 1 231 ? 14.331 21.874 19.692 1.00 95.94 231 ARG A C 1
ATOM 1776 O O . ARG A 1 231 ? 13.587 22.390 18.854 1.00 95.94 231 ARG A O 1
ATOM 1783 N N . LEU A 1 232 ? 15.298 22.561 20.298 1.00 96.69 232 LEU A N 1
ATOM 1784 C CA . LEU A 1 232 ? 15.588 23.961 19.991 1.00 96.69 232 LEU A CA 1
ATOM 1785 C C . LEU A 1 232 ? 16.009 24.137 18.525 1.00 96.69 232 LEU A C 1
ATOM 1787 O O . LEU A 1 232 ? 15.542 25.064 17.859 1.00 96.69 232 LEU A O 1
ATOM 1791 N N . LEU A 1 233 ? 16.853 23.243 18.003 1.00 97.56 233 LEU A N 1
ATOM 1792 C CA . LEU A 1 233 ? 17.261 23.248 16.598 1.00 97.56 233 LEU A CA 1
ATOM 1793 C C . LEU A 1 233 ? 16.066 23.014 15.662 1.00 97.56 233 LEU A C 1
ATOM 1795 O O . LEU A 1 233 ? 15.888 23.778 14.711 1.00 97.56 233 LEU A O 1
ATOM 1799 N N . ALA A 1 234 ? 15.231 22.016 15.961 1.00 96.94 234 ALA A N 1
ATOM 1800 C CA . ALA A 1 234 ? 14.023 21.681 15.208 1.00 96.94 234 ALA A CA 1
ATOM 1801 C C . ALA A 1 234 ? 13.060 22.870 15.111 1.00 96.94 234 ALA A C 1
ATOM 1803 O O . ALA A 1 234 ? 12.650 23.250 14.012 1.00 96.94 234 ALA A O 1
ATOM 1804 N N . ASN A 1 235 ? 12.800 23.541 16.237 1.00 94.69 235 ASN A N 1
ATOM 1805 C CA . ASN A 1 235 ? 11.958 24.737 16.285 1.00 94.69 235 ASN A CA 1
ATOM 1806 C C . ASN A 1 235 ? 12.565 25.902 15.490 1.00 94.69 235 ASN A C 1
ATOM 1808 O O . ASN A 1 235 ? 11.870 26.559 14.716 1.00 94.69 235 ASN A O 1
ATOM 1812 N N . ARG A 1 236 ? 13.873 26.154 15.648 1.00 97.12 236 ARG A N 1
ATOM 1813 C CA . ARG A 1 236 ? 14.568 27.262 14.970 1.00 97.12 236 ARG A CA 1
ATOM 1814 C C . ARG A 1 236 ? 14.669 27.073 13.460 1.00 97.12 236 ARG A C 1
ATOM 1816 O O . ARG A 1 236 ? 14.633 28.054 12.723 1.00 97.12 236 ARG A O 1
ATOM 1823 N N . LYS A 1 237 ? 14.870 25.839 12.999 1.00 97.50 237 LYS A N 1
ATOM 1824 C CA . LYS A 1 237 ? 15.121 25.521 11.585 1.00 97.50 237 LYS A CA 1
ATOM 1825 C C . LYS A 1 237 ? 13.892 24.949 10.874 1.00 97.50 237 LYS A C 1
ATOM 1827 O O . LYS A 1 237 ? 13.937 24.779 9.658 1.00 97.50 237 LYS A O 1
ATOM 1832 N N . GLY A 1 238 ? 12.818 24.647 11.596 1.00 96.19 238 GLY A N 1
ATOM 1833 C CA . GLY A 1 238 ? 11.534 24.195 11.064 1.00 96.19 238 GLY A CA 1
ATOM 1834 C C . GLY A 1 238 ? 11.554 22.772 10.510 1.00 96.19 238 GLY A C 1
ATOM 1835 O O . GLY A 1 238 ? 11.476 22.586 9.298 1.00 96.19 238 GLY A O 1
ATOM 1836 N N . PHE A 1 239 ? 11.686 21.770 11.372 1.00 97.12 239 PHE A N 1
ATOM 1837 C CA . PHE A 1 239 ? 11.482 20.358 11.026 1.00 97.12 239 PHE A CA 1
ATOM 1838 C C . PHE A 1 239 ? 10.879 19.604 12.213 1.00 97.12 239 PHE A C 1
ATOM 1840 O O . PHE A 1 239 ? 10.992 20.063 13.345 1.00 97.12 239 PHE A O 1
ATOM 1847 N N . LEU A 1 240 ? 10.229 18.468 11.956 1.00 96.06 240 LEU A N 1
ATOM 1848 C CA . LEU A 1 240 ? 9.624 17.643 13.007 1.00 96.06 240 LEU A CA 1
ATOM 1849 C C . LEU A 1 240 ? 10.597 16.618 13.585 1.00 96.06 240 LEU A C 1
ATOM 1851 O O . LEU A 1 240 ? 11.459 16.108 12.871 1.00 96.06 240 LEU A O 1
ATOM 1855 N N . LEU A 1 241 ? 10.405 16.265 14.853 1.00 96.88 241 LEU A N 1
ATOM 1856 C CA . LEU A 1 241 ? 11.128 15.184 15.521 1.00 96.88 241 LEU A CA 1
ATOM 1857 C C . LEU A 1 241 ? 10.250 13.939 15.645 1.00 96.88 241 LEU A C 1
ATOM 1859 O O . LEU A 1 241 ? 9.133 13.998 16.164 1.00 96.88 241 LEU A O 1
ATOM 1863 N N . ILE A 1 242 ? 10.766 12.804 15.185 1.00 96.81 242 ILE A N 1
ATOM 1864 C CA . ILE A 1 242 ? 10.077 11.516 15.195 1.00 96.81 242 ILE A CA 1
ATOM 1865 C C . ILE A 1 242 ? 10.858 10.539 16.073 1.00 96.81 242 ILE A C 1
ATOM 1867 O O . ILE A 1 242 ? 12.036 10.283 15.838 1.00 96.81 242 ILE A O 1
ATOM 1871 N N . ALA A 1 243 ? 10.191 9.959 17.066 1.00 95.38 243 ALA A N 1
ATOM 1872 C CA . ALA A 1 243 ? 10.713 8.821 17.807 1.00 95.38 243 ALA A CA 1
ATOM 1873 C C . ALA A 1 243 ? 10.242 7.519 17.140 1.00 95.38 243 ALA A C 1
ATOM 1875 O O . ALA A 1 243 ? 9.053 7.179 17.185 1.00 95.38 243 ALA A O 1
ATOM 1876 N N . ASP A 1 244 ? 11.164 6.772 16.534 1.00 94.75 244 ASP A N 1
ATOM 1877 C CA . ASP A 1 244 ? 10.853 5.500 15.884 1.00 94.75 244 ASP A CA 1
ATOM 1878 C C . ASP A 1 244 ? 10.883 4.337 16.882 1.00 94.75 244 ASP A C 1
ATOM 1880 O O . ASP A 1 244 ? 11.810 3.534 16.953 1.00 94.75 244 ASP A O 1
ATOM 1884 N N . ARG A 1 245 ? 9.862 4.272 17.732 1.00 91.94 245 ARG A N 1
ATOM 1885 C CA . ARG A 1 245 ? 9.769 3.279 18.814 1.00 91.94 245 ARG A CA 1
ATOM 1886 C C . ARG A 1 245 ? 8.923 2.063 18.470 1.00 91.94 245 ARG A C 1
ATOM 1888 O O . ARG A 1 245 ? 8.957 1.091 19.221 1.00 91.94 245 ARG A O 1
ATOM 1895 N N . LYS A 1 246 ? 8.149 2.136 17.383 1.00 91.31 246 LYS A N 1
ATOM 1896 C CA . LYS A 1 246 ? 7.231 1.095 16.903 1.00 91.31 246 LYS A CA 1
ATOM 1897 C C . LYS A 1 246 ? 6.443 0.468 18.062 1.00 91.31 246 LYS A C 1
ATOM 1899 O O . LYS A 1 246 ? 6.433 -0.748 18.232 1.00 91.31 246 LYS A O 1
ATOM 1904 N N . LEU A 1 247 ? 5.823 1.303 18.906 1.00 90.19 247 LEU A N 1
ATOM 1905 C CA . LEU A 1 247 ? 5.199 0.822 20.145 1.00 90.19 247 LEU A CA 1
ATOM 1906 C C . LEU A 1 247 ? 4.119 -0.229 19.859 1.00 90.19 247 LEU A C 1
ATOM 1908 O O . LEU A 1 247 ? 3.277 -0.061 18.980 1.00 90.19 247 LEU A O 1
ATOM 1912 N N . ALA A 1 248 ? 4.141 -1.318 20.623 1.00 90.56 248 ALA A N 1
ATOM 1913 C CA . ALA A 1 248 ? 3.299 -2.496 20.416 1.00 90.56 248 ALA A CA 1
ATOM 1914 C C . ALA A 1 248 ? 2.841 -3.100 21.758 1.00 90.56 248 ALA A C 1
ATOM 1916 O O . ALA A 1 248 ? 2.927 -4.305 21.962 1.00 90.56 248 ALA A O 1
ATOM 1917 N N . ASP A 1 249 ? 2.374 -2.259 22.685 1.00 88.00 249 ASP A N 1
ATOM 1918 C CA . ASP A 1 249 ? 1.956 -2.666 24.033 1.00 88.00 249 ASP A CA 1
ATOM 1919 C C . ASP A 1 249 ? 0.553 -2.144 24.408 1.00 88.00 249 ASP A C 1
ATOM 1921 O O . ASP A 1 249 ? -0.077 -1.388 23.667 1.00 88.00 249 ASP A O 1
ATOM 1925 N N . VAL A 1 250 ? 0.034 -2.556 25.564 1.00 86.88 250 VAL A N 1
ATOM 1926 C CA . VAL A 1 250 ? -1.241 -2.076 26.110 1.00 86.88 250 VAL A CA 1
ATOM 1927 C C . VAL A 1 250 ? -1.113 -0.645 26.637 1.00 86.88 250 VAL A C 1
ATOM 1929 O O . VAL A 1 250 ? -0.064 -0.225 27.130 1.00 86.88 250 VAL A O 1
ATOM 1932 N N . GLY A 1 251 ? -2.217 0.109 26.632 1.00 83.44 251 GLY A N 1
ATOM 1933 C CA . GLY A 1 251 ? -2.201 1.554 26.902 1.00 83.44 251 GLY A CA 1
ATOM 1934 C C . GLY A 1 251 ? -1.548 1.980 28.230 1.00 83.44 251 GLY A C 1
ATOM 1935 O O . GLY A 1 251 ? -0.938 3.050 28.302 1.00 83.44 251 GLY A O 1
ATOM 1936 N N . LYS A 1 252 ? -1.611 1.150 29.285 1.00 86.81 252 LYS A N 1
ATOM 1937 C CA . LYS A 1 252 ? -0.922 1.433 30.561 1.00 86.81 252 LYS A CA 1
ATOM 1938 C C . LYS A 1 252 ? 0.599 1.411 30.399 1.00 86.81 252 LYS A C 1
ATOM 1940 O O . LYS A 1 252 ? 1.263 2.297 30.936 1.00 86.81 252 LYS A O 1
ATOM 1945 N N . ILE A 1 253 ? 1.140 0.423 29.689 1.00 88.75 253 ILE A N 1
ATOM 1946 C CA . ILE A 1 253 ? 2.583 0.297 29.459 1.00 88.75 253 ILE A CA 1
ATOM 1947 C C . ILE A 1 253 ? 3.048 1.384 28.495 1.00 88.75 253 ILE A C 1
ATOM 1949 O O . ILE A 1 253 ? 4.002 2.095 28.808 1.00 88.75 253 ILE A O 1
ATOM 1953 N N . THR A 1 254 ? 2.290 1.629 27.423 1.00 88.75 254 THR A N 1
ATOM 1954 C CA . THR A 1 254 ? 2.524 2.749 26.502 1.00 88.75 254 THR A CA 1
ATOM 1955 C C . THR A 1 254 ? 2.645 4.077 27.243 1.00 88.75 254 THR A C 1
ATOM 1957 O O . THR A 1 254 ? 3.597 4.815 27.021 1.00 88.75 254 THR A O 1
ATOM 1960 N N . ARG A 1 255 ? 1.751 4.380 28.196 1.00 88.75 255 ARG A N 1
ATOM 1961 C CA . ARG A 1 255 ? 1.867 5.613 28.992 1.00 88.75 255 ARG A CA 1
ATOM 1962 C C . ARG A 1 255 ? 3.199 5.692 29.747 1.00 88.75 255 ARG A C 1
ATOM 1964 O O . ARG A 1 255 ? 3.804 6.757 29.746 1.00 88.75 255 ARG A O 1
ATOM 1971 N N . HIS A 1 256 ? 3.660 4.600 30.361 1.00 88.50 256 HIS A N 1
ATOM 1972 C CA . HIS A 1 256 ? 4.950 4.580 31.066 1.00 88.50 256 HIS A CA 1
ATOM 1973 C C . HIS A 1 256 ? 6.132 4.762 30.108 1.00 88.50 256 HIS A C 1
ATOM 1975 O O . HIS A 1 256 ? 7.062 5.485 30.445 1.00 88.50 256 HIS A O 1
ATOM 1981 N N . GLN A 1 257 ? 6.076 4.166 28.915 1.00 90.06 257 GLN A N 1
ATOM 1982 C CA . GLN A 1 257 ? 7.095 4.341 27.873 1.00 90.06 257 GLN A CA 1
ATOM 1983 C C . GLN A 1 257 ? 7.147 5.782 27.340 1.00 90.06 257 GLN A C 1
ATOM 1985 O O . GLN A 1 257 ? 8.206 6.245 26.929 1.00 90.06 257 GLN A O 1
ATOM 1990 N N . LEU A 1 258 ? 6.017 6.495 27.358 1.00 90.12 258 LEU A N 1
ATOM 1991 C CA . LEU A 1 258 ? 5.910 7.865 26.859 1.00 90.12 258 LEU A CA 1
ATOM 1992 C C . LEU A 1 258 ? 6.457 8.920 27.824 1.00 90.12 258 LEU A C 1
ATOM 1994 O O . LEU A 1 258 ? 7.171 9.817 27.389 1.00 90.12 258 LEU A O 1
ATOM 1998 N N . ILE A 1 259 ? 6.104 8.844 29.110 1.00 90.19 259 ILE A N 1
ATOM 1999 C CA . ILE A 1 259 ? 6.441 9.894 30.099 1.00 90.19 259 ILE A CA 1
ATOM 2000 C C . ILE A 1 259 ? 7.540 9.487 31.082 1.00 90.19 259 ILE A C 1
ATOM 2002 O O . ILE A 1 259 ? 8.051 10.323 31.826 1.00 90.19 259 ILE A O 1
ATOM 2006 N N . GLY A 1 260 ? 7.835 8.193 31.151 1.00 86.19 260 GLY A N 1
ATOM 2007 C CA . GLY A 1 260 ? 8.809 7.614 32.060 1.00 86.19 260 GLY A CA 1
ATOM 2008 C C . GLY A 1 260 ? 10.032 7.080 31.325 1.00 86.19 260 GLY A C 1
ATOM 2009 O O . GLY A 1 260 ? 10.245 7.335 30.139 1.00 86.19 260 GLY A O 1
ATOM 2010 N N . GLY A 1 261 ? 10.839 6.316 32.061 1.00 86.62 261 GLY A N 1
ATOM 2011 C CA . GLY A 1 261 ? 12.093 5.767 31.557 1.00 86.62 261 GLY A CA 1
ATOM 2012 C C . GLY A 1 261 ? 13.130 6.844 31.237 1.00 86.62 261 GLY A C 1
ATOM 2013 O O . GLY A 1 261 ? 12.931 8.029 31.501 1.00 86.62 261 GLY A O 1
ATOM 2014 N N . GLN A 1 262 ? 14.250 6.412 30.664 1.00 88.88 262 GLN A N 1
ATOM 2015 C CA . GLN A 1 262 ? 15.357 7.307 30.316 1.00 88.88 262 GLN A CA 1
ATOM 2016 C C . GLN A 1 262 ? 15.042 8.225 29.125 1.00 88.88 262 GLN A C 1
ATOM 2018 O O . GLN A 1 262 ? 15.595 9.311 29.027 1.00 88.88 262 GLN A O 1
ATOM 2023 N N . PHE A 1 263 ? 14.133 7.807 28.236 1.00 92.50 263 PHE A N 1
ATOM 2024 C CA . PHE A 1 263 ? 13.899 8.495 26.964 1.00 92.50 263 PHE A CA 1
ATOM 2025 C C . PHE A 1 263 ? 12.819 9.569 26.998 1.00 92.50 263 PHE A C 1
ATOM 2027 O O . PHE A 1 263 ? 12.801 10.400 26.093 1.00 92.50 263 PHE A O 1
ATOM 2034 N N . ARG A 1 264 ? 11.903 9.508 27.981 1.00 91.94 264 ARG A N 1
ATOM 2035 C CA . ARG A 1 264 ? 10.824 10.486 28.216 1.00 91.94 264 ARG A CA 1
ATOM 2036 C C . ARG A 1 264 ? 10.256 11.072 26.915 1.00 91.94 264 ARG A C 1
ATOM 2038 O O . ARG A 1 264 ? 10.280 12.275 26.686 1.00 91.94 264 ARG A O 1
ATOM 2045 N N . LEU A 1 265 ? 9.794 10.190 26.028 1.00 92.25 265 LEU A N 1
ATOM 2046 C CA . LEU A 1 265 ? 9.499 10.489 24.619 1.00 92.25 265 LEU A CA 1
ATOM 2047 C C . LEU A 1 265 ? 8.586 11.709 24.435 1.00 92.25 265 LEU A C 1
ATOM 2049 O O . LEU A 1 265 ? 8.783 12.506 23.520 1.00 92.25 265 LEU A O 1
ATOM 2053 N N . ALA A 1 266 ? 7.607 11.872 25.324 1.00 90.44 266 ALA A N 1
ATOM 2054 C CA . ALA A 1 266 ? 6.649 12.971 25.285 1.00 90.44 266 ALA A CA 1
ATOM 2055 C C . ALA A 1 266 ? 7.272 14.368 25.456 1.00 90.44 266 ALA A C 1
ATOM 2057 O O . ALA A 1 266 ? 6.634 15.352 25.082 1.00 90.44 266 ALA A O 1
ATOM 2058 N N . ASP A 1 267 ? 8.495 14.455 25.982 1.00 90.25 267 ASP A N 1
ATOM 2059 C CA . ASP A 1 267 ? 9.163 15.726 26.255 1.00 90.25 267 ASP A CA 1
ATOM 2060 C C . ASP A 1 267 ? 9.796 16.323 24.979 1.00 90.25 267 ASP A C 1
ATOM 2062 O O . ASP A 1 267 ? 9.862 17.543 24.830 1.00 90.25 267 ASP A O 1
ATOM 2066 N N . TRP A 1 268 ? 10.198 15.494 24.005 1.00 91.88 268 TRP A N 1
ATOM 2067 C CA . TRP A 1 268 ? 11.043 15.953 22.893 1.00 91.88 268 TRP A CA 1
ATOM 2068 C C . TRP A 1 268 ? 10.576 15.591 21.483 1.00 91.88 268 TRP A C 1
ATOM 2070 O O . TRP A 1 268 ? 10.999 16.265 20.548 1.00 91.88 268 TRP A O 1
ATOM 2080 N N . CYS A 1 269 ? 9.717 14.586 21.281 1.00 92.12 269 CYS A N 1
ATOM 2081 C CA . CYS A 1 269 ? 9.261 14.233 19.929 1.00 92.12 269 CYS A CA 1
ATOM 2082 C C . CYS A 1 269 ? 7.903 14.863 19.576 1.00 92.12 269 CYS A C 1
ATOM 2084 O O . CYS A 1 269 ? 7.068 15.145 20.436 1.00 92.12 269 CYS A O 1
ATOM 2086 N N . ASP A 1 270 ? 7.692 15.129 18.289 1.00 92.31 270 ASP A N 1
ATOM 2087 C CA . ASP A 1 270 ? 6.405 15.559 17.727 1.00 92.31 270 ASP A CA 1
ATOM 2088 C C . ASP A 1 270 ? 5.548 14.371 17.304 1.00 92.31 270 ASP A C 1
ATOM 2090 O O . ASP A 1 270 ? 4.318 14.410 17.390 1.00 92.31 270 ASP A O 1
ATOM 2094 N N . LEU A 1 271 ? 6.209 13.321 16.818 1.00 92.56 271 LEU A N 1
ATOM 2095 C CA . LEU A 1 271 ? 5.594 12.114 16.292 1.00 92.56 271 LEU A CA 1
ATOM 2096 C C . LEU A 1 271 ? 6.256 10.872 16.885 1.00 92.56 271 LEU A C 1
ATOM 2098 O O . LEU A 1 271 ? 7.463 10.828 17.103 1.00 92.56 271 LEU A O 1
ATOM 2102 N N . LEU A 1 272 ? 5.450 9.839 17.086 1.00 91.94 272 LEU A N 1
ATOM 2103 C CA . LEU A 1 272 ? 5.879 8.529 17.553 1.00 91.94 272 LEU A CA 1
ATOM 2104 C C . LEU A 1 272 ? 5.347 7.446 16.621 1.00 91.94 272 LEU A C 1
ATOM 2106 O O . LEU A 1 272 ? 4.166 7.475 16.268 1.00 91.94 272 LEU A O 1
ATOM 2110 N N . THR A 1 273 ? 6.168 6.462 16.271 1.00 92.88 273 THR A N 1
ATOM 2111 C CA . THR A 1 273 ? 5.692 5.296 15.516 1.00 92.88 273 THR A CA 1
ATOM 2112 C C . THR A 1 273 ? 5.005 4.278 16.437 1.00 92.88 273 THR A C 1
ATOM 2114 O O . THR A 1 273 ? 5.513 3.921 17.505 1.00 92.88 273 THR A O 1
ATOM 2117 N N . VAL A 1 274 ? 3.821 3.809 16.032 1.00 90.44 274 VAL A N 1
ATOM 2118 C CA . VAL A 1 274 ? 3.000 2.839 16.779 1.00 90.44 274 VAL A CA 1
ATOM 2119 C C . VAL A 1 274 ? 2.494 1.730 15.858 1.00 90.44 274 VAL A C 1
ATOM 2121 O O . VAL A 1 274 ? 2.075 1.984 14.727 1.00 90.44 274 VAL A O 1
ATOM 2124 N N . HIS A 1 275 ? 2.496 0.490 16.336 1.00 88.81 275 HIS A N 1
ATOM 2125 C CA . HIS A 1 275 ? 1.871 -0.631 15.642 1.00 88.81 275 HIS A CA 1
ATOM 2126 C C . HIS A 1 275 ? 0.368 -0.686 15.916 1.00 88.81 275 HIS A C 1
ATOM 2128 O O . HIS A 1 275 ? -0.093 -0.482 17.036 1.00 88.81 275 HIS A O 1
ATOM 2134 N N . ALA A 1 276 ? -0.401 -1.073 14.898 1.00 84.00 276 ALA A N 1
ATOM 2135 C CA . ALA A 1 276 ? -1.841 -1.300 15.028 1.00 84.00 276 ALA A CA 1
ATOM 2136 C C . ALA A 1 276 ? -2.205 -2.611 15.768 1.00 84.00 276 ALA A C 1
ATOM 2138 O O . ALA A 1 276 ? -3.378 -2.849 16.049 1.00 84.00 276 ALA A O 1
ATOM 2139 N N . LEU A 1 277 ? -1.221 -3.462 16.090 1.00 79.94 277 LEU A N 1
ATOM 2140 C CA . LEU A 1 277 ? -1.427 -4.822 16.611 1.00 79.94 277 LEU A CA 1
ATOM 2141 C C . LEU A 1 277 ? -2.210 -4.878 17.929 1.00 79.94 277 LEU A C 1
ATOM 2143 O O . LEU A 1 277 ? -2.989 -5.801 18.141 1.00 79.94 277 LEU A O 1
ATOM 2147 N N . THR A 1 278 ? -2.031 -3.900 18.814 1.00 75.00 278 THR A N 1
ATOM 2148 C CA . THR A 1 278 ? -2.656 -3.893 20.149 1.00 75.00 278 THR A CA 1
ATOM 2149 C C . THR A 1 278 ? -3.988 -3.141 20.186 1.00 75.00 278 THR A C 1
ATOM 2151 O O . THR A 1 278 ? -4.466 -2.776 21.260 1.00 75.00 278 THR A O 1
ATOM 2154 N N . GLY A 1 279 ? -4.575 -2.846 19.023 1.00 77.19 279 GLY A N 1
ATOM 2155 C CA . GLY A 1 279 ? -5.822 -2.095 18.919 1.00 77.19 279 GLY A CA 1
ATOM 2156 C C . GLY A 1 279 ? -5.694 -0.627 19.342 1.00 77.19 279 GLY A C 1
ATOM 2157 O O . GLY A 1 279 ? -4.625 -0.018 19.301 1.00 77.19 279 GLY A O 1
ATOM 2158 N N . THR A 1 280 ? -6.815 -0.022 19.736 1.00 83.38 280 THR A N 1
ATOM 2159 C CA . THR A 1 280 ? -6.920 1.432 19.960 1.00 83.38 280 THR A CA 1
ATOM 2160 C C . THR A 1 280 ? -6.366 1.921 21.299 1.00 83.38 280 THR A C 1
ATOM 2162 O O . THR A 1 280 ? -6.287 3.132 21.516 1.00 83.38 280 THR A O 1
ATOM 2165 N N . ASP A 1 281 ? -5.977 1.019 22.198 1.00 79.81 281 ASP A N 1
ATOM 2166 C CA . ASP A 1 281 ? -5.608 1.350 23.580 1.00 79.81 281 ASP A CA 1
ATOM 2167 C C . ASP A 1 281 ? -4.369 2.248 23.678 1.00 79.81 281 ASP A C 1
ATOM 2169 O O . ASP A 1 281 ? -4.318 3.147 24.521 1.00 79.81 281 ASP A O 1
ATOM 2173 N N . GLN A 1 282 ? -3.397 2.077 22.779 1.00 83.75 282 GLN A N 1
ATOM 2174 C CA . GLN A 1 282 ? -2.224 2.955 22.703 1.00 83.75 282 GLN A CA 1
ATOM 2175 C C . GLN A 1 282 ? -2.599 4.379 22.290 1.00 83.75 282 GLN A C 1
ATOM 2177 O O . GLN A 1 282 ? -2.141 5.360 22.879 1.00 83.75 282 GLN A O 1
ATOM 2182 N N . LEU A 1 283 ? -3.486 4.501 21.300 1.00 85.25 283 LEU A N 1
ATOM 2183 C CA . LEU A 1 283 ? -3.990 5.794 20.843 1.00 85.25 283 LEU A CA 1
ATOM 2184 C C . LEU A 1 283 ? -4.827 6.461 21.939 1.00 85.25 283 LEU A C 1
ATOM 2186 O O . LEU A 1 283 ? -4.758 7.676 22.117 1.00 85.25 283 LEU A O 1
ATOM 2190 N N . ALA A 1 284 ? -5.584 5.682 22.716 1.00 84.56 284 ALA A N 1
ATOM 2191 C CA . ALA A 1 284 ? -6.293 6.187 23.885 1.00 84.56 284 ALA A CA 1
ATOM 2192 C C . ALA A 1 284 ? -5.323 6.703 24.964 1.00 84.56 284 ALA A C 1
ATOM 2194 O O . ALA A 1 284 ? -5.580 7.753 25.554 1.00 84.56 284 ALA A O 1
ATOM 2195 N N . ALA A 1 285 ? -4.194 6.024 25.194 1.00 84.25 285 ALA A N 1
ATOM 2196 C CA . ALA A 1 285 ? -3.158 6.488 26.119 1.00 84.25 285 ALA A CA 1
ATOM 2197 C C . ALA A 1 285 ? -2.538 7.825 25.675 1.00 84.25 285 ALA A C 1
ATOM 2199 O O . ALA A 1 285 ? -2.412 8.739 26.492 1.00 84.25 285 ALA A O 1
ATOM 2200 N N . LEU A 1 286 ? -2.240 7.971 24.380 1.00 84.25 286 LEU A N 1
ATOM 2201 C CA . LEU A 1 286 ? -1.766 9.226 23.782 1.00 84.25 286 LEU A CA 1
ATOM 2202 C C . LEU A 1 286 ? -2.797 10.358 23.908 1.00 84.25 286 LEU A C 1
ATOM 2204 O O . LEU A 1 286 ? -2.456 11.468 24.311 1.00 84.25 286 LEU A O 1
ATOM 2208 N N . ARG A 1 287 ? -4.080 10.085 23.631 1.00 84.81 287 ARG A N 1
ATOM 2209 C CA . ARG A 1 287 ? -5.159 11.081 23.789 1.00 84.81 287 ARG A CA 1
ATOM 2210 C C . ARG A 1 287 ? -5.304 11.542 25.238 1.00 84.81 287 ARG A C 1
ATOM 2212 O O . ARG A 1 287 ? -5.418 12.739 25.484 1.00 84.81 287 ARG A O 1
ATOM 2219 N N . LYS A 1 288 ? -5.243 10.611 26.196 1.00 84.56 288 LYS A N 1
ATOM 2220 C CA . LYS A 1 288 ? -5.278 10.930 27.633 1.00 84.56 288 LYS A CA 1
ATOM 2221 C C . LYS A 1 288 ? -4.084 11.779 28.069 1.00 84.56 288 LYS A C 1
ATOM 2223 O O . LYS A 1 288 ? -4.232 12.591 28.975 1.00 84.56 288 LYS A O 1
ATOM 2228 N N . LEU A 1 289 ? -2.912 11.600 27.454 1.00 82.38 289 LEU A N 1
ATOM 2229 C CA . LEU A 1 289 ? -1.754 12.463 27.707 1.00 82.38 289 LEU A CA 1
ATOM 2230 C C . LEU A 1 289 ? -2.004 13.891 27.221 1.00 82.38 289 LEU A C 1
ATOM 2232 O O . LEU A 1 289 ? -1.846 14.808 28.015 1.00 82.38 289 LEU A O 1
ATOM 2236 N N . LYS A 1 290 ? -2.511 14.074 25.994 1.00 78.12 290 LYS A N 1
ATOM 2237 C CA . LYS A 1 290 ? -2.860 15.408 25.466 1.00 78.12 290 LYS A CA 1
ATOM 2238 C C . LYS A 1 290 ? -3.904 16.155 26.299 1.00 78.12 290 LYS A C 1
ATOM 2240 O O . LYS A 1 290 ? -3.890 17.377 26.348 1.00 78.12 290 LYS A O 1
ATOM 2245 N N . GLN A 1 291 ? -4.836 15.428 26.913 1.00 75.88 291 GLN A N 1
ATOM 2246 C CA . GLN A 1 291 ? -5.913 16.002 27.730 1.00 75.88 291 GLN A CA 1
ATOM 2247 C C . GLN A 1 291 ? -5.482 16.319 29.171 1.00 75.88 291 GLN A C 1
ATOM 2249 O O . GLN A 1 291 ? -6.222 16.966 29.908 1.00 75.88 291 GLN A O 1
ATOM 2254 N N . SER A 1 292 ? -4.310 15.849 29.602 1.00 71.50 292 SER A N 1
ATOM 2255 C CA . SER A 1 292 ? -3.820 16.056 30.961 1.00 71.50 292 SER A CA 1
ATOM 2256 C C . SER A 1 292 ? -3.301 17.486 31.131 1.00 71.50 292 SER A C 1
ATOM 2258 O O . SER A 1 292 ? -2.272 17.842 30.566 1.00 71.50 292 SER A O 1
ATOM 2260 N N . ALA A 1 293 ? -3.961 18.287 31.976 1.00 49.44 293 ALA A N 1
ATOM 2261 C CA . ALA A 1 293 ? -3.623 19.695 32.242 1.00 49.44 293 ALA A CA 1
ATOM 2262 C C . ALA A 1 293 ? -2.178 19.938 32.735 1.00 49.44 293 ALA A C 1
ATOM 2264 O O . ALA A 1 293 ? -1.696 21.065 32.709 1.00 49.44 293 ALA A O 1
ATOM 2265 N N . GLN A 1 294 ? -1.484 18.890 33.185 1.00 53.81 294 GLN A N 1
ATOM 2266 C CA . GLN A 1 294 ? -0.099 18.953 33.659 1.00 53.81 294 GLN A CA 1
ATOM 2267 C C . GLN A 1 294 ? 0.953 18.859 32.539 1.00 53.81 294 GLN A C 1
ATOM 2269 O O . GLN A 1 294 ? 2.114 19.166 32.792 1.00 53.81 294 GLN A O 1
ATOM 2274 N N . GLN A 1 295 ? 0.588 18.427 31.325 1.00 55.78 295 GLN A N 1
ATOM 2275 C CA . GLN A 1 295 ? 1.529 18.200 30.221 1.00 55.78 295 GLN A CA 1
ATOM 2276 C C . GLN A 1 295 ? 0.882 18.587 28.884 1.00 55.78 295 GLN A C 1
ATOM 2278 O O . GLN A 1 295 ? 0.163 17.802 28.272 1.00 55.78 295 GLN A O 1
ATOM 2283 N N . SER A 1 296 ? 1.156 19.807 28.414 1.00 53.06 296 SER A N 1
ATOM 2284 C CA . SER A 1 296 ? 0.772 20.250 27.068 1.00 53.06 296 SER A CA 1
ATOM 2285 C C . SER A 1 296 ? 1.749 19.665 26.044 1.00 53.06 296 SER A C 1
ATOM 2287 O O . SER A 1 296 ? 2.731 20.302 25.669 1.00 53.06 296 SER A O 1
ATOM 2289 N N . THR A 1 297 ? 1.538 18.410 25.642 1.00 63.03 297 THR A N 1
ATOM 2290 C CA . THR A 1 297 ? 2.375 17.745 24.630 1.00 63.03 297 THR A CA 1
ATOM 2291 C C . THR A 1 297 ? 1.713 17.852 23.256 1.00 63.03 297 THR A C 1
ATOM 2293 O O . THR A 1 297 ? 0.566 17.424 23.095 1.00 63.03 297 THR A O 1
ATOM 2296 N N . SER A 1 298 ? 2.434 18.321 22.234 1.00 70.06 298 SER A N 1
ATOM 2297 C CA . SER A 1 298 ? 1.995 18.258 20.824 1.00 70.06 298 SER A CA 1
ATOM 2298 C C . SER A 1 298 ? 2.066 16.838 20.229 1.00 70.06 298 SER A C 1
ATOM 2300 O O . SER A 1 298 ? 1.588 16.606 19.112 1.00 70.06 298 SER A O 1
ATOM 2302 N N . LEU A 1 299 ? 2.605 15.881 20.997 1.00 85.88 299 LEU A N 1
ATOM 2303 C CA . LEU A 1 299 ? 2.917 14.512 20.594 1.00 85.88 299 LEU A CA 1
ATOM 2304 C C . LEU A 1 299 ? 1.772 13.820 19.853 1.00 85.88 299 LEU A C 1
ATOM 2306 O O . LEU A 1 299 ? 0.697 13.593 20.401 1.00 85.88 299 LEU A O 1
ATOM 2310 N N . SER A 1 300 ? 2.016 13.408 18.620 1.00 88.19 300 SER A N 1
ATOM 2311 C CA . SER A 1 300 ? 1.071 12.674 17.782 1.00 88.19 300 SER A CA 1
ATOM 2312 C C . SER A 1 300 ? 1.653 11.318 17.367 1.00 88.19 300 SER A C 1
ATOM 2314 O O . SER A 1 300 ? 2.793 11.001 17.692 1.00 88.19 300 SER A O 1
ATOM 2316 N N . ALA A 1 301 ? 0.866 10.479 16.692 1.00 88.38 301 ALA A N 1
ATOM 2317 C CA . ALA A 1 301 ? 1.291 9.130 16.320 1.00 88.38 301 ALA A CA 1
ATOM 2318 C C . ALA A 1 301 ? 1.260 8.899 14.809 1.00 88.38 301 ALA A C 1
ATOM 2320 O O . ALA A 1 301 ? 0.331 9.336 14.128 1.00 88.38 301 ALA A O 1
ATOM 2321 N N . LEU A 1 302 ? 2.255 8.156 14.328 1.00 90.00 302 LEU A N 1
ATOM 2322 C CA . LEU A 1 302 ? 2.317 7.542 13.008 1.00 90.00 302 LEU A CA 1
ATOM 2323 C C . LEU A 1 302 ? 2.002 6.053 13.162 1.00 90.00 302 LEU A C 1
ATOM 2325 O O . LEU A 1 302 ? 2.737 5.323 13.826 1.00 90.00 302 LEU A O 1
ATOM 2329 N N . ILE A 1 303 ? 0.897 5.604 12.569 1.00 89.06 303 ILE A N 1
ATOM 2330 C CA . ILE A 1 303 ? 0.513 4.191 12.593 1.00 89.06 303 ILE A CA 1
ATOM 2331 C C . ILE A 1 303 ? 1.291 3.465 11.498 1.00 89.06 303 ILE A C 1
ATOM 2333 O O . ILE A 1 303 ? 1.223 3.849 10.331 1.00 89.06 303 ILE A O 1
ATOM 2337 N N . VAL A 1 304 ? 2.002 2.403 11.869 1.00 86.25 304 VAL A N 1
ATOM 2338 C CA . VAL A 1 304 ? 2.697 1.532 10.918 1.00 86.25 304 VAL A CA 1
ATOM 2339 C C . VAL A 1 304 ? 1.654 0.742 10.121 1.00 86.25 304 VAL A C 1
ATOM 2341 O O . VAL A 1 304 ? 1.038 -0.182 10.656 1.00 86.25 304 VAL A O 1
ATOM 2344 N N . GLY A 1 305 ? 1.428 1.146 8.868 1.00 80.69 305 GLY A N 1
ATOM 2345 C CA . GLY A 1 305 ? 0.485 0.496 7.949 1.00 80.69 305 GLY A CA 1
ATOM 2346 C C . GLY A 1 305 ? 1.106 -0.654 7.154 1.00 80.69 305 GLY A C 1
ATOM 2347 O O . GLY A 1 305 ? 0.476 -1.692 6.981 1.00 80.69 305 GLY A O 1
ATOM 2348 N N . GLU A 1 306 ? 2.356 -0.486 6.728 1.00 77.19 306 GLU A N 1
ATOM 2349 C CA . GLU A 1 306 ? 3.156 -1.485 6.017 1.00 77.19 306 GLU A CA 1
ATOM 2350 C C . GLU A 1 306 ? 4.590 -1.449 6.567 1.00 77.19 306 GLU A C 1
ATOM 2352 O O . GLU A 1 306 ? 5.038 -0.420 7.081 1.00 77.19 306 GLU A O 1
ATOM 2357 N N . ILE A 1 307 ? 5.289 -2.582 6.503 1.00 75.81 307 ILE A N 1
ATOM 2358 C CA . ILE A 1 307 ? 6.692 -2.720 6.911 1.00 75.81 307 ILE A CA 1
ATOM 2359 C C . ILE A 1 307 ? 7.427 -3.340 5.734 1.00 75.81 307 ILE A C 1
ATOM 2361 O O . ILE A 1 307 ? 7.004 -4.384 5.239 1.00 75.81 307 ILE A O 1
ATOM 2365 N N . ASP A 1 308 ? 8.520 -2.712 5.322 1.00 72.50 308 ASP A N 1
ATOM 2366 C CA . ASP A 1 308 ? 9.483 -3.339 4.430 1.00 72.50 308 ASP A CA 1
ATOM 2367 C C . ASP A 1 308 ? 10.480 -4.149 5.271 1.00 72.50 308 ASP A C 1
ATOM 2369 O O . ASP A 1 308 ? 10.984 -3.659 6.284 1.00 72.50 308 ASP A O 1
ATOM 2373 N N . THR A 1 309 ? 10.694 -5.415 4.917 1.00 51.66 309 THR A N 1
ATOM 2374 C CA . THR A 1 309 ? 11.484 -6.370 5.714 1.00 51.66 309 THR A CA 1
ATOM 2375 C C . THR A 1 309 ? 12.691 -6.926 4.966 1.00 51.66 309 THR A C 1
ATOM 2377 O O . THR A 1 309 ? 13.332 -7.850 5.468 1.00 51.66 309 THR A O 1
ATOM 2380 N N . GLU A 1 310 ? 13.008 -6.418 3.775 1.00 45.75 310 GLU A N 1
ATOM 2381 C CA . GLU A 1 310 ? 14.221 -6.825 3.061 1.00 45.75 310 GLU A CA 1
ATOM 2382 C C . GLU A 1 310 ? 15.456 -6.189 3.724 1.00 45.75 310 GLU A C 1
ATOM 2384 O O . GLU A 1 310 ? 15.900 -5.101 3.379 1.00 45.75 310 GLU A O 1
ATOM 2389 N N . SER A 1 311 ? 16.004 -6.861 4.740 1.00 41.25 311 SER A N 1
ATOM 2390 C CA . SER A 1 311 ? 17.302 -6.517 5.320 1.00 41.25 311 SER A CA 1
ATOM 2391 C C . SER A 1 311 ? 18.414 -7.196 4.514 1.00 41.25 311 SER A C 1
ATOM 2393 O O . SER A 1 311 ? 18.742 -8.358 4.776 1.00 41.25 311 SER A O 1
ATOM 2395 N N . GLU A 1 312 ? 18.996 -6.507 3.535 1.00 39.12 312 GLU A N 1
ATOM 2396 C CA . GLU A 1 312 ? 20.266 -6.949 2.953 1.00 39.12 312 GLU A CA 1
ATOM 2397 C C . GLU A 1 312 ? 21.438 -6.554 3.871 1.00 39.12 312 GLU A C 1
ATOM 2399 O O . GLU A 1 312 ? 21.492 -5.421 4.355 1.00 39.12 312 GLU A O 1
ATOM 2404 N N . PRO A 1 313 ? 22.410 -7.446 4.130 1.00 32.12 313 PRO A N 1
ATOM 2405 C CA . PRO A 1 313 ? 23.658 -7.053 4.761 1.00 32.12 313 PRO A CA 1
ATOM 2406 C C . PRO A 1 313 ? 24.533 -6.351 3.714 1.00 32.12 313 PRO A C 1
ATOM 2408 O O . PRO A 1 313 ? 25.241 -7.005 2.946 1.00 32.12 313 PRO A O 1
ATOM 2411 N N . HIS A 1 314 ? 24.502 -5.020 3.676 1.00 33.97 314 HIS A N 1
ATOM 2412 C CA . HIS A 1 314 ? 25.463 -4.248 2.892 1.00 33.97 314 HIS A CA 1
ATOM 2413 C C . HIS A 1 314 ? 26.847 -4.322 3.556 1.00 33.97 314 HIS A C 1
ATOM 2415 O O . HIS A 1 314 ? 27.135 -3.641 4.536 1.00 33.97 314 HIS A O 1
ATOM 2421 N N . LEU A 1 315 ? 27.708 -5.193 3.026 1.00 34.66 315 LEU A N 1
ATOM 2422 C CA . LEU A 1 315 ? 29.156 -5.088 3.177 1.00 34.66 315 LEU A CA 1
ATOM 2423 C C . LEU A 1 315 ? 29.671 -4.215 2.029 1.00 34.66 315 LEU A C 1
ATOM 2425 O O . LEU A 1 315 ? 29.786 -4.710 0.908 1.00 34.66 315 LEU A O 1
ATOM 2429 N N . GLY A 1 316 ? 29.981 -2.948 2.299 1.00 31.16 316 GLY A N 1
ATOM 2430 C CA . GLY A 1 316 ? 30.733 -2.113 1.361 1.00 31.16 316 GLY A CA 1
ATOM 2431 C C . GLY A 1 316 ? 30.403 -0.625 1.424 1.00 31.16 316 GLY A C 1
ATOM 2432 O O . GLY A 1 316 ? 29.328 -0.224 1.001 1.00 31.16 316 GLY A O 1
ATOM 2433 N N . ASP A 1 317 ? 31.411 0.121 1.871 1.00 30.23 317 ASP A N 1
ATOM 2434 C CA . ASP A 1 317 ? 31.689 1.551 1.704 1.00 30.23 317 ASP A CA 1
ATOM 2435 C C . ASP A 1 317 ? 30.948 2.573 2.588 1.00 30.23 317 ASP A C 1
ATOM 2437 O O . ASP A 1 317 ? 29.724 2.673 2.621 1.00 30.23 317 ASP A O 1
ATOM 2441 N N . ASP A 1 318 ? 31.774 3.356 3.301 1.00 33.09 318 ASP A N 1
ATOM 2442 C CA . ASP A 1 318 ? 31.463 4.547 4.099 1.00 33.09 318 ASP A CA 1
ATOM 2443 C C . ASP A 1 318 ? 30.866 5.670 3.226 1.00 33.09 318 ASP A C 1
ATOM 2445 O O . ASP A 1 318 ? 31.465 6.728 3.017 1.00 33.09 318 ASP A O 1
ATOM 2449 N N . GLU A 1 319 ? 29.656 5.465 2.722 1.00 26.31 319 GLU A N 1
ATOM 2450 C CA . GLU A 1 319 ? 28.792 6.535 2.241 1.00 26.31 319 GLU A CA 1
ATOM 2451 C C . GLU A 1 319 ? 27.574 6.628 3.156 1.00 26.31 319 GLU A C 1
ATOM 2453 O O . GLU A 1 319 ? 26.933 5.632 3.484 1.00 26.31 319 GLU A O 1
ATOM 2458 N N . ALA A 1 320 ? 27.242 7.847 3.587 1.00 27.41 320 ALA A N 1
ATOM 2459 C CA . ALA A 1 320 ? 25.997 8.118 4.288 1.00 27.41 320 ALA A CA 1
ATOM 2460 C C . ALA A 1 320 ? 24.827 7.700 3.385 1.00 27.41 320 ALA A C 1
ATOM 2462 O O . ALA A 1 320 ? 24.433 8.434 2.475 1.00 27.41 320 ALA A O 1
ATOM 2463 N N . VAL A 1 321 ? 24.291 6.506 3.626 1.00 27.56 321 VAL A N 1
ATOM 2464 C CA . VAL A 1 321 ? 23.161 5.983 2.872 1.00 27.56 321 VAL A CA 1
ATOM 2465 C C . VAL A 1 321 ? 21.941 6.813 3.252 1.00 27.56 321 VAL A C 1
ATOM 2467 O O . VAL A 1 321 ? 21.413 6.724 4.358 1.00 27.56 321 VAL A O 1
ATOM 2470 N N . ILE A 1 322 ? 21.481 7.648 2.322 1.00 28.77 322 ILE A N 1
ATOM 2471 C CA . ILE A 1 322 ? 20.139 8.225 2.388 1.00 28.77 322 ILE A CA 1
ATOM 2472 C C . ILE A 1 322 ? 19.177 7.088 2.041 1.00 28.77 322 ILE A C 1
ATOM 2474 O O . ILE A 1 322 ? 18.742 6.952 0.898 1.00 28.77 322 ILE A O 1
ATOM 2478 N N . CYS A 1 323 ? 18.870 6.242 3.021 1.00 25.86 323 CYS A N 1
ATOM 2479 C CA . CYS A 1 323 ? 17.755 5.317 2.914 1.00 25.86 323 CYS A CA 1
ATOM 2480 C C . CYS A 1 323 ? 16.466 6.148 2.970 1.00 25.86 323 CYS A C 1
ATOM 2482 O O . CYS A 1 323 ? 16.257 6.888 3.935 1.00 25.86 323 CYS A O 1
ATOM 2484 N N . PRO A 1 324 ? 15.567 6.067 1.976 1.00 25.58 324 PRO A N 1
ATOM 2485 C CA . PRO A 1 324 ? 14.219 6.580 2.130 1.00 25.58 324 PRO A CA 1
ATOM 2486 C C . PRO A 1 324 ? 13.457 5.634 3.069 1.00 25.58 324 PRO A C 1
ATOM 2488 O O . PRO A 1 324 ? 12.556 4.917 2.646 1.00 25.58 324 PRO A O 1
ATOM 2491 N N . THR A 1 325 ? 13.801 5.613 4.359 1.00 30.48 325 THR A N 1
ATOM 2492 C CA . THR A 1 325 ? 13.105 4.802 5.369 1.00 30.48 325 THR A CA 1
ATOM 2493 C C . THR A 1 325 ? 11.844 5.520 5.850 1.00 30.48 325 THR A C 1
ATOM 2495 O O . THR A 1 325 ? 11.633 5.769 7.029 1.00 30.48 325 THR A O 1
ATOM 2498 N N . ILE A 1 326 ? 10.993 5.874 4.891 1.00 31.09 326 ILE A N 1
ATOM 2499 C CA . ILE A 1 326 ? 9.537 5.890 4.993 1.00 31.09 326 ILE A CA 1
ATOM 2500 C C . ILE A 1 326 ? 9.109 5.443 3.603 1.00 31.09 326 ILE A C 1
ATOM 2502 O O . ILE A 1 326 ? 9.390 6.148 2.635 1.00 31.09 326 ILE A O 1
ATOM 2506 N N . GLY A 1 327 ? 8.455 4.287 3.494 1.00 29.86 327 GLY A N 1
ATOM 2507 C CA . GLY A 1 327 ? 7.864 3.815 2.248 1.00 29.86 327 GLY A CA 1
ATOM 2508 C C . GLY A 1 327 ? 6.865 4.833 1.697 1.00 29.86 327 GLY A C 1
ATOM 2509 O O . GLY A 1 327 ? 5.668 4.753 1.942 1.00 29.86 327 GLY A O 1
ATOM 2510 N N . ILE A 1 328 ? 7.368 5.799 0.936 1.00 31.84 328 ILE A N 1
ATOM 2511 C CA . ILE A 1 328 ? 6.633 6.562 -0.064 1.00 31.84 328 ILE A CA 1
ATOM 2512 C C . ILE A 1 328 ? 7.201 6.112 -1.407 1.00 31.84 328 ILE A C 1
ATOM 2514 O O . ILE A 1 328 ? 7.722 6.897 -2.192 1.00 31.84 328 ILE A O 1
ATOM 2518 N N . ALA A 1 329 ? 7.128 4.807 -1.665 1.00 27.31 329 ALA A N 1
ATOM 2519 C CA . ALA A 1 329 ? 7.173 4.310 -3.026 1.00 27.31 329 ALA A CA 1
ATOM 2520 C C . ALA A 1 329 ? 5.886 4.793 -3.704 1.00 27.31 329 ALA A C 1
ATOM 2522 O O . ALA A 1 329 ? 4.843 4.185 -3.500 1.00 27.31 329 ALA A O 1
ATOM 2523 N N . ASP A 1 330 ? 5.933 5.940 -4.390 1.00 30.53 330 ASP A N 1
ATOM 2524 C CA . ASP A 1 330 ? 5.003 6.416 -5.434 1.00 30.53 330 ASP A CA 1
ATOM 2525 C C . ASP A 1 330 ? 3.523 5.971 -5.356 1.00 30.53 330 ASP A C 1
ATOM 2527 O O . ASP A 1 330 ? 2.859 5.687 -6.354 1.00 30.53 330 ASP A O 1
ATOM 2531 N N . ARG A 1 331 ? 2.951 5.958 -4.151 1.00 31.48 331 ARG A N 1
ATOM 2532 C CA . ARG A 1 331 ? 1.553 5.594 -3.899 1.00 31.48 331 ARG A CA 1
ATOM 2533 C C . ARG A 1 331 ? 0.888 6.644 -3.026 1.00 31.48 331 ARG A C 1
ATOM 2535 O O . ARG A 1 331 ? 0.325 6.360 -1.976 1.00 31.48 331 ARG A O 1
ATOM 2542 N N . LEU A 1 332 ? 0.871 7.887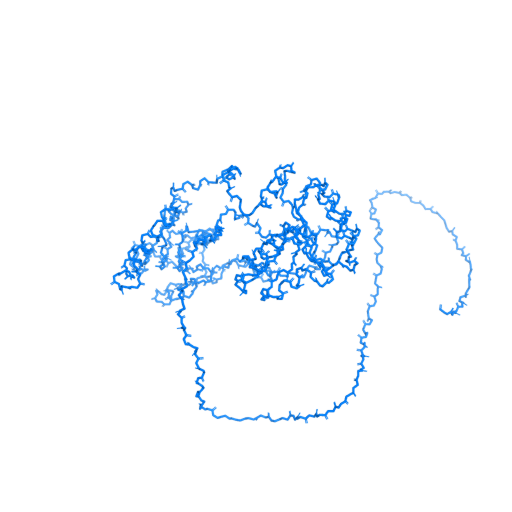 -3.512 1.00 31.95 332 LEU A N 1
ATOM 2543 C CA . LEU A 1 332 ? -0.165 8.845 -3.114 1.00 31.95 332 LEU A CA 1
ATOM 2544 C C . LEU A 1 332 ? -1.487 8.452 -3.779 1.00 31.95 332 LEU A C 1
ATOM 2546 O O . LEU A 1 332 ? -1.976 9.057 -4.730 1.00 31.95 332 LEU A O 1
ATOM 2550 N N . GLY A 1 333 ? -2.054 7.385 -3.247 1.00 31.16 333 GLY A N 1
ATOM 2551 C CA . GLY A 1 333 ? -3.388 6.914 -3.515 1.00 31.16 333 GLY A CA 1
ATOM 2552 C C . GLY A 1 333 ? -3.657 5.826 -2.498 1.00 31.16 333 GLY A C 1
ATOM 2553 O O . GLY A 1 333 ? -2.941 4.836 -2.481 1.00 31.16 333 GLY A O 1
ATOM 2554 N N . TYR A 1 334 ? -4.712 6.008 -1.710 1.00 30.45 334 TYR A N 1
ATOM 2555 C CA . TYR A 1 334 ? -5.285 5.008 -0.810 1.00 30.45 334 TYR A CA 1
ATOM 2556 C C . TYR A 1 334 ? -4.574 4.831 0.538 1.00 30.45 334 TYR A C 1
ATOM 2558 O O . TYR A 1 334 ? -3.717 3.982 0.706 1.00 30.45 334 TYR A O 1
ATOM 2566 N N . GLN A 1 335 ? -5.057 5.562 1.542 1.00 25.97 335 GLN A N 1
ATOM 2567 C CA . GLN A 1 335 ? -5.830 4.977 2.645 1.00 25.97 335 GLN A CA 1
ATOM 2568 C C . GLN A 1 335 ? -6.386 6.125 3.493 1.00 25.97 335 GLN A C 1
ATOM 2570 O O . GLN A 1 335 ? -5.668 6.820 4.205 1.00 25.97 335 GLN A O 1
ATOM 2575 N N . HIS A 1 336 ? -7.693 6.361 3.380 1.00 28.72 336 HIS A N 1
ATOM 2576 C CA . HIS A 1 336 ? -8.386 7.203 4.342 1.00 28.72 336 HIS A CA 1
ATOM 2577 C C . HIS A 1 336 ? -8.423 6.459 5.675 1.00 28.72 336 HIS A C 1
ATOM 2579 O O . HIS A 1 336 ? -8.974 5.362 5.764 1.00 28.72 336 HIS A O 1
ATOM 2585 N N . VAL A 1 337 ? -7.854 7.087 6.700 1.00 25.31 337 VAL A N 1
ATOM 2586 C CA . VAL A 1 337 ? -8.113 6.772 8.102 1.00 25.31 337 VAL A CA 1
ATOM 2587 C C . VAL A 1 337 ? -9.629 6.749 8.300 1.00 25.31 337 VAL A C 1
ATOM 2589 O O . VAL A 1 337 ? -10.314 7.740 8.041 1.00 25.31 337 VAL A O 1
ATOM 2592 N N . LEU A 1 338 ? -10.156 5.604 8.730 1.00 23.45 338 LEU A N 1
ATOM 2593 C CA . LEU A 1 338 ? -11.531 5.473 9.192 1.00 23.45 338 LEU A CA 1
ATOM 2594 C C . LEU A 1 338 ? -11.730 6.406 10.395 1.00 23.45 338 LEU A C 1
ATOM 2596 O O . LEU A 1 338 ? -11.324 6.090 11.511 1.00 23.45 338 LEU A O 1
ATOM 2600 N N . SER A 1 339 ? -12.367 7.555 10.171 1.00 24.17 339 SER A N 1
ATOM 2601 C CA . SER A 1 339 ? -13.110 8.238 11.227 1.00 24.17 339 SER A CA 1
ATOM 2602 C C . SER A 1 339 ? -14.440 7.519 11.378 1.00 24.17 339 SER A C 1
ATOM 2604 O O . SER A 1 339 ? -15.336 7.685 10.554 1.00 24.17 339 SER A O 1
ATOM 2606 N N . ILE A 1 340 ? -14.562 6.717 12.429 1.00 24.17 340 ILE A N 1
ATOM 2607 C CA . ILE A 1 340 ? -15.865 6.400 13.001 1.00 24.17 340 ILE A CA 1
ATOM 2608 C C . ILE A 1 340 ? -15.876 7.083 14.360 1.00 24.17 340 ILE A C 1
ATOM 2610 O O . ILE A 1 340 ? -15.309 6.594 15.334 1.00 24.17 340 ILE A O 1
ATOM 2614 N N . SER A 1 341 ? -16.471 8.265 14.389 1.00 24.12 341 SER A N 1
ATOM 2615 C CA . SER A 1 341 ? -16.921 8.909 15.610 1.00 24.12 341 SER A CA 1
ATOM 2616 C C . SER A 1 341 ? -18.427 9.074 15.498 1.00 24.12 341 SER A C 1
ATOM 2618 O O . SER A 1 341 ? -18.897 9.837 14.657 1.00 24.12 341 SER A O 1
ATOM 2620 N N . HIS A 1 342 ? -19.160 8.382 16.363 1.00 23.64 342 HIS A N 1
ATOM 2621 C CA . HIS A 1 342 ? -20.406 8.898 16.914 1.00 23.64 342 HIS A CA 1
ATOM 2622 C C . HIS A 1 342 ? -20.453 8.540 18.411 1.00 23.64 342 HIS A C 1
ATOM 2624 O O . HIS A 1 342 ? -19.899 7.498 18.780 1.00 23.64 342 HIS A O 1
ATOM 2630 N N . PRO A 1 343 ? -21.004 9.408 19.281 1.00 34.88 343 PRO A N 1
ATOM 2631 C CA . PRO A 1 343 ? -21.091 9.167 20.712 1.00 34.88 343 PRO A CA 1
ATOM 2632 C C . PRO A 1 343 ? -22.295 8.269 21.017 1.00 34.88 343 PRO A C 1
ATOM 2634 O O . PRO A 1 343 ? -23.264 8.264 20.264 1.00 34.88 343 PRO A O 1
ATOM 2637 N N . ASP A 1 344 ? -22.206 7.580 22.151 1.00 31.30 344 ASP A N 1
ATOM 2638 C CA . ASP A 1 344 ? -23.275 6.846 22.829 1.00 31.30 344 ASP A CA 1
ATOM 2639 C C . ASP A 1 344 ? -23.839 5.610 22.112 1.00 31.30 344 ASP A C 1
ATOM 2641 O O . ASP A 1 344 ? -24.642 5.701 21.196 1.00 31.30 344 ASP A O 1
ATOM 2645 N N . GLU A 1 345 ? -23.464 4.427 22.614 1.00 29.12 345 GLU A N 1
ATOM 2646 C CA . GLU A 1 345 ? -24.434 3.451 23.132 1.00 29.12 345 GLU A CA 1
ATOM 2647 C C . GLU A 1 345 ? -23.718 2.325 23.902 1.00 29.12 345 GLU A C 1
ATOM 2649 O O . GLU A 1 345 ? -22.860 1.603 23.393 1.00 29.12 345 GLU A O 1
ATOM 2654 N N . ASN A 1 346 ? -24.080 2.187 25.180 1.00 33.94 346 ASN A N 1
ATOM 2655 C CA . ASN A 1 346 ? -23.800 1.014 25.998 1.00 33.94 346 ASN A CA 1
ATOM 2656 C C . ASN A 1 346 ? -24.605 -0.172 25.456 1.00 33.94 346 ASN A C 1
ATOM 2658 O O . ASN A 1 346 ? -25.799 -0.258 25.733 1.00 33.94 346 ASN A O 1
ATOM 2662 N N . ILE A 1 347 ? -23.966 -1.130 24.782 1.00 29.70 347 ILE A N 1
ATOM 2663 C CA . ILE A 1 347 ? -24.530 -2.477 24.627 1.00 29.70 347 ILE A CA 1
ATOM 2664 C C . ILE A 1 347 ? -23.447 -3.511 24.932 1.00 29.70 347 ILE A C 1
ATOM 2666 O O . ILE A 1 347 ? -22.557 -3.803 24.137 1.00 29.70 347 ILE A O 1
ATOM 2670 N N . ILE A 1 348 ? -23.550 -4.077 26.134 1.00 28.11 348 ILE A N 1
ATOM 2671 C CA . ILE A 1 348 ? -22.885 -5.315 26.526 1.00 28.11 348 ILE A CA 1
ATOM 2672 C C . ILE A 1 348 ? -23.513 -6.447 25.706 1.00 28.11 348 ILE A C 1
ATOM 2674 O O . ILE A 1 348 ? -24.668 -6.803 25.927 1.00 28.11 348 ILE A O 1
ATOM 2678 N N . GLN A 1 349 ? -22.744 -7.062 24.808 1.00 25.95 349 GLN A N 1
ATOM 2679 C CA . GLN A 1 349 ? -23.024 -8.418 24.336 1.00 25.95 349 GLN A CA 1
ATOM 2680 C C . GLN A 1 349 ? -21.814 -9.309 24.607 1.00 25.95 349 GLN A C 1
ATOM 2682 O O . GLN A 1 349 ? -20.755 -9.198 23.993 1.00 25.95 349 GLN A O 1
ATOM 2687 N N . GLN A 1 350 ? -21.996 -10.184 25.594 1.00 26.59 350 GLN A N 1
ATOM 2688 C CA . GLN A 1 350 ? -21.099 -11.279 25.930 1.00 26.59 350 GLN A CA 1
ATOM 2689 C C . GLN A 1 350 ? -21.002 -12.247 24.744 1.00 26.59 350 GLN A C 1
ATOM 2691 O O . GLN A 1 350 ? -22.015 -12.775 24.290 1.00 26.59 350 GLN A O 1
ATOM 2696 N N . MET A 1 351 ? -19.783 -12.536 24.288 1.00 22.59 351 MET A N 1
ATOM 2697 C CA . MET A 1 351 ? -19.502 -13.700 23.444 1.00 22.59 351 MET A CA 1
ATOM 2698 C C . MET A 1 351 ? -18.798 -14.783 24.281 1.00 22.59 351 MET A C 1
ATOM 2700 O O . MET A 1 351 ? -17.896 -14.456 25.058 1.00 22.59 351 MET A O 1
ATOM 2704 N N . PRO A 1 352 ? -19.187 -16.066 24.161 1.00 25.86 352 PRO A N 1
ATOM 2705 C CA . PRO A 1 352 ? -18.603 -17.144 24.949 1.00 25.86 352 PRO A CA 1
ATOM 2706 C C . PRO A 1 352 ? -17.225 -17.567 24.421 1.00 25.86 352 PRO A C 1
ATOM 2708 O O . PRO A 1 352 ? -17.019 -17.739 23.222 1.00 25.86 352 PRO A O 1
ATOM 2711 N N . ALA A 1 353 ? -16.289 -17.781 25.348 1.00 26.66 353 ALA A N 1
ATOM 2712 C CA . ALA A 1 353 ? -14.945 -18.282 25.078 1.00 26.66 353 ALA A CA 1
ATOM 2713 C C . ALA A 1 353 ? -14.956 -19.719 24.505 1.00 26.66 353 ALA A C 1
ATOM 2715 O O . ALA A 1 353 ? -15.687 -20.575 25.020 1.00 26.66 353 ALA A O 1
ATOM 2716 N N . PRO A 1 354 ? -14.110 -20.047 23.509 1.00 27.67 354 PRO A N 1
ATOM 2717 C CA . PRO A 1 354 ? -13.949 -21.421 23.055 1.00 27.67 354 PRO A CA 1
ATOM 2718 C C . PRO A 1 354 ? -13.086 -22.219 24.047 1.00 27.67 354 PRO A C 1
ATOM 2720 O O . PRO A 1 354 ? -11.932 -21.891 24.317 1.00 27.67 354 PRO A O 1
ATOM 2723 N N . ARG A 1 355 ? -13.656 -23.300 24.596 1.00 27.17 355 ARG A N 1
ATOM 2724 C CA . ARG A 1 355 ? -12.928 -24.314 25.378 1.00 27.17 355 ARG A CA 1
ATOM 2725 C C . ARG A 1 355 ? -12.117 -25.220 24.439 1.00 27.17 355 ARG A C 1
ATOM 2727 O O . ARG A 1 355 ? -12.670 -25.665 23.434 1.00 27.17 355 ARG A O 1
ATOM 2734 N N . PRO A 1 356 ? -10.877 -25.607 24.785 1.00 26.20 356 PRO A N 1
ATOM 2735 C CA . PRO A 1 356 ? -10.140 -26.616 24.038 1.00 26.20 356 PRO A CA 1
ATOM 2736 C C . PRO A 1 356 ? -10.591 -28.018 24.475 1.00 26.20 356 PRO A C 1
ATOM 2738 O O . PRO A 1 356 ? -10.490 -28.380 25.648 1.00 26.20 356 PRO A O 1
ATOM 2741 N N . ARG A 1 357 ? -11.081 -28.837 23.538 1.00 26.06 357 ARG A N 1
ATOM 2742 C CA . ARG A 1 357 ? -11.203 -30.292 23.724 1.00 26.06 357 ARG A CA 1
ATOM 2743 C C . ARG A 1 357 ? -10.215 -30.995 22.804 1.00 26.06 357 ARG A C 1
ATOM 2745 O O . ARG A 1 357 ? -10.443 -31.145 21.611 1.00 26.06 357 ARG A O 1
ATOM 2752 N N . VAL A 1 358 ? -9.122 -31.433 23.414 1.00 24.22 358 VAL A N 1
ATOM 2753 C CA . VAL A 1 358 ? -8.185 -32.424 22.886 1.00 24.22 358 VAL A CA 1
ATOM 2754 C C . VAL A 1 358 ? -8.877 -33.787 22.881 1.00 24.22 358 VAL A C 1
ATOM 2756 O O . VAL A 1 358 ? -9.442 -34.181 23.902 1.00 24.22 358 VAL A O 1
ATOM 2759 N N . HIS A 1 359 ? -8.791 -34.531 21.777 1.00 25.52 359 HIS A N 1
ATOM 2760 C CA . HIS A 1 359 ? -8.890 -35.993 21.783 1.00 25.52 359 HIS A CA 1
ATOM 2761 C C . HIS A 1 359 ? -7.699 -36.582 21.024 1.00 25.52 359 HIS A C 1
ATOM 2763 O O . HIS A 1 359 ? -7.462 -36.281 19.858 1.00 25.52 359 HIS A O 1
ATOM 2769 N N . LEU A 1 360 ? -6.942 -37.399 21.752 1.00 24.94 360 LEU A N 1
ATOM 2770 C CA . LEU A 1 360 ? -5.702 -38.056 21.371 1.00 24.94 360 LEU A CA 1
ATOM 2771 C C . LEU A 1 360 ? -6.004 -39.543 21.120 1.00 24.94 360 LEU A C 1
ATOM 2773 O O . LEU A 1 360 ? -6.555 -40.206 21.999 1.00 24.94 360 LEU A O 1
ATOM 2777 N N . ARG A 1 361 ? -5.605 -40.096 19.970 1.00 24.55 361 ARG A N 1
ATOM 2778 C CA . ARG A 1 361 ? -5.380 -41.544 19.807 1.00 24.55 361 ARG A CA 1
ATOM 2779 C C . ARG A 1 361 ? -4.357 -41.793 18.698 1.00 24.55 361 ARG A C 1
ATOM 2781 O O . ARG A 1 361 ? -4.621 -41.500 17.540 1.00 24.55 361 ARG A O 1
ATOM 2788 N N . GLY A 1 362 ? -3.207 -42.348 19.082 1.00 26.98 362 GLY A N 1
ATOM 2789 C CA . GLY A 1 362 ? -2.129 -42.757 18.176 1.00 26.98 362 GLY A CA 1
ATOM 2790 C C . GLY A 1 362 ? -0.769 -42.834 18.876 1.00 26.98 362 GLY A C 1
ATOM 2791 O O . GLY A 1 362 ? 0.060 -41.953 18.711 1.00 26.98 362 GLY A O 1
ATOM 2792 N N . LEU A 1 363 ? -0.598 -43.862 19.712 1.00 23.42 363 LEU A N 1
ATOM 2793 C CA . LEU A 1 363 ? 0.553 -44.197 20.569 1.00 23.42 363 LEU A CA 1
ATOM 2794 C C . LEU A 1 363 ? 1.865 -44.447 19.772 1.00 23.42 363 LEU A C 1
ATOM 2796 O O . LEU A 1 363 ? 1.836 -45.210 18.816 1.00 23.42 363 LEU A O 1
ATOM 2800 N N . LEU A 1 364 ? 2.980 -43.785 20.149 1.00 25.81 364 LEU A N 1
ATOM 2801 C CA . LEU A 1 364 ? 4.208 -44.304 20.831 1.00 25.81 364 LEU A CA 1
ATOM 2802 C C . LEU A 1 364 ? 5.337 -44.881 19.927 1.00 25.81 364 LEU A C 1
ATOM 2804 O O . LEU A 1 364 ? 5.027 -45.335 18.833 1.00 25.81 364 LEU A O 1
ATOM 2808 N N . PRO A 1 365 ? 6.613 -45.023 20.397 1.00 37.50 365 PRO A N 1
ATOM 2809 C CA . PRO A 1 365 ? 7.278 -44.432 21.581 1.00 37.50 365 PRO A CA 1
ATOM 2810 C C . PRO A 1 365 ? 8.752 -43.942 21.403 1.00 37.50 365 PRO A C 1
ATOM 2812 O O . PRO A 1 365 ? 9.515 -44.437 20.586 1.00 37.50 365 PRO A O 1
ATOM 2815 N N . ARG A 1 366 ? 9.164 -43.085 22.359 1.00 23.11 366 ARG A N 1
ATOM 2816 C CA . ARG A 1 366 ? 10.453 -43.030 23.105 1.00 23.11 366 ARG A CA 1
ATOM 2817 C C . ARG A 1 366 ? 11.807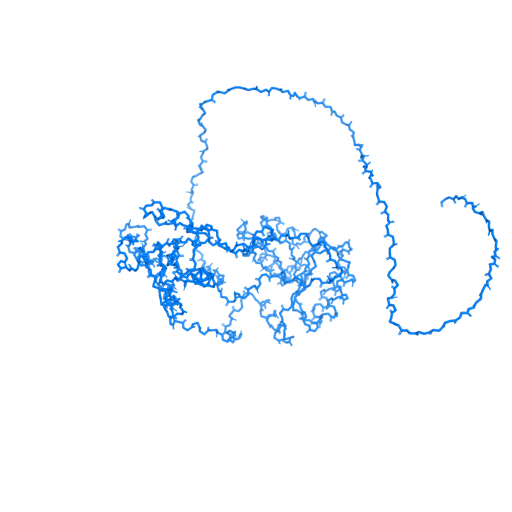 -43.023 22.362 1.00 23.11 366 ARG A C 1
ATOM 2819 O O . ARG A 1 366 ? 12.258 -44.055 21.883 1.00 23.11 366 ARG A O 1
ATOM 2826 N N . ARG A 1 367 ? 12.613 -41.996 22.678 1.00 25.33 367 ARG A N 1
ATOM 2827 C CA . ARG A 1 367 ? 13.900 -42.181 23.389 1.00 25.33 367 ARG A CA 1
ATOM 2828 C C . ARG A 1 367 ? 14.065 -41.134 24.499 1.00 25.33 367 ARG A C 1
ATOM 2830 O O . ARG A 1 367 ? 13.695 -39.981 24.329 1.00 25.33 367 ARG A O 1
ATOM 2837 N N . LYS A 1 368 ? 14.536 -41.624 25.648 1.00 23.64 368 LYS A N 1
ATOM 2838 C CA . LYS A 1 368 ? 14.828 -40.934 26.914 1.00 23.64 368 LYS A CA 1
ATOM 2839 C C . LYS A 1 368 ? 16.217 -40.285 26.889 1.00 23.64 368 LYS A C 1
ATOM 2841 O O . LYS A 1 368 ? 17.091 -40.833 26.222 1.00 23.64 368 LYS A O 1
ATOM 2846 N N . ALA A 1 369 ? 16.384 -39.271 27.743 1.00 23.84 369 ALA A N 1
ATOM 2847 C CA . ALA A 1 369 ? 17.429 -39.079 28.776 1.00 23.84 369 ALA A CA 1
ATOM 2848 C C . ALA A 1 369 ? 17.797 -37.584 28.844 1.00 23.84 369 ALA A C 1
ATOM 2850 O O . ALA A 1 369 ? 17.881 -36.958 27.797 1.00 23.84 369 ALA A O 1
ATOM 2851 N N . GLU A 1 370 ? 18.030 -36.915 29.968 1.00 25.19 370 GLU A N 1
ATOM 2852 C CA . GLU A 1 370 ? 17.919 -37.171 31.411 1.00 25.19 370 GLU A CA 1
ATOM 2853 C C . GLU A 1 370 ? 17.991 -35.776 32.074 1.00 25.19 370 GLU A C 1
ATOM 2855 O O . GLU A 1 370 ? 18.645 -34.878 31.543 1.00 25.19 370 GLU A O 1
ATOM 2860 N N . GLU A 1 371 ? 17.295 -35.570 33.194 1.00 23.58 371 GLU A N 1
ATOM 2861 C CA . GLU A 1 371 ? 17.451 -34.378 34.038 1.00 23.58 371 GLU A CA 1
ATOM 2862 C C . GLU A 1 371 ? 18.792 -34.427 34.779 1.00 23.58 371 GLU A C 1
ATOM 2864 O O . GLU A 1 371 ? 19.155 -35.453 35.350 1.00 23.58 371 GLU A O 1
ATOM 2869 N N . GLY A 1 372 ? 19.482 -33.288 34.840 1.00 24.83 372 GLY A N 1
ATOM 2870 C CA . GLY A 1 372 ? 20.593 -33.052 35.754 1.00 24.83 372 GLY A CA 1
ATOM 2871 C C . GLY A 1 372 ? 20.448 -31.673 36.388 1.00 24.83 372 GLY A C 1
ATOM 2872 O O . GLY A 1 372 ? 20.667 -30.659 35.733 1.00 24.83 372 GLY A O 1
ATOM 2873 N N . VAL A 1 373 ? 20.050 -31.648 37.658 1.00 25.31 373 VAL A N 1
ATOM 2874 C CA . VAL A 1 373 ? 20.070 -30.468 38.531 1.00 25.31 373 VAL A CA 1
ATOM 2875 C C . VAL A 1 373 ? 21.507 -30.241 39.006 1.00 25.31 373 VAL A C 1
ATOM 2877 O O . VAL A 1 373 ? 22.132 -31.165 39.519 1.00 25.31 373 VAL A O 1
ATOM 2880 N N . GLY A 1 374 ? 22.012 -29.011 38.892 1.00 25.27 374 GLY A N 1
ATOM 2881 C CA . GLY A 1 374 ? 23.287 -28.593 39.479 1.00 25.27 374 GLY A CA 1
ATOM 2882 C C . GLY A 1 374 ? 23.400 -27.071 39.528 1.00 25.27 374 GLY A C 1
ATOM 2883 O O . GLY A 1 374 ? 23.297 -26.405 38.503 1.00 25.27 374 GLY A O 1
ATOM 2884 N N . GLN A 1 375 ? 23.535 -26.527 40.736 1.00 24.64 375 GLN A N 1
ATOM 2885 C CA . GLN A 1 375 ? 23.676 -25.101 41.032 1.00 24.64 375 GLN A CA 1
ATOM 2886 C C . GLN A 1 375 ? 25.053 -24.542 40.623 1.00 24.64 375 GLN A C 1
ATOM 2888 O O . GLN A 1 375 ? 26.042 -25.260 40.684 1.00 24.64 375 GLN A O 1
ATOM 2893 N N . GLN A 1 376 ? 25.061 -23.229 40.337 1.00 24.55 376 GLN A N 1
ATOM 2894 C CA . GLN A 1 376 ? 26.170 -22.257 40.428 1.00 24.55 376 GLN A CA 1
ATOM 2895 C C . GLN A 1 376 ? 27.440 -22.488 39.582 1.00 24.55 376 GLN A C 1
ATOM 2897 O O . GLN A 1 376 ? 28.259 -23.337 39.886 1.00 24.55 376 GLN A O 1
ATOM 2902 N N . GLU A 1 377 ? 27.657 -21.632 38.576 1.00 23.95 377 GLU A N 1
ATOM 2903 C CA . GLU A 1 377 ? 28.679 -20.561 38.581 1.00 23.95 377 GLU A CA 1
ATOM 2904 C 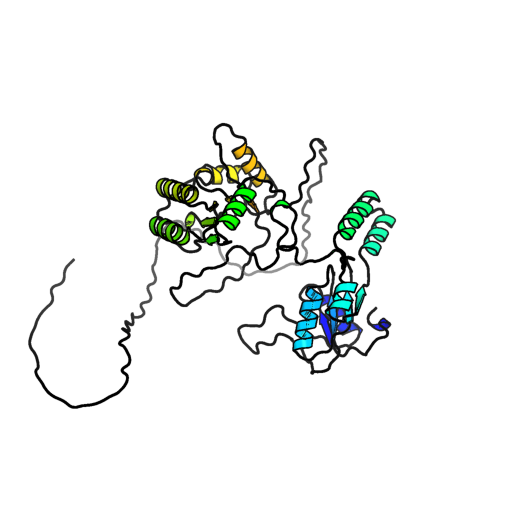C . GLU A 1 377 ? 28.804 -19.923 37.186 1.00 23.95 377 GLU A C 1
ATOM 2906 O O . GLU A 1 377 ? 28.838 -20.582 36.149 1.00 23.95 377 GLU A O 1
ATOM 2911 N N . THR A 1 378 ? 28.858 -18.594 37.170 1.00 22.50 378 THR A N 1
ATOM 2912 C CA . THR A 1 378 ? 29.218 -17.757 36.024 1.00 22.50 378 THR A CA 1
ATOM 2913 C C . THR A 1 378 ? 30.694 -17.924 35.676 1.00 22.50 378 THR A C 1
ATOM 2915 O O . THR A 1 378 ? 31.547 -17.527 36.464 1.00 22.50 378 THR A O 1
ATOM 2918 N N . VAL A 1 379 ? 30.996 -18.391 34.461 1.00 24.22 379 VAL A N 1
ATOM 2919 C CA . VAL A 1 379 ? 32.318 -18.234 33.833 1.00 24.22 379 VAL A CA 1
ATOM 2920 C C . VAL A 1 379 ? 32.130 -17.828 32.373 1.00 24.22 379 VAL A C 1
ATOM 2922 O O . VAL A 1 379 ? 31.616 -18.584 31.550 1.00 24.22 379 VAL A O 1
ATOM 2925 N N . PHE A 1 380 ? 32.552 -16.605 32.057 1.00 21.05 380 PHE A N 1
ATOM 2926 C CA . PHE A 1 380 ? 32.748 -16.138 30.691 1.00 21.05 380 PHE A CA 1
ATOM 2927 C C . PHE A 1 380 ? 33.992 -16.814 30.109 1.00 21.05 380 PHE A C 1
ATOM 2929 O O . PHE A 1 380 ? 35.087 -16.653 30.643 1.00 21.05 380 PHE A O 1
ATOM 2936 N N . HIS A 1 381 ? 33.845 -17.502 28.975 1.00 22.86 381 HIS A N 1
ATOM 2937 C CA . HIS A 1 381 ? 34.976 -17.849 28.120 1.00 22.86 381 HIS A CA 1
ATOM 2938 C C . HIS A 1 381 ? 34.853 -17.157 26.766 1.00 22.86 381 HIS A C 1
ATOM 2940 O O . HIS A 1 381 ? 34.058 -17.519 25.901 1.00 22.86 381 HIS A O 1
ATOM 2946 N N . THR A 1 382 ? 35.703 -16.148 26.608 1.00 22.31 382 THR A N 1
ATOM 2947 C CA . THR A 1 382 ? 36.156 -15.571 25.350 1.00 22.31 382 THR A CA 1
ATOM 2948 C C . THR A 1 382 ? 36.859 -16.639 24.516 1.00 22.31 382 THR A C 1
ATOM 2950 O O . THR A 1 382 ? 37.818 -17.267 24.966 1.00 22.31 382 THR A O 1
ATOM 2953 N N . ARG A 1 383 ? 36.430 -16.824 23.263 1.00 22.72 383 ARG A N 1
ATOM 2954 C CA . ARG A 1 383 ? 37.240 -17.520 22.259 1.00 22.72 383 ARG A CA 1
ATOM 2955 C C . ARG A 1 383 ? 37.687 -16.523 21.204 1.00 22.72 383 ARG A C 1
ATOM 2957 O O . ARG A 1 383 ? 36.941 -16.160 20.304 1.00 22.72 383 ARG A O 1
ATOM 2964 N N . ALA A 1 384 ? 38.935 -16.099 21.356 1.00 24.23 384 ALA A N 1
ATOM 2965 C CA . ALA A 1 384 ? 39.699 -15.413 20.336 1.00 24.23 384 ALA A CA 1
ATOM 2966 C C . ALA A 1 384 ? 40.015 -16.376 19.180 1.00 24.23 384 ALA A C 1
ATOM 2968 O O . ALA A 1 384 ? 40.514 -17.483 19.399 1.00 24.23 384 ALA A O 1
ATOM 2969 N N . GLN A 1 385 ? 39.803 -15.923 17.948 1.00 26.38 385 GLN A N 1
ATOM 2970 C CA . GLN A 1 385 ? 40.592 -16.362 16.803 1.00 26.38 385 GLN A CA 1
ATOM 2971 C C . GLN A 1 385 ? 41.198 -15.123 16.147 1.00 26.38 385 GLN A C 1
ATOM 2973 O O . GLN A 1 385 ? 40.507 -14.305 15.552 1.00 26.38 385 GLN A O 1
ATOM 2978 N N . LYS A 1 386 ? 42.519 -14.997 16.308 1.00 25.16 386 LYS A N 1
ATOM 2979 C CA . LYS A 1 386 ? 43.389 -14.122 15.521 1.00 25.16 386 LYS A CA 1
ATOM 2980 C C . LYS A 1 386 ? 43.234 -14.454 14.037 1.00 25.16 386 LYS A C 1
ATOM 2982 O O . LYS A 1 386 ? 43.405 -15.619 13.687 1.00 25.16 386 LYS A O 1
ATOM 2987 N N . LYS A 1 387 ? 43.079 -13.432 13.193 1.00 26.34 387 LYS A N 1
ATOM 2988 C CA . LYS A 1 387 ? 43.702 -13.372 11.863 1.00 26.34 387 LYS A CA 1
ATOM 2989 C C . LYS A 1 387 ? 43.988 -11.912 11.487 1.00 26.34 387 LYS A C 1
ATOM 2991 O O . LYS A 1 387 ? 43.078 -11.127 11.278 1.00 26.34 387 LYS A O 1
ATOM 2996 N N . GLU A 1 388 ? 45.282 -11.609 11.554 1.00 25.17 388 GLU A N 1
ATOM 2997 C CA . GLU A 1 388 ? 46.106 -10.724 10.716 1.00 25.17 388 GLU A CA 1
ATOM 2998 C C . GLU A 1 388 ? 45.471 -9.466 10.102 1.00 25.17 388 GLU A C 1
ATOM 3000 O O . GLU A 1 388 ? 44.655 -9.522 9.188 1.00 25.17 388 GLU A O 1
ATOM 3005 N N . ALA A 1 389 ? 45.965 -8.313 10.563 1.00 21.55 389 ALA A N 1
ATOM 3006 C CA . ALA A 1 389 ? 45.794 -7.021 9.920 1.00 21.55 389 ALA A CA 1
ATOM 3007 C C . ALA A 1 389 ? 46.669 -6.937 8.658 1.00 21.55 389 ALA A C 1
ATOM 3009 O O . ALA A 1 389 ? 47.886 -7.107 8.734 1.00 21.55 389 ALA A O 1
ATOM 3010 N N . PHE A 1 390 ? 46.054 -6.617 7.520 1.00 23.62 390 PHE A N 1
ATOM 3011 C CA . PHE A 1 390 ? 46.746 -6.134 6.329 1.00 23.62 390 PHE A CA 1
ATOM 3012 C C . PHE A 1 390 ? 46.528 -4.623 6.232 1.00 23.62 390 PHE A C 1
ATOM 3014 O O . PHE A 1 390 ? 45.406 -4.162 6.044 1.00 23.62 390 PHE A O 1
ATOM 3021 N N . ILE A 1 391 ? 47.607 -3.855 6.377 1.00 23.77 391 ILE A N 1
ATOM 3022 C CA . ILE A 1 391 ? 47.644 -2.432 6.035 1.00 23.77 391 ILE A CA 1
ATOM 3023 C C . ILE A 1 391 ? 48.057 -2.358 4.566 1.00 23.77 391 ILE A C 1
ATOM 3025 O O . ILE A 1 391 ? 49.171 -2.752 4.222 1.00 23.77 391 ILE A O 1
ATOM 3029 N N . VAL A 1 392 ? 47.177 -1.851 3.704 1.00 24.97 392 VAL A N 1
ATOM 3030 C CA . VAL A 1 392 ? 47.537 -1.448 2.340 1.00 24.97 392 VAL A CA 1
ATOM 3031 C C . VAL A 1 392 ? 47.307 0.052 2.234 1.00 24.97 392 VAL A C 1
ATOM 3033 O O . VAL A 1 392 ? 46.175 0.522 2.197 1.00 24.97 392 VAL A O 1
ATOM 3036 N N . ALA A 1 393 ? 48.409 0.799 2.222 1.00 22.58 393 ALA A N 1
ATOM 3037 C CA . ALA A 1 393 ? 48.435 2.190 1.805 1.00 22.58 393 ALA A CA 1
ATOM 3038 C C . ALA A 1 393 ? 48.359 2.233 0.272 1.00 22.58 393 ALA A C 1
ATOM 3040 O O . ALA A 1 393 ? 49.172 1.600 -0.403 1.00 22.58 393 ALA A O 1
ATOM 3041 N N . ALA A 1 394 ? 47.389 2.960 -0.277 1.00 24.58 394 ALA A N 1
ATOM 3042 C CA . ALA A 1 394 ? 47.328 3.237 -1.705 1.00 24.58 394 ALA A CA 1
ATOM 3043 C C . ALA A 1 394 ? 48.204 4.460 -2.014 1.00 24.58 394 ALA A C 1
ATOM 3045 O O . ALA A 1 394 ? 47.876 5.581 -1.631 1.00 24.58 394 ALA A O 1
ATOM 3046 N N . THR A 1 395 ? 49.333 4.232 -2.684 1.00 24.31 395 THR A N 1
ATOM 3047 C CA . THR A 1 395 ? 50.099 5.266 -3.385 1.00 24.31 395 THR A CA 1
ATOM 3048 C C . THR A 1 395 ? 49.644 5.355 -4.840 1.00 24.31 395 THR A C 1
ATOM 3050 O O . THR A 1 395 ? 49.342 4.352 -5.486 1.00 24.31 395 THR A O 1
ATOM 3053 N N . GLU A 1 396 ? 49.571 6.590 -5.330 1.00 26.95 396 GLU A N 1
ATOM 3054 C CA . GLU A 1 396 ? 49.084 6.994 -6.648 1.00 26.95 396 GLU A CA 1
ATOM 3055 C C . GLU A 1 396 ? 49.844 6.331 -7.812 1.00 26.95 396 GLU A C 1
ATOM 3057 O O . GLU A 1 396 ? 51.072 6.220 -7.815 1.00 26.95 396 GLU A O 1
ATOM 3062 N N . THR A 1 397 ? 49.105 5.926 -8.848 1.00 28.03 397 THR A N 1
ATOM 3063 C CA . THR A 1 3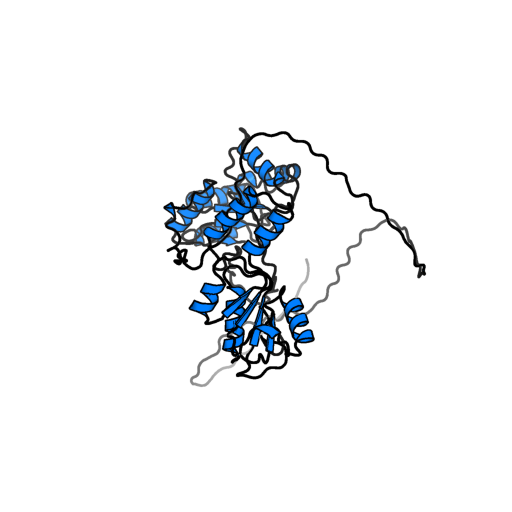97 ? 49.657 5.404 -10.104 1.00 28.03 397 THR A CA 1
ATOM 3064 C C . THR A 1 397 ? 50.070 6.527 -11.053 1.00 28.03 397 THR A C 1
ATOM 3066 O O . THR A 1 397 ? 49.264 7.369 -11.445 1.00 28.03 397 THR A O 1
ATOM 3069 N N . VAL A 1 398 ? 51.339 6.474 -11.452 1.00 27.84 398 VAL A N 1
ATOM 3070 C CA . VAL A 1 398 ? 52.053 7.395 -12.343 1.00 27.84 398 VAL A CA 1
ATOM 3071 C C . VAL A 1 398 ? 51.598 7.273 -13.804 1.00 27.84 398 VAL A C 1
ATOM 3073 O O . VAL A 1 398 ? 51.592 6.183 -14.376 1.00 27.84 398 VAL A O 1
ATOM 3076 N N . GLY A 1 399 ? 51.319 8.422 -14.428 1.00 24.77 399 GLY A N 1
ATOM 3077 C CA . GLY A 1 399 ? 51.378 8.625 -15.876 1.00 24.77 399 GLY A CA 1
ATOM 3078 C C . GLY A 1 399 ? 52.807 8.962 -16.328 1.00 24.77 399 GLY A C 1
ATOM 3079 O O . GLY A 1 399 ? 53.520 9.727 -15.689 1.00 24.77 399 GLY A O 1
ATOM 3080 N N . THR A 1 400 ? 53.226 8.345 -17.427 1.00 26.33 400 THR A N 1
ATOM 3081 C CA . THR A 1 400 ? 54.555 8.358 -18.065 1.00 26.33 400 THR A CA 1
ATOM 3082 C C . THR A 1 400 ? 55.174 9.740 -18.342 1.00 26.33 400 THR A C 1
ATOM 3084 O O . THR A 1 400 ? 54.494 10.568 -18.940 1.00 26.33 400 THR A O 1
ATOM 3087 N N . GLN A 1 401 ? 56.487 9.920 -18.093 1.00 26.06 401 GLN A N 1
ATOM 3088 C CA . GLN A 1 401 ? 57.552 10.134 -19.111 1.00 26.06 401 GLN A CA 1
ATOM 3089 C C . GLN A 1 401 ? 58.913 10.611 -18.518 1.00 26.06 401 GLN A C 1
ATOM 3091 O O . GLN A 1 401 ? 58.974 11.579 -17.777 1.00 26.06 401 GLN A O 1
ATOM 3096 N N . HIS A 1 402 ? 59.990 9.938 -18.963 1.00 26.88 402 HIS A N 1
ATOM 3097 C CA . HIS A 1 402 ? 61.405 10.345 -19.148 1.00 26.88 402 HIS A CA 1
ATOM 3098 C C . HIS A 1 402 ? 62.390 10.708 -17.990 1.00 26.88 402 HIS A C 1
ATOM 3100 O O . HIS A 1 402 ? 62.210 11.670 -17.261 1.00 26.88 402 HIS A O 1
ATOM 3106 N N . ALA A 1 403 ? 63.550 10.005 -18.049 1.00 25.25 403 ALA A N 1
ATOM 3107 C CA . ALA A 1 403 ? 64.954 10.390 -17.741 1.00 25.25 403 ALA A CA 1
ATOM 3108 C C . ALA A 1 403 ? 65.615 10.074 -16.357 1.00 25.25 403 ALA A C 1
ATOM 3110 O O . ALA A 1 403 ? 65.444 10.810 -15.402 1.00 25.25 403 ALA A O 1
ATOM 3111 N N . LEU A 1 404 ? 66.414 8.979 -16.330 1.00 26.42 404 LEU A N 1
ATOM 3112 C CA . LEU A 1 404 ? 67.841 8.752 -15.913 1.00 26.42 404 LEU A CA 1
ATOM 3113 C C . LEU A 1 404 ? 68.522 9.464 -14.683 1.00 26.42 404 LEU A C 1
ATOM 3115 O O . LEU A 1 404 ? 68.039 10.486 -14.223 1.00 26.42 404 LEU A O 1
ATOM 3119 N N . PRO A 1 405 ? 69.650 8.930 -14.116 1.00 35.44 405 PRO A N 1
ATOM 3120 C CA . PRO A 1 405 ? 69.740 8.487 -12.708 1.00 35.44 405 PRO A CA 1
ATOM 3121 C C . PRO A 1 405 ? 70.895 9.083 -11.847 1.00 35.44 405 PRO A C 1
ATOM 3123 O O . PRO A 1 405 ? 71.812 9.720 -12.357 1.00 35.44 405 PRO A O 1
ATOM 3126 N N . GLY A 1 406 ? 70.912 8.733 -10.549 1.00 24.25 406 GLY A N 1
ATOM 3127 C CA . GLY A 1 406 ? 72.021 8.897 -9.578 1.00 24.25 406 GLY A CA 1
ATOM 3128 C C . GLY A 1 406 ? 71.481 9.386 -8.222 1.00 24.25 406 GLY A C 1
ATOM 3129 O O . GLY A 1 406 ? 70.559 10.181 -8.214 1.00 24.25 406 GLY A O 1
ATOM 3130 N N . SER A 1 407 ? 71.904 8.975 -7.027 1.00 26.39 407 SER A N 1
ATOM 3131 C CA . SER A 1 407 ? 73.080 8.252 -6.543 1.00 26.39 407 SER A CA 1
ATOM 3132 C C . SER A 1 407 ? 72.829 7.769 -5.096 1.00 26.39 407 SER A C 1
ATOM 3134 O O . SER A 1 407 ? 72.090 8.385 -4.338 1.00 26.39 407 SER A O 1
ATOM 3136 N N . VAL A 1 408 ? 73.497 6.662 -4.769 1.00 26.16 408 VAL A N 1
ATOM 3137 C CA . VAL A 1 408 ? 73.881 6.052 -3.476 1.00 26.16 408 VAL A CA 1
ATOM 3138 C C . VAL A 1 408 ? 73.947 6.986 -2.247 1.00 26.16 408 VAL A C 1
ATOM 3140 O O . VAL A 1 408 ? 74.439 8.098 -2.379 1.00 26.16 408 VAL A O 1
ATOM 3143 N N . VAL A 1 409 ? 73.556 6.483 -1.056 1.00 26.00 409 VAL A N 1
ATOM 3144 C CA . VAL A 1 409 ? 74.358 6.358 0.201 1.00 26.00 409 VAL A CA 1
ATOM 3145 C C . VAL A 1 409 ? 73.510 5.682 1.313 1.00 26.00 409 VAL A C 1
ATOM 3147 O O . VAL A 1 409 ? 72.357 6.032 1.540 1.00 26.00 409 VAL A O 1
ATOM 3150 N N . ARG A 1 410 ? 74.094 4.659 1.958 1.00 25.48 410 ARG A N 1
ATOM 3151 C CA . ARG A 1 410 ? 73.662 3.932 3.182 1.00 25.48 410 ARG A CA 1
ATOM 3152 C C . ARG A 1 410 ? 74.400 4.525 4.424 1.00 25.48 410 ARG A C 1
ATOM 3154 O O . ARG A 1 410 ? 75.264 5.365 4.205 1.00 25.48 410 ARG A O 1
ATOM 3161 N N . PRO A 1 411 ? 74.363 3.903 5.622 1.00 47.66 411 PRO A N 1
ATOM 3162 C CA . PRO A 1 411 ? 73.284 3.728 6.603 1.00 47.66 411 PRO A CA 1
ATOM 3163 C C . PRO A 1 411 ? 73.785 4.213 7.999 1.00 47.66 411 PRO A C 1
ATOM 3165 O O . PRO A 1 411 ? 74.631 5.094 8.043 1.00 47.66 411 PRO A O 1
ATOM 3168 N N . ASP A 1 412 ? 73.317 3.576 9.084 1.00 27.48 412 ASP A N 1
ATOM 3169 C CA . ASP A 1 412 ? 73.780 3.605 10.494 1.00 27.48 412 ASP A CA 1
ATOM 3170 C C . ASP A 1 412 ? 72.907 4.452 11.436 1.00 27.48 412 ASP A C 1
ATOM 3172 O O . ASP A 1 412 ? 72.492 5.550 11.093 1.00 27.48 412 ASP A O 1
ATOM 3176 N N . ALA A 1 413 ? 72.565 4.031 12.657 1.00 30.20 413 ALA A N 1
ATOM 3177 C CA . ALA A 1 413 ? 72.801 2.795 13.404 1.00 30.20 413 ALA A CA 1
ATOM 3178 C C . ALA A 1 413 ? 71.881 2.772 14.645 1.00 30.20 413 ALA A C 1
ATOM 3180 O O . ALA A 1 413 ? 71.628 3.828 15.213 1.00 30.20 413 ALA A O 1
ATOM 3181 N N . GLY A 1 414 ? 71.491 1.559 15.072 1.00 28.36 414 GLY A N 1
ATOM 3182 C CA . GLY A 1 414 ? 71.219 1.130 16.460 1.00 28.36 414 GLY A CA 1
ATOM 3183 C C . GLY A 1 414 ? 70.103 1.819 17.261 1.00 28.36 414 GLY A C 1
ATOM 3184 O O . GLY A 1 414 ? 69.610 2.874 16.907 1.00 28.36 414 GLY A O 1
ATOM 3185 N N . ILE A 1 415 ? 69.637 1.304 18.398 1.00 29.30 415 ILE A N 1
ATOM 3186 C CA . ILE A 1 415 ? 69.778 0.030 19.118 1.00 29.30 415 ILE A CA 1
ATOM 3187 C C . ILE A 1 415 ? 68.669 0.062 20.207 1.00 29.30 415 ILE A C 1
ATOM 3189 O O . ILE A 1 415 ? 68.337 1.129 20.709 1.00 29.30 415 ILE A O 1
ATOM 3193 N N . GLU A 1 416 ? 68.123 -1.115 20.525 1.00 29.06 416 GLU A N 1
ATOM 3194 C CA . GLU A 1 416 ? 67.493 -1.582 21.786 1.00 29.06 416 GLU A CA 1
ATOM 3195 C C . GLU A 1 416 ? 66.371 -0.808 22.521 1.00 29.06 416 GLU A C 1
ATOM 3197 O O . GLU A 1 416 ? 66.570 0.154 23.250 1.00 29.06 416 GLU A O 1
ATOM 3202 N N . VAL A 1 417 ? 65.168 -1.389 22.420 1.00 34.72 417 VAL A N 1
ATOM 3203 C CA . VAL A 1 417 ? 64.377 -2.052 23.487 1.00 34.72 417 VAL A CA 1
ATOM 3204 C C . VAL A 1 417 ? 64.666 -1.700 24.960 1.00 34.72 417 VAL A C 1
ATOM 3206 O O . VAL A 1 417 ? 65.677 -2.124 25.506 1.00 34.72 417 VAL A O 1
ATOM 3209 N N . THR A 1 418 ? 63.625 -1.234 25.662 1.00 33.34 418 THR A N 1
ATOM 3210 C CA . THR A 1 418 ? 63.195 -1.795 26.960 1.00 33.34 418 THR A CA 1
ATOM 3211 C C . THR A 1 418 ? 61.665 -1.801 27.071 1.00 33.34 418 THR A C 1
ATOM 3213 O O . THR A 1 418 ? 60.978 -0.886 26.624 1.00 33.34 418 THR A O 1
ATOM 3216 N N . LYS A 1 419 ? 61.139 -2.896 27.630 1.00 37.91 419 LYS A N 1
ATOM 3217 C CA . LYS A 1 419 ? 59.755 -3.066 28.089 1.00 37.91 419 LYS A CA 1
ATOM 3218 C C . LYS A 1 419 ? 59.609 -2.434 29.478 1.00 37.91 419 LYS A C 1
ATOM 3220 O O . LYS A 1 419 ? 60.536 -2.567 30.269 1.00 37.91 419 LYS A O 1
ATOM 3225 N N . ASP A 1 420 ? 58.468 -1.814 29.769 1.00 39.66 420 ASP A N 1
ATOM 3226 C CA . ASP A 1 420 ? 57.518 -2.256 30.808 1.00 39.66 420 ASP A CA 1
ATOM 3227 C C . ASP A 1 420 ? 56.418 -1.204 31.052 1.00 39.66 420 ASP A C 1
ATOM 3229 O O . ASP A 1 420 ? 56.680 -0.000 31.035 1.00 39.66 420 ASP A O 1
ATOM 3233 N N . ASN A 1 421 ? 55.221 -1.738 31.337 1.00 37.00 421 ASN A N 1
ATOM 3234 C CA . ASN A 1 421 ? 53.911 -1.142 31.664 1.00 37.00 421 ASN A CA 1
ATOM 3235 C C . ASN A 1 421 ? 52.972 -0.783 30.509 1.00 37.00 421 ASN A C 1
ATOM 3237 O O . ASN A 1 421 ? 53.081 0.320 29.931 1.00 37.00 421 ASN A O 1
#

InterPro domains:
  IPR000836 Phosphoribosyltransferase domain [cd06223] (10-118)
  IPR001754 Orotidine 5'-phosphate decarboxylase domain [PF00215] (183-315)
  IPR011060 Ribulose-phosphate binding barrel [SSF51366] (169-293)
  IPR013785 Aldolase-type TIM barrel [G3DSA:3.20.20.70] (163-331)
  IPR029057 Phosphoribosyltransferase-like [G3DSA:3.40.50.2020] (1-153)
  IPR029057 Phosphoribosyltransferase-like [SSF53271] (9-138)

Secondary structure (DSSP, 8-state):
-GGG--SPPPSEEEEPTTTTHHHHHHHHHHH-PPEEEE-SS--SSSS--SEES---TT-BEEEEEEEESS-HHHHHHHHHHHHTT-B--EEEEEEE-SSSHHHHHHHHH--EEEEEEEHHHHHHHHHHTTSS-HHHHHHHHHHHHTS-TTS-----SS--GGG---SSHHHHHHHHHHHHTT--EEEEE-S---HHHHHHHHHHHTTTEEEEEE-GGG-TT--HHHHHHHHHHHHHHT-EEEEEEEE-S-HHHHHHHHHSTTT-HHHH-SEEEEEGGGTTHHHHHHHHHHT-TT-----EEEEE-----------S---------S--SS--S------------------PPPPP--------------------------------------PPPPPP---------------------